Protein AF-A0A914ZS12-F1 (afdb_monomer_lite)

Structure (mmCIF, N/CA/C/O backbone):
data_AF-A0A914ZS12-F1
#
_entry.id   AF-A0A914ZS12-F1
#
loop_
_atom_site.group_PDB
_atom_site.id
_atom_site.type_symbol
_atom_site.label_atom_id
_atom_site.label_alt_id
_atom_site.label_comp_id
_atom_site.label_asym_id
_atom_site.label_entity_id
_atom_site.label_seq_id
_atom_site.pdbx_PDB_ins_code
_atom_site.Cartn_x
_atom_site.Cartn_y
_atom_site.Cartn_z
_atom_site.occupancy
_atom_site.B_iso_or_equiv
_atom_site.auth_seq_id
_atom_site.auth_comp_id
_atom_site.auth_asym_id
_atom_site.auth_atom_id
_atom_site.pdbx_PDB_model_num
ATOM 1 N N . MET A 1 1 ? -34.813 8.333 5.674 1.00 39.66 1 MET A N 1
ATOM 2 C CA . MET A 1 1 ? -33.736 7.989 4.715 1.00 39.66 1 MET A CA 1
ATOM 3 C C . MET A 1 1 ? -33.046 6.725 5.205 1.00 39.66 1 MET A C 1
ATOM 5 O O . MET A 1 1 ? -33.077 6.491 6.407 1.00 39.66 1 MET A O 1
ATOM 9 N N . ALA A 1 2 ? -32.462 5.914 4.319 1.00 44.44 2 ALA A N 1
ATOM 10 C CA . ALA A 1 2 ? -31.594 4.814 4.749 1.00 44.44 2 ALA A CA 1
ATOM 11 C C . ALA A 1 2 ? -30.328 5.374 5.427 1.00 44.44 2 ALA A C 1
ATOM 13 O O . ALA A 1 2 ? -29.907 6.488 5.112 1.00 44.44 2 ALA A O 1
ATOM 14 N N . ALA A 1 3 ? -29.731 4.618 6.351 1.00 55.69 3 ALA A N 1
ATOM 15 C CA . ALA A 1 3 ? -28.450 4.997 6.942 1.00 55.69 3 ALA A CA 1
ATOM 16 C C . ALA A 1 3 ? -27.347 5.002 5.861 1.00 55.69 3 ALA A C 1
ATOM 18 O O . ALA A 1 3 ? -27.377 4.147 4.970 1.00 55.69 3 ALA A O 1
ATOM 19 N N . PRO A 1 4 ? -26.379 5.936 5.907 1.00 65.38 4 PRO A N 1
ATOM 20 C CA . PRO A 1 4 ? -25.285 5.952 4.945 1.00 65.38 4 PRO A CA 1
ATOM 21 C C . PRO A 1 4 ? -24.431 4.685 5.087 1.00 65.38 4 PRO A C 1
ATOM 23 O O . PRO A 1 4 ? -24.120 4.253 6.196 1.00 65.38 4 PRO A O 1
ATOM 26 N N . VAL A 1 5 ? -24.028 4.108 3.949 1.00 78.38 5 VAL A N 1
ATOM 27 C CA . VAL A 1 5 ? -23.216 2.873 3.875 1.00 78.38 5 VAL A CA 1
ATOM 28 C C . VAL A 1 5 ? -21.886 3.017 4.628 1.00 78.38 5 VAL A C 1
ATOM 30 O O . VAL A 1 5 ? -21.366 2.050 5.177 1.00 78.38 5 VAL A O 1
ATOM 33 N N . VAL A 1 6 ? -21.357 4.240 4.684 1.00 91.00 6 VAL A N 1
ATOM 34 C CA . VAL A 1 6 ? -20.190 4.618 5.478 1.00 91.00 6 VAL A CA 1
ATOM 35 C C . VAL A 1 6 ? -20.667 5.467 6.656 1.00 91.00 6 VAL A C 1
ATOM 37 O O . VAL A 1 6 ? -21.310 6.495 6.461 1.00 91.00 6 VAL A O 1
ATOM 40 N N . ASN A 1 7 ? -20.325 5.055 7.876 1.00 92.12 7 ASN A N 1
ATOM 41 C CA . ASN A 1 7 ? -20.550 5.804 9.111 1.00 92.12 7 ASN A CA 1
ATOM 42 C C . ASN A 1 7 ? -19.340 5.590 10.034 1.00 92.12 7 ASN A C 1
ATOM 44 O O . ASN A 1 7 ? -18.882 4.454 10.178 1.00 92.12 7 ASN A O 1
ATOM 48 N N . LEU A 1 8 ? -18.822 6.665 10.634 1.00 96.12 8 LEU A N 1
ATOM 49 C CA . LEU A 1 8 ? -17.670 6.648 11.541 1.00 96.12 8 LEU A CA 1
ATOM 50 C C . LEU A 1 8 ? -18.013 7.256 12.922 1.00 96.12 8 LEU A C 1
ATOM 52 O O . LEU A 1 8 ? -17.117 7.560 13.705 1.00 96.12 8 LEU A O 1
ATOM 56 N N . SER A 1 9 ? -19.303 7.413 13.238 1.00 94.94 9 SER A N 1
ATOM 57 C CA . SER A 1 9 ? -19.782 8.008 14.492 1.00 94.94 9 SER A CA 1
ATOM 58 C C . SER A 1 9 ? -19.198 7.308 15.721 1.00 94.94 9 SER A C 1
ATOM 60 O O . SER A 1 9 ? -19.315 6.091 15.870 1.00 94.94 9 SER A O 1
ATOM 62 N N . GLY A 1 10 ? -18.564 8.078 16.608 1.00 94.69 10 GLY A N 1
ATOM 63 C CA . GLY A 1 10 ? -17.948 7.560 17.836 1.00 94.69 10 GLY A CA 1
ATOM 64 C C . GLY A 1 10 ? -16.626 6.809 17.627 1.00 94.69 10 GLY A C 1
ATOM 65 O O . GLY A 1 10 ? -16.088 6.242 18.585 1.00 94.69 10 GLY A O 1
ATOM 66 N N . LYS A 1 11 ? -16.077 6.796 16.406 1.00 97.88 11 LYS A N 1
ATOM 67 C CA . LYS A 1 11 ? -14.725 6.303 16.107 1.00 97.88 11 LYS A CA 1
ATOM 68 C C . LYS A 1 11 ? -13.689 7.408 16.318 1.00 97.88 11 LYS A C 1
ATOM 70 O O . LYS A 1 11 ? -13.972 8.573 16.062 1.00 97.88 11 LYS A O 1
ATOM 75 N N . VAL A 1 12 ? -12.492 7.041 16.775 1.00 98.62 12 VAL A N 1
ATOM 76 C CA . VAL A 1 12 ? -11.339 7.951 16.892 1.00 98.62 12 VAL A CA 1
ATOM 77 C C . VAL A 1 12 ? -10.343 7.639 15.778 1.00 98.62 12 VAL A C 1
ATOM 79 O O . VAL A 1 12 ? -9.921 6.489 15.642 1.00 98.62 12 VAL A O 1
ATOM 82 N N . ALA A 1 13 ? -9.968 8.644 14.987 1.00 98.75 13 ALA A N 1
ATOM 83 C CA . ALA A 1 13 ? -9.094 8.492 13.826 1.00 98.75 13 ALA A CA 1
ATOM 84 C C . ALA A 1 13 ? -7.872 9.420 13.881 1.00 98.75 13 ALA A C 1
ATOM 86 O O . ALA A 1 13 ? -8.024 10.627 14.054 1.00 98.75 13 ALA A O 1
ATOM 87 N N . LEU A 1 14 ? -6.669 8.882 13.663 1.00 98.81 14 LEU A N 1
ATOM 88 C CA . LEU A 1 14 ? -5.440 9.668 13.514 1.00 98.81 14 LEU A CA 1
ATOM 89 C C . LEU A 1 14 ? -5.110 9.824 12.028 1.00 98.81 14 LEU A C 1
ATOM 91 O O . LEU A 1 14 ? -4.994 8.827 11.317 1.00 98.81 14 LEU A O 1
ATOM 95 N N . ILE A 1 15 ? -4.957 11.064 11.555 1.00 98.81 15 ILE A N 1
ATOM 96 C CA . ILE A 1 15 ? -4.713 11.391 10.142 1.00 98.81 15 ILE A CA 1
ATOM 97 C C . ILE A 1 15 ? -3.405 12.177 10.014 1.00 98.81 15 ILE A C 1
ATOM 99 O O . ILE A 1 15 ? -3.298 13.318 10.477 1.00 98.81 15 ILE A O 1
ATOM 103 N N . THR A 1 16 ? -2.408 11.588 9.349 1.00 98.56 16 THR A N 1
ATOM 104 C CA . THR A 1 16 ? -1.102 12.232 9.140 1.00 98.56 16 THR A CA 1
ATOM 105 C C . THR A 1 16 ? -1.060 13.089 7.878 1.00 98.56 16 THR A C 1
ATOM 107 O O . THR A 1 16 ? -1.648 12.747 6.856 1.00 98.56 16 THR A O 1
ATOM 110 N N . GLY A 1 17 ? -0.368 14.231 7.919 1.00 96.31 17 GLY A N 1
ATOM 111 C CA . GLY A 1 17 ? -0.313 15.167 6.787 1.00 96.31 17 GLY A CA 1
ATOM 112 C C . GLY A 1 17 ? -1.656 15.857 6.507 1.00 96.31 17 GLY A C 1
ATOM 113 O O . GLY A 1 17 ? -1.952 16.190 5.360 1.00 96.31 17 GLY A O 1
ATOM 114 N N . ALA A 1 18 ? -2.480 16.047 7.540 1.00 96.06 18 ALA A N 1
ATOM 115 C CA . ALA A 1 18 ? -3.875 16.476 7.420 1.00 96.06 18 ALA A CA 1
ATOM 116 C C . ALA A 1 18 ? -4.070 17.914 6.893 1.00 96.06 18 ALA A C 1
ATOM 118 O O . ALA A 1 18 ? -5.161 18.262 6.460 1.00 96.06 18 ALA A O 1
ATOM 119 N N . THR A 1 19 ? -3.036 18.760 6.891 1.00 92.69 19 THR A N 1
ATOM 120 C CA . THR A 1 19 ? -3.154 20.200 6.580 1.00 92.69 19 THR A CA 1
ATOM 121 C C . THR A 1 19 ? -3.340 20.542 5.097 1.00 92.69 19 THR A C 1
ATOM 123 O O . THR A 1 19 ? -3.492 21.714 4.762 1.00 92.69 19 THR A O 1
ATOM 126 N N . SER A 1 20 ? -3.298 19.568 4.179 1.00 92.56 20 SER A N 1
ATOM 127 C CA . SER A 1 20 ? -3.428 19.827 2.734 1.00 92.56 20 SER A CA 1
ATOM 128 C C . SER A 1 20 ? -3.829 18.583 1.932 1.00 92.56 20 SER A C 1
ATOM 130 O O . SER A 1 20 ? -3.581 17.455 2.357 1.00 92.56 20 SER A O 1
ATOM 132 N N . GLY A 1 21 ? -4.426 18.792 0.753 1.00 95.31 21 GLY A N 1
ATOM 133 C CA . GLY A 1 21 ? -4.737 17.729 -0.210 1.00 95.31 21 GLY A CA 1
ATOM 134 C C . GLY A 1 21 ? -5.600 16.596 0.360 1.00 95.31 21 GLY A C 1
ATOM 135 O O . GLY A 1 21 ? -6.565 16.845 1.081 1.00 95.31 21 GLY A O 1
ATOM 136 N N . ILE A 1 22 ? -5.237 15.351 0.032 1.00 98.06 22 ILE A N 1
ATOM 137 C CA . ILE A 1 22 ? -5.970 14.125 0.405 1.00 98.06 22 ILE A CA 1
ATOM 138 C C . ILE A 1 22 ? -6.179 14.033 1.925 1.00 98.06 22 ILE A C 1
ATOM 140 O O . ILE A 1 22 ? -7.280 13.710 2.369 1.00 98.06 22 ILE A O 1
ATOM 144 N N . GLY A 1 23 ? -5.175 14.392 2.732 1.00 97.81 23 GLY A N 1
ATOM 145 C CA . GLY A 1 23 ? -5.281 14.401 4.194 1.00 97.81 23 GLY A CA 1
ATOM 146 C C . GLY A 1 23 ? -6.344 15.369 4.709 1.00 97.81 23 GLY A C 1
ATOM 147 O O . GLY A 1 23 ? -7.135 15.003 5.578 1.00 97.81 23 GLY A O 1
ATOM 148 N N . ARG A 1 24 ? -6.422 16.572 4.122 1.00 97.31 24 ARG A N 1
ATOM 149 C CA . ARG A 1 24 ? -7.439 17.573 4.482 1.00 97.31 24 ARG A CA 1
ATOM 150 C C . ARG A 1 24 ? -8.835 17.121 4.068 1.00 97.31 24 ARG A C 1
ATOM 152 O O . ARG A 1 24 ? -9.753 17.183 4.880 1.00 97.31 24 ARG A O 1
ATOM 159 N N . ALA A 1 25 ? -8.991 16.626 2.840 1.00 97.94 25 ALA A N 1
ATOM 160 C CA . ALA A 1 25 ? -10.266 16.093 2.360 1.00 97.94 25 ALA A CA 1
ATOM 161 C C . ALA A 1 25 ? -10.743 14.902 3.213 1.00 97.94 25 ALA A C 1
ATOM 163 O O . ALA A 1 25 ? -11.923 14.815 3.550 1.00 97.94 25 ALA A O 1
ATOM 164 N N . THR A 1 26 ? -9.818 14.037 3.644 1.00 98.50 26 THR A N 1
ATOM 165 C CA . THR A 1 26 ? -10.105 12.917 4.553 1.00 98.50 26 THR A CA 1
ATOM 166 C C . THR A 1 26 ? -10.550 13.407 5.930 1.00 98.50 26 THR A C 1
ATOM 168 O O . THR A 1 26 ? -11.561 12.924 6.428 1.00 98.50 26 THR A O 1
ATOM 171 N N . ALA A 1 27 ? -9.875 14.397 6.524 1.00 97.75 27 ALA A N 1
ATOM 172 C CA . ALA A 1 27 ? -10.283 14.977 7.808 1.00 97.75 27 ALA A CA 1
ATOM 173 C C . ALA A 1 27 ? -11.673 15.643 7.733 1.00 97.75 27 ALA A C 1
ATOM 175 O O . ALA A 1 27 ? -12.534 15.375 8.570 1.00 97.75 27 ALA A O 1
ATOM 176 N N . VAL A 1 28 ? -11.934 16.434 6.684 1.00 96.50 28 VAL A N 1
ATOM 177 C CA . VAL A 1 28 ? -13.252 17.051 6.433 1.00 96.50 28 VAL A CA 1
ATOM 178 C C . VAL A 1 28 ? -14.348 15.997 6.267 1.00 96.50 28 VAL A C 1
ATOM 180 O O . VAL A 1 28 ? -15.438 16.163 6.815 1.00 96.50 28 VAL A O 1
ATOM 183 N N . LEU A 1 29 ? -14.077 14.906 5.547 1.00 96.69 29 LEU A N 1
ATOM 184 C CA . LEU A 1 29 ? -15.037 13.822 5.362 1.00 96.69 29 LEU A CA 1
ATOM 185 C C . LEU A 1 29 ? -15.264 13.020 6.652 1.00 96.69 29 LEU A C 1
ATOM 187 O O . LEU A 1 29 ? -16.409 12.769 7.013 1.00 96.69 29 LEU A O 1
ATOM 191 N N . PHE A 1 30 ? -14.208 12.648 7.376 1.00 97.50 30 PHE A N 1
ATOM 192 C CA . PHE A 1 30 ? -14.317 11.851 8.601 1.00 97.50 30 PHE A CA 1
ATOM 193 C C . PHE A 1 30 ? -15.069 12.600 9.712 1.00 97.50 30 PHE A C 1
ATOM 195 O O . PHE A 1 30 ? -15.920 12.004 10.372 1.00 97.50 30 PHE A O 1
ATOM 202 N N . ASN A 1 31 ? -14.831 13.907 9.864 1.00 95.94 31 ASN A N 1
ATOM 203 C CA . ASN A 1 31 ? -15.581 14.762 10.788 1.00 95.94 31 ASN A CA 1
ATOM 204 C C . ASN A 1 31 ? -17.082 14.809 10.430 1.00 95.94 31 ASN A C 1
ATOM 206 O O . ASN A 1 31 ? -17.938 14.611 11.289 1.00 95.94 31 ASN A O 1
ATOM 210 N N . LYS A 1 32 ? -17.417 14.964 9.137 1.00 94.19 32 LYS A N 1
ATOM 211 C CA . LYS A 1 32 ? -18.807 14.886 8.635 1.00 94.19 32 LYS A CA 1
ATOM 212 C C . LYS A 1 32 ? -19.451 13.504 8.823 1.00 94.19 32 LYS A C 1
ATOM 214 O O . LYS A 1 32 ? -20.673 13.406 8.844 1.00 94.19 32 LYS A O 1
ATOM 219 N N . LEU A 1 33 ? -18.646 12.449 8.963 1.00 94.81 33 LEU A N 1
ATOM 220 C CA . LEU A 1 33 ? -19.078 11.078 9.259 1.00 94.81 33 LEU A CA 1
ATOM 221 C C . LEU A 1 33 ? -19.105 10.757 10.768 1.00 94.81 33 LEU A C 1
ATOM 223 O O . LEU A 1 33 ? -19.367 9.607 11.127 1.00 94.81 33 LEU A O 1
ATOM 227 N N . GLY A 1 34 ? -18.846 11.741 11.640 1.00 94.81 34 GLY A N 1
ATOM 228 C CA . GLY A 1 34 ? -18.953 11.624 13.099 1.00 94.81 34 GLY A CA 1
ATOM 229 C C . GLY A 1 34 ? -17.723 11.058 13.822 1.00 94.81 34 GLY A C 1
ATOM 230 O O . GLY A 1 34 ? -17.836 10.692 14.995 1.00 94.81 34 GLY A O 1
ATOM 231 N N . ALA A 1 35 ? -16.567 10.960 13.158 1.00 97.12 35 ALA A N 1
ATOM 232 C CA . ALA A 1 35 ? -15.328 10.524 13.802 1.00 97.12 35 ALA A CA 1
ATOM 233 C C . ALA A 1 35 ? -14.655 11.672 14.567 1.00 97.12 35 ALA A C 1
ATOM 235 O O . ALA A 1 35 ? -14.442 12.744 14.000 1.00 97.12 35 ALA A O 1
ATOM 236 N N . SER A 1 36 ? -14.241 11.421 15.811 1.00 98.06 36 SER A N 1
ATOM 237 C CA . SER A 1 36 ? -13.300 12.301 16.517 1.00 98.06 36 SER A CA 1
ATOM 238 C C . SER A 1 36 ? -11.904 12.127 15.921 1.00 98.06 36 SER A C 1
ATOM 240 O O . SER A 1 36 ? -11.498 11.011 15.586 1.00 98.06 36 SER A O 1
ATOM 242 N N . LEU A 1 37 ? -11.158 13.218 15.775 1.00 98.31 37 LEU A N 1
ATOM 243 C CA . LEU A 1 37 ? -9.925 13.250 14.995 1.00 98.31 37 LEU A CA 1
ATOM 244 C C . LEU A 1 37 ? -8.710 13.635 15.832 1.00 98.31 37 LEU A C 1
ATOM 246 O O . LEU A 1 37 ? -8.752 14.592 16.598 1.00 98.31 37 LEU A O 1
ATOM 250 N N . VAL A 1 38 ? -7.590 12.966 15.577 1.00 98.62 38 VAL A N 1
ATOM 251 C CA . VAL A 1 38 ? -6.248 13.505 15.815 1.00 98.62 38 VAL A CA 1
ATOM 252 C C . VAL A 1 38 ? -5.676 13.882 14.454 1.00 98.62 38 VAL A C 1
ATOM 254 O O . VAL A 1 38 ? -5.403 13.010 13.627 1.00 98.62 38 VAL A O 1
ATOM 257 N N . ILE A 1 39 ? -5.508 15.176 14.196 1.00 98.44 39 ILE A N 1
ATOM 258 C CA . ILE A 1 39 ? -4.909 15.666 12.948 1.00 98.44 39 ILE A CA 1
ATOM 259 C C . ILE A 1 39 ? -3.465 16.088 13.207 1.00 98.44 39 ILE A C 1
ATOM 261 O O . ILE A 1 39 ? -3.184 16.763 14.196 1.00 98.44 39 ILE A O 1
ATOM 265 N N . THR A 1 40 ? -2.540 15.714 12.318 1.00 98.25 40 THR A N 1
ATOM 266 C CA . THR A 1 40 ? -1.120 16.068 12.480 1.00 98.25 40 THR A CA 1
ATOM 267 C C . THR A 1 40 ? -0.430 16.521 11.191 1.00 98.25 40 THR A C 1
ATOM 269 O O . THR A 1 40 ? -0.777 16.115 10.075 1.00 98.25 40 THR A O 1
ATOM 272 N N . GLY A 1 41 ? 0.565 17.389 11.362 1.00 95.50 41 GLY A N 1
ATOM 273 C CA . GLY A 1 41 ? 1.453 17.935 10.341 1.00 95.50 41 GLY A CA 1
ATOM 274 C C . GLY A 1 41 ? 2.452 18.920 10.960 1.00 95.50 41 GLY A C 1
ATOM 275 O O . GLY A 1 41 ? 2.367 19.232 12.142 1.00 95.50 41 GLY A O 1
ATOM 276 N N . ARG A 1 42 ? 3.390 19.434 10.154 1.00 93.31 42 ARG A N 1
ATOM 277 C CA . ARG A 1 42 ? 4.456 20.352 10.618 1.00 93.31 42 ARG A CA 1
ATOM 278 C C . ARG A 1 42 ? 4.027 21.825 10.734 1.00 93.31 42 ARG A C 1
ATOM 280 O O . ARG A 1 42 ? 4.683 22.604 11.410 1.00 93.31 42 ARG A O 1
ATOM 287 N N . ALA A 1 43 ? 2.960 22.217 10.036 1.00 90.75 43 ALA A N 1
ATOM 288 C CA . ALA A 1 43 ? 2.492 23.601 9.938 1.00 90.75 43 ALA A CA 1
ATOM 289 C C . ALA A 1 43 ? 1.373 23.858 10.962 1.00 90.75 43 ALA A C 1
ATOM 291 O O . ALA A 1 43 ? 0.204 23.579 10.684 1.00 90.75 43 ALA A O 1
ATOM 292 N N . ASN A 1 44 ? 1.750 24.321 12.159 1.00 92.44 44 ASN A N 1
ATOM 293 C CA . ASN A 1 44 ? 0.846 24.497 13.303 1.00 92.44 44 ASN A CA 1
ATOM 294 C C . ASN A 1 44 ? -0.300 25.484 13.014 1.00 92.44 44 ASN A C 1
ATOM 296 O O . ASN A 1 44 ? -1.434 25.254 13.422 1.00 92.44 44 ASN A O 1
ATOM 300 N N . ASP A 1 45 ? -0.012 26.544 12.258 1.00 93.75 45 ASP A N 1
ATOM 301 C CA . ASP A 1 45 ? -0.966 27.531 11.743 1.00 93.75 45 ASP A CA 1
ATOM 302 C C . ASP A 1 45 ? -2.086 26.870 10.921 1.00 93.75 45 ASP A C 1
ATOM 304 O O . ASP A 1 45 ? -3.270 27.015 11.230 1.00 93.75 45 ASP A O 1
ATOM 308 N N . ARG A 1 46 ? -1.717 26.067 9.914 1.00 93.56 46 ARG A N 1
ATOM 309 C CA . ARG A 1 46 ? -2.671 25.368 9.039 1.00 93.56 46 ARG A CA 1
ATOM 310 C C . ARG A 1 46 ? -3.403 24.247 9.770 1.00 93.56 46 ARG A C 1
ATOM 312 O O . ARG A 1 46 ? -4.513 23.889 9.381 1.00 93.56 46 ARG A O 1
ATOM 319 N N . LEU A 1 47 ? -2.776 23.667 10.792 1.00 94.19 47 LEU A N 1
ATOM 320 C CA . LEU A 1 47 ? -3.349 22.592 11.595 1.00 94.19 47 LEU A CA 1
ATOM 321 C C . LEU A 1 47 ? -4.420 23.120 12.557 1.00 94.19 47 LEU A C 1
ATOM 323 O O . LEU A 1 47 ? -5.502 22.538 12.624 1.00 94.19 47 LEU A O 1
ATOM 327 N N . GLN A 1 48 ? -4.160 24.249 13.223 1.00 94.69 48 GLN A N 1
ATOM 328 C CA . GLN A 1 48 ? -5.151 24.921 14.062 1.00 94.69 48 GLN A CA 1
ATOM 329 C C . GLN A 1 48 ? -6.304 25.477 13.220 1.00 94.69 48 GLN A C 1
ATOM 331 O O . GLN A 1 48 ? -7.457 25.191 13.521 1.00 94.69 48 GLN A O 1
ATOM 336 N N . ALA A 1 49 ? -6.014 26.159 12.105 1.00 95.56 49 ALA A N 1
ATOM 337 C CA . ALA A 1 49 ? -7.053 26.672 11.208 1.00 95.56 49 ALA A CA 1
ATOM 338 C C . ALA A 1 49 ? -7.990 25.565 10.682 1.00 95.56 49 ALA A C 1
ATOM 340 O O . ALA A 1 49 ? -9.189 25.793 10.524 1.00 95.56 49 ALA A O 1
ATOM 341 N N . LEU A 1 50 ? -7.470 24.349 10.460 1.00 95.69 50 LEU A N 1
ATOM 342 C CA . LEU A 1 50 ? -8.284 23.186 10.104 1.00 95.69 50 LEU A CA 1
ATOM 343 C C . LEU A 1 50 ? -9.124 22.671 11.289 1.00 95.69 50 LEU A C 1
ATOM 345 O O . LEU A 1 50 ? -10.285 22.330 11.090 1.00 95.69 50 LEU A O 1
ATOM 349 N N . ALA A 1 51 ? -8.600 22.641 12.518 1.00 95.50 51 ALA A N 1
ATOM 350 C CA . ALA A 1 51 ? -9.404 22.302 13.700 1.00 95.50 51 ALA A CA 1
ATOM 351 C C . ALA A 1 51 ? -10.543 23.321 13.934 1.00 95.50 51 ALA A C 1
ATOM 353 O O . ALA A 1 51 ? -11.689 22.939 14.195 1.00 95.50 51 ALA A O 1
ATOM 354 N N . ASP A 1 52 ? -10.253 24.609 13.747 1.00 94.56 52 ASP A N 1
ATOM 355 C CA . ASP A 1 52 ? -11.206 25.721 13.855 1.00 94.56 52 ASP A CA 1
ATOM 356 C C . ASP A 1 52 ? -12.252 25.721 12.725 1.00 94.56 52 ASP A C 1
ATOM 358 O O . ASP A 1 52 ? -13.319 26.318 12.863 1.00 94.56 52 ASP A O 1
ATOM 362 N N . GLU A 1 53 ? -11.962 25.100 11.581 1.00 94.44 53 GLU A N 1
ATOM 363 C CA . GLU A 1 53 ? -12.927 24.848 10.503 1.00 94.44 53 GLU A CA 1
ATOM 364 C C . GLU A 1 53 ? -13.814 23.640 10.834 1.00 94.44 53 GLU A C 1
ATOM 366 O O . GLU A 1 53 ? -15.040 23.716 10.741 1.00 94.44 53 GLU A O 1
ATOM 371 N N . LEU A 1 54 ? -13.209 22.526 11.252 1.00 94.50 54 LEU A N 1
ATOM 372 C CA . LEU A 1 54 ? -13.908 21.260 11.487 1.00 94.50 54 LEU A CA 1
ATOM 373 C C . LEU A 1 54 ? -14.895 21.346 12.661 1.00 94.50 54 LEU A C 1
ATOM 375 O O . LEU A 1 54 ? -16.020 20.856 12.544 1.00 94.50 54 LEU A O 1
ATOM 379 N N . SER A 1 55 ? -14.526 22.051 13.731 1.00 90.69 55 SER A N 1
ATOM 380 C CA . SER A 1 55 ? -15.392 22.338 14.890 1.00 90.69 55 SER A CA 1
ATOM 381 C C . SER A 1 55 ? -16.652 23.159 14.566 1.00 90.69 55 SER A C 1
ATOM 383 O O . SER A 1 55 ? -17.592 23.162 15.356 1.00 90.69 55 SER A O 1
ATOM 385 N N . LYS A 1 56 ? -16.713 23.824 13.403 1.00 88.81 56 LYS A N 1
ATOM 386 C CA . LYS A 1 56 ? -17.902 24.563 12.927 1.00 88.81 56 LYS A CA 1
ATOM 387 C C . LYS A 1 56 ? -18.838 23.714 12.058 1.00 88.81 56 LYS A C 1
ATOM 389 O O . LYS A 1 56 ? -19.931 24.166 11.728 1.00 88.81 56 LYS A O 1
ATOM 394 N N . VAL A 1 57 ? -18.400 22.524 11.636 1.00 81.50 57 VAL A N 1
ATOM 395 C CA . VAL A 1 57 ? -19.060 21.707 10.596 1.00 81.50 57 VAL A CA 1
ATOM 396 C C . VAL A 1 57 ? -19.459 20.314 11.096 1.00 81.50 57 VAL A C 1
ATOM 398 O O . VAL A 1 57 ? -20.371 19.709 10.534 1.00 81.50 57 VAL A O 1
ATOM 401 N N . GLY A 1 58 ? -18.802 19.797 12.136 1.00 75.38 58 GLY A N 1
ATOM 402 C CA . GLY A 1 58 ? -19.102 18.496 12.736 1.00 75.38 58 GLY A CA 1
ATOM 403 C C . GLY A 1 58 ? -19.276 18.580 14.250 1.00 75.38 58 GLY A C 1
ATOM 404 O O . GLY A 1 58 ? -18.820 19.520 14.892 1.00 75.38 58 GLY A O 1
ATOM 405 N N . THR A 1 59 ? -19.941 17.576 14.820 1.00 76.69 59 THR A N 1
ATOM 406 C CA . THR A 1 59 ? -20.180 17.449 16.269 1.00 76.69 59 THR A CA 1
ATOM 407 C C . THR A 1 59 ? -19.105 16.627 16.988 1.00 76.69 59 THR A C 1
ATOM 409 O O . THR A 1 59 ? -19.241 16.355 18.178 1.00 76.69 59 THR A O 1
ATOM 412 N N . ALA A 1 60 ? -18.081 16.163 16.267 1.00 86.19 60 ALA A N 1
ATOM 413 C CA . ALA A 1 60 ? -17.012 15.327 16.796 1.00 86.19 60 ALA A CA 1
ATOM 414 C C . ALA A 1 60 ? -15.764 16.165 17.110 1.00 86.19 60 ALA A C 1
ATOM 416 O O . ALA A 1 60 ? -15.469 17.157 16.442 1.00 86.19 60 ALA A O 1
ATOM 417 N N . GLU A 1 61 ? -15.018 15.777 18.143 1.00 94.19 61 GLU A N 1
ATOM 418 C CA . GLU A 1 61 ? -13.870 16.562 18.595 1.00 94.19 61 GLU A CA 1
ATOM 419 C C . GLU A 1 61 ? -12.666 16.383 17.660 1.00 94.19 61 GLU A C 1
ATOM 421 O O . GLU A 1 61 ? -12.266 15.260 17.359 1.00 94.19 61 GLU A O 1
ATOM 426 N N . THR A 1 62 ? -12.053 17.491 17.238 1.00 96.75 62 THR A N 1
ATOM 427 C CA . THR A 1 62 ? -10.798 17.496 16.473 1.00 96.75 62 THR A CA 1
ATOM 428 C C . THR A 1 62 ? -9.660 18.031 17.336 1.00 96.75 62 THR A C 1
ATOM 430 O O . THR A 1 62 ? -9.705 19.169 17.794 1.00 96.75 62 THR A O 1
ATOM 433 N N . PHE A 1 63 ? -8.621 17.220 17.523 1.00 97.38 63 PHE A N 1
ATOM 434 C CA . PHE A 1 63 ? -7.425 17.541 18.294 1.00 97.38 63 PHE A CA 1
ATOM 435 C C . PHE A 1 63 ? -6.213 17.729 17.358 1.00 97.38 63 PHE A C 1
ATOM 437 O O . PHE A 1 63 ? -5.756 16.754 16.749 1.00 97.38 63 PHE A O 1
ATOM 444 N N . PRO A 1 64 ? -5.695 18.962 17.195 1.00 97.81 64 PRO A N 1
ATOM 445 C CA . PRO A 1 64 ? -4.491 19.218 16.415 1.00 97.81 64 PRO A CA 1
ATOM 446 C C . PRO A 1 64 ? -3.222 18.909 17.221 1.00 97.81 64 PRO A C 1
ATOM 448 O O . PRO A 1 64 ? -3.050 19.396 18.336 1.00 97.81 64 PRO A O 1
ATOM 451 N N . VAL A 1 65 ? -2.307 18.128 16.639 1.00 97.88 65 VAL A N 1
ATOM 452 C CA . VAL A 1 65 ? -0.987 17.829 17.218 1.00 97.88 65 VAL A CA 1
ATOM 453 C C . VAL A 1 65 ? 0.105 18.060 16.176 1.00 97.88 65 VAL A C 1
ATOM 455 O O . VAL A 1 65 ? 0.214 17.316 15.199 1.00 97.88 65 VAL A O 1
ATOM 458 N N . THR A 1 66 ? 0.929 19.087 16.371 1.00 97.81 66 THR A N 1
ATOM 459 C CA . THR A 1 66 ? 2.068 19.376 15.486 1.00 97.81 66 THR A CA 1
ATOM 460 C C . THR A 1 66 ? 3.204 18.384 15.737 1.00 97.81 66 THR A C 1
ATOM 462 O O . THR A 1 66 ? 3.602 18.187 16.881 1.00 97.81 66 THR A O 1
ATOM 465 N N . ALA A 1 67 ? 3.715 17.760 14.672 1.00 97.25 67 ALA A N 1
ATOM 466 C CA . ALA A 1 67 ? 4.793 16.769 14.734 1.00 97.25 67 ALA A CA 1
ATOM 467 C C . ALA A 1 67 ? 5.581 16.709 13.413 1.00 97.25 67 ALA A C 1
ATOM 469 O O . ALA A 1 67 ? 5.001 16.807 12.323 1.00 97.25 67 ALA A O 1
ATOM 470 N N . ASP A 1 68 ? 6.895 16.503 13.500 1.00 96.69 68 ASP A N 1
ATOM 471 C CA . ASP A 1 68 ? 7.755 16.167 12.368 1.00 96.69 68 ASP A CA 1
ATOM 472 C C . ASP A 1 68 ? 8.025 14.659 12.315 1.00 96.69 68 ASP A C 1
ATOM 474 O O . ASP A 1 68 ? 8.806 14.112 13.087 1.00 96.69 68 ASP A O 1
ATOM 478 N N . LEU A 1 69 ? 7.395 13.978 11.355 1.00 96.62 69 LEU A N 1
ATOM 479 C CA . LEU A 1 69 ? 7.471 12.521 11.209 1.00 96.62 69 LEU A CA 1
ATOM 480 C C . LEU A 1 69 ? 8.840 12.004 10.719 1.00 96.62 69 LEU A C 1
ATOM 482 O O . LEU A 1 69 ? 8.998 10.802 10.520 1.00 96.62 69 LEU A O 1
ATOM 486 N N . THR A 1 70 ? 9.832 12.878 10.529 1.00 94.81 70 THR A N 1
ATOM 487 C CA . THR A 1 70 ? 11.241 12.466 10.389 1.00 94.81 70 THR A CA 1
ATOM 488 C C . THR A 1 70 ? 11.891 12.096 11.727 1.00 94.81 70 THR A C 1
ATOM 490 O O . THR A 1 70 ? 12.891 11.375 11.734 1.00 94.81 70 THR A O 1
ATOM 493 N N . LYS A 1 71 ? 11.326 12.553 12.853 1.00 96.25 71 LYS A N 1
ATOM 494 C CA . LYS A 1 71 ? 11.866 12.390 14.209 1.00 96.25 71 LYS A CA 1
ATOM 495 C C . LYS A 1 71 ? 11.052 11.361 14.981 1.00 96.25 71 LYS A C 1
ATOM 497 O O . LYS A 1 71 ? 9.825 11.336 14.907 1.00 96.25 71 LYS A O 1
ATOM 502 N N . GLU A 1 72 ? 11.723 10.512 15.750 1.00 95.50 72 GLU A N 1
ATOM 503 C CA . GLU A 1 72 ? 11.022 9.495 16.533 1.00 95.50 72 GLU A CA 1
ATOM 504 C C . GLU A 1 72 ? 10.333 10.086 17.763 1.00 95.50 72 GLU A C 1
ATOM 506 O O . GLU A 1 72 ? 9.286 9.596 18.167 1.00 95.50 72 GLU A O 1
ATOM 511 N N . GLU A 1 73 ? 10.907 11.134 18.344 1.00 97.19 73 GLU A N 1
ATOM 512 C CA . GLU A 1 73 ? 10.448 11.795 19.568 1.00 97.19 73 GLU A CA 1
ATOM 513 C C . GLU A 1 73 ? 9.117 12.510 19.321 1.00 97.19 73 GLU A C 1
ATOM 515 O O . GLU A 1 73 ? 8.154 12.265 20.044 1.00 97.19 73 GLU A O 1
ATOM 520 N N . ASP A 1 74 ? 9.014 13.269 18.226 1.00 97.75 74 ASP A N 1
ATOM 521 C CA . ASP A 1 74 ? 7.759 13.847 17.738 1.00 97.75 74 ASP A CA 1
ATOM 522 C C . ASP A 1 74 ? 6.690 12.760 17.492 1.00 97.75 74 ASP A C 1
ATOM 524 O O . ASP A 1 74 ? 5.522 12.959 17.825 1.00 97.75 74 ASP A O 1
ATOM 528 N N . ILE A 1 75 ? 7.070 11.590 16.953 1.00 98.31 75 ILE A N 1
ATOM 529 C CA . ILE A 1 75 ? 6.154 10.453 16.742 1.00 98.31 75 ILE A CA 1
ATOM 530 C C . ILE A 1 75 ? 5.695 9.841 18.078 1.00 98.31 75 ILE A C 1
ATOM 532 O O . ILE A 1 75 ? 4.500 9.589 18.247 1.00 98.31 75 ILE A O 1
ATOM 536 N N . LYS A 1 76 ? 6.609 9.626 19.033 1.00 98.12 76 LYS A N 1
ATOM 537 C CA . LYS A 1 76 ? 6.311 9.117 20.385 1.00 98.12 76 LYS A CA 1
ATOM 538 C C . LYS A 1 76 ? 5.340 10.069 21.097 1.00 98.12 76 LYS A C 1
ATOM 540 O O . LYS A 1 76 ? 4.259 9.648 21.507 1.00 98.12 76 LYS A O 1
ATOM 545 N N . SER A 1 77 ? 5.652 11.366 21.125 1.00 98.12 77 SER A N 1
ATOM 546 C CA . SER A 1 77 ? 4.807 12.408 21.725 1.00 98.12 77 SER A CA 1
ATOM 547 C C . SER A 1 77 ? 3.447 12.566 21.035 1.00 98.12 77 SER A C 1
ATOM 549 O O . SER A 1 77 ? 2.445 12.778 21.716 1.00 98.12 77 SER A O 1
ATOM 551 N N . LEU A 1 78 ? 3.372 12.417 19.707 1.00 98.50 78 LEU A N 1
ATOM 552 C CA . LEU A 1 78 ? 2.110 12.393 18.958 1.00 98.50 78 LEU A CA 1
ATOM 553 C C . LEU A 1 78 ? 1.217 11.220 19.386 1.00 98.50 78 LEU A C 1
ATOM 555 O O . LEU A 1 78 ? 0.021 11.414 19.609 1.00 98.50 78 LEU A O 1
ATOM 559 N N . VAL A 1 79 ? 1.784 10.018 19.513 1.00 98.38 79 VAL A N 1
ATOM 560 C CA . VAL A 1 79 ? 1.054 8.822 19.962 1.00 98.38 79 VAL A CA 1
ATOM 561 C C . VAL A 1 79 ? 0.586 8.979 21.410 1.00 98.38 79 VAL A C 1
ATOM 563 O O . VAL A 1 79 ? -0.593 8.767 21.694 1.00 98.38 79 VAL A O 1
ATOM 566 N N . GLU A 1 80 ? 1.465 9.416 22.310 1.00 98.25 80 GLU A N 1
ATOM 567 C CA . GLU A 1 80 ? 1.121 9.672 23.713 1.00 98.25 80 GLU A CA 1
ATOM 568 C C . GLU A 1 80 ? 0.007 10.718 23.848 1.00 98.25 80 GLU A C 1
ATOM 570 O O . GLU A 1 80 ? -0.965 10.488 24.566 1.00 98.25 80 GLU A O 1
ATOM 575 N N . ALA A 1 81 ? 0.092 11.837 23.123 1.00 98.19 81 ALA A N 1
ATOM 576 C CA . ALA A 1 81 ? -0.934 12.877 23.128 1.00 98.19 81 ALA A CA 1
ATOM 577 C C . ALA A 1 81 ? -2.273 12.380 22.556 1.00 98.19 81 ALA A C 1
ATOM 579 O O . ALA A 1 81 ? -3.322 12.650 23.144 1.00 98.19 81 ALA A O 1
ATOM 580 N N . ALA A 1 82 ? -2.253 11.621 21.456 1.00 97.75 82 ALA A N 1
ATOM 581 C CA . ALA A 1 82 ? -3.445 11.033 20.844 1.00 97.75 82 ALA A CA 1
ATOM 582 C C . ALA A 1 82 ? -4.187 10.090 21.805 1.00 97.75 82 ALA A C 1
ATOM 584 O O . ALA A 1 82 ? -5.395 10.228 22.017 1.00 97.75 82 ALA A O 1
ATOM 585 N N . ILE A 1 83 ? -3.456 9.156 22.419 1.00 98.12 83 ILE A N 1
ATOM 586 C CA . ILE A 1 83 ? -4.025 8.164 23.335 1.00 98.12 83 ILE A CA 1
ATOM 587 C C . ILE A 1 83 ? -4.430 8.813 24.662 1.00 98.12 83 ILE A C 1
ATOM 589 O O . ILE A 1 83 ? -5.525 8.544 25.146 1.00 98.12 83 ILE A O 1
ATOM 593 N N . LYS A 1 84 ? -3.644 9.747 25.211 1.00 98.12 84 LYS A N 1
ATOM 594 C CA . LYS A 1 84 ? -4.020 10.517 26.411 1.00 98.12 84 LYS A CA 1
ATOM 595 C C . LYS A 1 84 ? -5.286 11.355 26.205 1.00 98.12 84 LYS A C 1
ATOM 597 O O . LYS A 1 84 ? -6.034 11.559 27.158 1.00 98.12 84 LYS A O 1
ATOM 602 N N . LYS A 1 85 ? -5.529 11.852 24.987 1.00 97.94 85 LYS A N 1
ATOM 603 C CA . LYS A 1 85 ? -6.703 12.676 24.662 1.00 97.94 85 LYS A CA 1
ATOM 604 C C . LYS A 1 85 ? -7.997 11.865 24.564 1.00 97.94 85 LYS A C 1
ATOM 606 O O . LYS A 1 85 ? -9.024 12.326 25.056 1.00 97.94 85 LYS A O 1
ATOM 611 N N . PHE A 1 86 ? -7.959 10.692 23.928 1.00 97.00 86 PHE A N 1
ATOM 612 C CA . PHE A 1 86 ? -9.168 9.930 23.576 1.00 97.00 86 PHE A CA 1
ATOM 613 C C . PHE A 1 86 ? -9.280 8.534 24.214 1.00 97.00 86 PHE A C 1
ATOM 615 O O . PHE A 1 86 ? -10.307 7.879 24.053 1.00 97.00 86 PHE A O 1
ATOM 622 N N . ASN A 1 87 ? -8.246 8.065 24.918 1.00 96.50 87 ASN A N 1
ATOM 623 C CA . ASN A 1 87 ? -8.128 6.741 25.551 1.00 96.50 87 ASN A CA 1
ATOM 624 C C . ASN A 1 87 ? -8.350 5.533 24.608 1.00 96.50 87 ASN A C 1
ATOM 626 O O . ASN A 1 87 ? -8.587 4.421 25.068 1.00 96.50 87 ASN A O 1
ATOM 630 N N . LYS A 1 88 ? -8.294 5.735 23.286 1.00 96.62 88 LYS A N 1
ATOM 631 C CA . LYS A 1 88 ? -8.371 4.685 22.258 1.00 96.62 88 LYS A CA 1
ATOM 632 C C . LYS A 1 88 ? -7.921 5.215 20.896 1.00 96.62 88 LYS A C 1
ATOM 634 O O . LYS A 1 88 ? -7.885 6.426 20.681 1.00 96.62 88 LYS A O 1
ATOM 639 N N . LEU A 1 89 ? -7.693 4.306 19.949 1.00 98.62 89 LEU A N 1
ATOM 640 C CA . LEU A 1 89 ? -7.639 4.622 18.522 1.00 98.62 89 LEU A CA 1
ATOM 641 C C . LEU A 1 89 ? -8.387 3.550 17.726 1.00 98.62 89 LEU A C 1
ATOM 643 O O . LEU A 1 89 ? -8.067 2.372 17.842 1.00 98.62 89 LEU A O 1
ATOM 647 N N . ASP A 1 90 ? -9.357 3.949 16.903 1.00 98.75 90 ASP A N 1
ATOM 648 C CA . ASP A 1 90 ? -10.082 3.036 16.014 1.00 98.75 90 ASP A CA 1
ATOM 649 C C . ASP A 1 90 ? -9.506 3.002 14.590 1.00 98.75 90 ASP A C 1
ATOM 651 O O . ASP A 1 90 ? -9.633 1.990 13.901 1.00 98.75 90 ASP A O 1
ATOM 655 N N . ILE A 1 91 ? -8.946 4.115 14.104 1.00 98.88 91 ILE A N 1
ATOM 656 C CA . ILE A 1 91 ? -8.516 4.255 12.706 1.00 98.88 91 ILE A CA 1
ATOM 657 C C . ILE A 1 91 ? -7.162 4.969 12.619 1.00 98.88 91 ILE A C 1
ATOM 659 O O . ILE A 1 91 ? -6.977 6.030 13.211 1.00 98.88 91 ILE A O 1
ATOM 663 N N . LEU A 1 92 ? -6.238 4.440 11.815 1.00 98.94 92 LEU A N 1
ATOM 664 C CA . LEU A 1 92 ? -4.989 5.112 11.443 1.00 98.94 92 LEU A CA 1
ATOM 665 C C . LEU A 1 92 ? -4.964 5.385 9.933 1.00 98.94 92 LEU A C 1
ATOM 667 O O . LEU A 1 92 ? -4.978 4.452 9.131 1.00 98.94 92 LEU A O 1
ATOM 671 N N . VAL A 1 93 ? -4.892 6.658 9.540 1.00 98.94 93 VAL A N 1
ATOM 672 C CA . VAL A 1 93 ? -4.707 7.086 8.147 1.00 98.94 93 VAL A CA 1
ATOM 673 C C . VAL A 1 93 ? -3.295 7.638 7.964 1.00 98.94 93 VAL A C 1
ATOM 675 O O . VAL A 1 93 ? -3.009 8.803 8.260 1.00 98.94 93 VAL A O 1
ATOM 678 N N . ASN A 1 94 ? -2.408 6.799 7.431 1.00 98.81 94 ASN A N 1
ATOM 679 C CA . ASN A 1 94 ? -1.045 7.191 7.083 1.00 98.81 94 ASN A CA 1
ATOM 680 C C . ASN A 1 94 ? -1.044 7.896 5.718 1.00 98.81 94 ASN A C 1
ATOM 682 O O . ASN A 1 94 ? -0.793 7.273 4.686 1.00 98.81 94 ASN A O 1
ATOM 686 N N . ASN A 1 95 ? -1.378 9.190 5.713 1.00 98.56 95 ASN A N 1
ATOM 687 C CA . ASN A 1 95 ? -1.456 10.027 4.512 1.00 98.56 95 ASN A CA 1
ATOM 688 C C . ASN A 1 95 ? -0.204 10.896 4.273 1.00 98.56 95 ASN A C 1
ATOM 690 O O . ASN A 1 95 ? 0.036 11.314 3.140 1.00 98.56 95 ASN A O 1
ATOM 694 N N . ALA A 1 96 ? 0.601 11.169 5.303 1.00 96.94 96 ALA A N 1
ATOM 695 C CA . ALA A 1 96 ? 1.806 11.980 5.159 1.00 96.94 96 ALA A CA 1
ATOM 696 C C . ALA A 1 96 ? 2.772 11.409 4.105 1.00 96.94 96 ALA A C 1
ATOM 698 O O . ALA A 1 96 ? 2.979 10.200 3.998 1.00 96.94 96 ALA A O 1
ATOM 699 N N . GLY A 1 97 ? 3.376 12.308 3.332 1.00 94.62 97 GLY A N 1
ATOM 700 C CA . GLY A 1 97 ? 4.375 11.950 2.342 1.00 94.62 97 GLY A CA 1
ATOM 701 C C . GLY A 1 97 ? 4.946 13.154 1.604 1.00 94.62 97 GLY A C 1
ATOM 702 O O . GLY A 1 97 ? 4.347 14.232 1.577 1.00 94.62 97 GLY A O 1
ATOM 703 N N . ILE A 1 98 ? 6.104 12.935 0.996 1.00 95.31 98 ILE A N 1
ATOM 704 C CA . ILE A 1 98 ? 6.829 13.866 0.129 1.00 95.31 98 ILE A CA 1
ATOM 705 C C . ILE A 1 98 ? 7.155 13.187 -1.202 1.00 95.31 98 ILE A C 1
ATOM 707 O O . ILE A 1 98 ? 7.166 11.958 -1.303 1.00 95.31 98 ILE A O 1
ATOM 711 N N . LEU A 1 99 ? 7.412 13.997 -2.223 1.00 93.81 99 LEU A N 1
ATOM 712 C CA . LEU A 1 99 ? 7.903 13.576 -3.529 1.00 93.81 99 LEU A CA 1
ATOM 713 C C . LEU A 1 99 ? 9.056 14.503 -3.893 1.00 93.81 99 LEU A C 1
ATOM 715 O O . LEU A 1 99 ? 8.930 15.718 -3.757 1.00 93.81 99 LEU A O 1
ATOM 719 N N . GLU A 1 100 ? 10.147 13.927 -4.375 1.00 91.62 100 GLU A N 1
ATOM 720 C CA . GLU A 1 100 ? 11.261 14.651 -4.977 1.00 91.62 100 GLU A CA 1
ATOM 721 C C . GLU A 1 100 ? 11.658 13.939 -6.275 1.00 91.62 100 GLU A C 1
ATOM 723 O O . GLU A 1 100 ? 11.366 12.751 -6.459 1.00 91.62 100 GLU A O 1
ATOM 728 N N . ASN A 1 101 ? 12.295 14.670 -7.188 1.00 91.75 101 ASN A N 1
ATOM 729 C CA . ASN A 1 101 ? 12.731 14.126 -8.470 1.00 91.75 101 ASN A CA 1
ATOM 730 C C . ASN A 1 101 ? 14.150 13.550 -8.352 1.00 91.75 101 ASN A C 1
ATOM 732 O O . ASN A 1 101 ? 14.997 14.133 -7.678 1.00 91.75 101 ASN A O 1
ATOM 736 N N . GLY A 1 102 ? 14.408 12.437 -9.040 1.00 91.81 102 GLY A N 1
ATOM 737 C CA . GLY A 1 102 ? 15.713 11.780 -9.084 1.00 91.81 102 GLY A CA 1
ATOM 738 C C . GLY A 1 102 ? 15.736 10.486 -9.914 1.00 91.81 102 GLY A C 1
ATOM 739 O O . GLY A 1 102 ? 14.739 9.756 -10.004 1.00 91.81 102 GLY A O 1
ATOM 740 N N . THR A 1 103 ? 16.880 10.220 -10.546 1.00 95.19 103 THR A N 1
ATOM 741 C CA . THR A 1 103 ? 17.208 9.017 -11.331 1.00 95.19 103 THR A CA 1
ATOM 742 C C . THR A 1 103 ? 18.189 8.121 -10.562 1.00 95.19 103 THR A C 1
ATOM 744 O O . THR A 1 103 ? 18.664 8.475 -9.487 1.00 95.19 103 THR A O 1
ATOM 747 N N . ILE A 1 104 ? 18.542 6.956 -11.117 1.00 96.81 104 ILE A N 1
ATOM 748 C CA . ILE A 1 104 ? 19.570 6.078 -10.524 1.00 96.81 104 ILE A CA 1
ATOM 749 C C . ILE A 1 104 ? 20.978 6.704 -10.517 1.00 96.81 104 ILE A C 1
ATOM 751 O O . ILE A 1 104 ? 21.845 6.241 -9.787 1.00 96.81 104 ILE A O 1
ATOM 755 N N . GLU A 1 105 ? 21.200 7.754 -11.309 1.00 96.62 105 GLU A N 1
ATOM 756 C CA . GLU A 1 105 ? 22.503 8.406 -11.489 1.00 96.62 105 GLU A CA 1
ATOM 757 C C . GLU A 1 105 ? 22.671 9.644 -10.597 1.00 96.62 105 GLU A C 1
ATOM 759 O O . GLU A 1 105 ? 23.799 10.042 -10.323 1.00 96.62 105 GLU A O 1
ATOM 764 N N . ASN A 1 106 ? 21.566 10.264 -10.153 1.00 96.00 106 ASN A N 1
ATOM 765 C CA . ASN A 1 106 ? 21.594 11.548 -9.443 1.00 96.00 106 ASN A CA 1
ATOM 766 C C . ASN A 1 106 ? 20.740 11.635 -8.161 1.00 96.00 106 ASN A C 1
ATOM 768 O O . ASN A 1 106 ? 20.793 12.661 -7.487 1.00 96.00 106 ASN A O 1
ATOM 772 N N . THR A 1 107 ? 19.996 10.590 -7.774 1.00 96.81 107 THR A N 1
ATOM 773 C CA . THR A 1 107 ? 19.416 10.518 -6.421 1.00 96.81 107 THR A CA 1
ATOM 774 C C . THR A 1 107 ? 20.527 10.310 -5.392 1.00 96.81 107 THR A C 1
ATOM 776 O O . THR A 1 107 ? 21.170 9.261 -5.387 1.00 96.81 107 THR A O 1
ATOM 779 N N . THR A 1 108 ? 20.741 11.282 -4.501 1.00 97.56 108 THR A N 1
ATOM 780 C CA . THR A 1 108 ? 21.720 11.145 -3.407 1.00 97.56 108 THR A CA 1
ATOM 781 C C . THR A 1 108 ? 21.193 10.227 -2.297 1.00 97.56 108 THR A C 1
ATOM 783 O O . THR A 1 108 ? 19.988 9.973 -2.205 1.00 97.56 108 THR A O 1
ATOM 786 N N . LEU A 1 109 ? 22.080 9.727 -1.429 1.00 97.94 109 LEU A N 1
ATOM 787 C CA . LEU A 1 109 ? 21.672 8.882 -0.300 1.00 97.94 109 LEU A CA 1
ATOM 788 C C . LEU A 1 109 ? 20.822 9.664 0.709 1.00 97.94 109 LEU A C 1
ATOM 790 O O . LEU A 1 109 ? 19.823 9.148 1.196 1.00 97.94 109 LEU A O 1
ATOM 794 N N . GLU A 1 110 ? 21.150 10.930 0.950 1.00 97.69 110 GLU A N 1
ATOM 795 C CA . GLU A 1 110 ? 20.415 11.822 1.851 1.00 97.69 110 GLU A CA 1
ATOM 796 C C . GLU A 1 110 ? 18.993 12.070 1.331 1.00 97.69 110 GLU A C 1
ATOM 798 O O . GLU A 1 110 ? 18.030 12.011 2.095 1.00 97.69 110 GLU A O 1
ATOM 803 N N . GLN A 1 111 ? 18.847 12.283 0.018 1.00 95.44 111 GLN A N 1
ATOM 804 C CA . GLN A 1 111 ? 17.549 12.401 -0.646 1.00 95.44 111 GLN A CA 1
ATOM 805 C C . GLN A 1 111 ? 16.748 11.087 -0.574 1.00 95.44 111 GLN A C 1
ATOM 807 O O . GLN A 1 111 ? 15.542 11.098 -0.303 1.00 95.44 111 GLN A O 1
ATOM 812 N N . PHE A 1 112 ? 17.403 9.949 -0.818 1.00 97.88 112 PHE A N 1
ATOM 813 C CA . PHE A 1 112 ? 16.787 8.625 -0.741 1.00 97.88 112 PHE A CA 1
ATOM 814 C C . PHE A 1 112 ? 16.266 8.337 0.675 1.00 97.88 112 PHE A C 1
ATOM 816 O O . PHE A 1 112 ? 15.085 8.022 0.850 1.00 97.88 112 PHE A O 1
ATOM 823 N N . ASP A 1 113 ? 17.114 8.524 1.686 1.00 97.81 113 ASP A N 1
ATOM 824 C CA . ASP A 1 113 ? 16.795 8.284 3.092 1.00 97.81 113 ASP A CA 1
ATOM 825 C C . ASP A 1 113 ? 15.765 9.284 3.631 1.00 97.81 113 ASP A C 1
ATOM 827 O O . ASP A 1 113 ? 14.881 8.884 4.389 1.00 97.81 113 ASP A O 1
ATOM 831 N N . HIS A 1 114 ? 15.780 10.552 3.201 1.00 96.44 114 HIS A N 1
ATOM 832 C CA . HIS A 1 114 ? 14.732 11.524 3.535 1.00 96.44 114 HIS A CA 1
ATOM 833 C C . HIS A 1 114 ? 13.356 11.066 3.022 1.00 96.44 114 HIS A C 1
ATOM 835 O O . HIS A 1 114 ? 12.393 10.997 3.797 1.00 96.44 114 HIS A O 1
ATOM 841 N N . MET A 1 115 ? 13.267 10.662 1.748 1.00 96.00 115 MET A N 1
ATOM 842 C CA . MET A 1 115 ? 12.031 10.117 1.177 1.00 96.00 115 MET A CA 1
ATOM 843 C C . MET A 1 115 ? 11.581 8.832 1.872 1.00 96.00 115 MET A C 1
ATOM 845 O O . MET A 1 115 ? 10.399 8.715 2.196 1.00 96.00 115 MET A O 1
ATOM 849 N N . LEU A 1 116 ? 12.477 7.877 2.137 1.00 98.25 116 LEU A N 1
ATOM 850 C CA . LEU A 1 116 ? 12.113 6.640 2.835 1.00 98.25 116 LEU A CA 1
ATOM 851 C C . LEU A 1 116 ? 11.730 6.892 4.302 1.00 98.25 116 LEU A C 1
ATOM 853 O O . LEU A 1 116 ? 10.803 6.246 4.797 1.00 98.25 116 LEU A O 1
ATOM 857 N N . SER A 1 117 ? 12.372 7.846 4.980 1.00 97.88 117 SER A N 1
ATOM 858 C CA . SER A 1 117 ? 12.055 8.224 6.360 1.00 97.88 117 SER A CA 1
ATOM 859 C C . SER A 1 117 ? 10.606 8.710 6.475 1.00 97.88 117 SER A C 1
ATOM 861 O O . SER A 1 117 ? 9.807 8.132 7.218 1.00 97.88 117 SER A O 1
ATOM 863 N N . VAL A 1 118 ? 10.216 9.687 5.650 1.00 96.69 118 VAL A N 1
ATOM 864 C CA . VAL A 1 118 ? 8.853 10.243 5.668 1.00 96.69 118 VAL A CA 1
ATOM 865 C C . VAL A 1 118 ? 7.820 9.269 5.090 1.00 96.69 118 VAL A C 1
ATOM 867 O O . VAL A 1 118 ? 6.769 9.058 5.693 1.00 96.69 118 VAL A O 1
ATOM 870 N N . ASN A 1 119 ? 8.082 8.672 3.921 1.00 98.31 119 ASN A N 1
ATOM 871 C CA . ASN A 1 119 ? 7.058 7.920 3.186 1.00 98.31 119 ASN A CA 1
ATOM 872 C C . ASN A 1 119 ? 6.858 6.481 3.680 1.00 98.31 119 ASN A C 1
ATOM 874 O O . ASN A 1 119 ? 5.826 5.899 3.350 1.00 98.31 119 ASN A O 1
ATOM 878 N N . LEU A 1 120 ? 7.822 5.892 4.401 1.00 98.56 120 LEU A N 1
ATOM 879 C CA . LEU A 1 120 ? 7.815 4.467 4.757 1.00 98.56 120 LEU A CA 1
ATOM 880 C C . LEU A 1 120 ? 8.191 4.197 6.224 1.00 98.56 120 LEU A C 1
ATOM 882 O O . LEU A 1 120 ? 7.452 3.490 6.910 1.00 98.56 120 LEU A O 1
ATOM 886 N N . ARG A 1 121 ? 9.293 4.767 6.733 1.00 98.50 121 ARG A N 1
ATOM 887 C CA . ARG A 1 121 ? 9.756 4.556 8.121 1.00 98.50 121 ARG A CA 1
ATOM 888 C C . ARG A 1 121 ? 8.728 5.070 9.130 1.00 98.50 121 ARG A C 1
ATOM 890 O O . ARG A 1 121 ? 8.358 4.334 10.041 1.00 98.50 121 ARG A O 1
ATOM 897 N N . ALA A 1 122 ? 8.207 6.281 8.922 1.00 98.44 122 ALA A N 1
ATOM 898 C CA . ALA A 1 122 ? 7.140 6.851 9.744 1.00 98.44 122 ALA A CA 1
ATOM 899 C C . ALA A 1 122 ? 5.849 6.010 9.707 1.00 98.44 122 ALA A C 1
ATOM 901 O O . ALA A 1 122 ? 5.234 5.782 10.746 1.00 98.44 122 ALA A O 1
ATOM 902 N N . VAL A 1 123 ? 5.468 5.499 8.528 1.00 98.69 123 VAL A N 1
ATOM 903 C CA . VAL A 1 123 ? 4.279 4.645 8.332 1.00 98.69 123 VAL A CA 1
ATOM 904 C C . VAL A 1 123 ? 4.405 3.344 9.128 1.00 98.69 123 VAL A C 1
ATOM 906 O O . VAL A 1 123 ? 3.467 2.952 9.824 1.00 98.69 123 VAL A O 1
ATOM 909 N N . PHE A 1 124 ? 5.575 2.699 9.075 1.00 98.69 124 PHE A N 1
ATOM 910 C CA . PHE A 1 124 ? 5.894 1.538 9.905 1.00 98.69 124 PHE A CA 1
ATOM 911 C C . PHE A 1 124 ? 5.866 1.885 11.399 1.00 98.69 124 PHE A C 1
ATOM 913 O O . PHE A 1 124 ? 5.227 1.174 12.173 1.00 98.69 124 PHE A O 1
ATOM 920 N N . TYR A 1 125 ? 6.519 2.973 11.813 1.00 98.69 125 TYR A N 1
ATOM 921 C CA . TYR A 1 125 ? 6.722 3.257 13.234 1.00 98.69 125 TYR A CA 1
ATOM 922 C C . TYR A 1 125 ? 5.440 3.714 13.947 1.00 98.69 125 TYR A C 1
ATOM 924 O O . TYR A 1 125 ? 5.131 3.210 15.025 1.00 98.69 125 TYR A O 1
ATOM 932 N N . LEU A 1 126 ? 4.617 4.552 13.305 1.00 98.62 126 LEU A N 1
ATOM 933 C CA . LEU A 1 126 ? 3.266 4.870 13.786 1.00 98.62 126 LEU A CA 1
ATOM 934 C C . LEU A 1 126 ? 2.396 3.613 13.891 1.00 98.62 126 LEU A C 1
ATOM 936 O O . LEU A 1 126 ? 1.730 3.409 14.903 1.00 98.62 126 LEU A O 1
ATOM 940 N N . THR A 1 127 ? 2.436 2.746 12.874 1.00 98.62 127 THR A N 1
ATOM 941 C CA . THR A 1 127 ? 1.704 1.469 12.885 1.00 98.62 127 THR A CA 1
ATOM 942 C C . THR A 1 127 ? 2.170 0.564 14.028 1.00 98.62 127 THR A C 1
ATOM 944 O O . THR A 1 127 ? 1.340 -0.064 14.677 1.00 98.62 127 THR A O 1
ATOM 947 N N . ASN A 1 128 ? 3.475 0.514 14.310 1.00 98.50 128 ASN A N 1
ATOM 948 C CA . ASN A 1 128 ? 4.054 -0.273 15.397 1.00 98.50 128 ASN A CA 1
ATOM 949 C C . ASN A 1 128 ? 3.597 0.226 16.779 1.00 98.50 128 ASN A C 1
ATOM 951 O O . ASN A 1 128 ? 3.084 -0.572 17.563 1.00 98.50 128 ASN A O 1
ATOM 955 N N . LEU A 1 129 ? 3.718 1.529 17.048 1.00 98.75 129 LEU A N 1
ATOM 956 C CA . LEU A 1 129 ? 3.344 2.125 18.336 1.00 98.75 129 LEU A CA 1
ATOM 957 C C . LEU A 1 129 ? 1.830 2.085 18.599 1.00 98.75 129 LEU A C 1
ATOM 959 O O . LEU A 1 129 ? 1.406 1.847 19.726 1.00 98.75 129 LEU A O 1
ATOM 963 N N . LEU A 1 130 ? 1.003 2.286 17.567 1.00 98.69 130 LEU A N 1
ATOM 964 C CA . LEU A 1 130 ? -0.462 2.307 17.690 1.00 98.69 130 LEU A CA 1
ATOM 965 C C . LEU A 1 130 ? -1.109 0.916 17.593 1.00 98.69 130 LEU A C 1
ATOM 967 O O . LEU A 1 130 ? -2.307 0.777 17.853 1.00 98.69 130 LEU A O 1
ATOM 971 N N . CYS A 1 131 ? -0.329 -0.117 17.260 1.00 98.38 131 CYS A N 1
ATOM 972 C CA . CYS A 1 131 ? -0.779 -1.503 17.128 1.00 98.38 131 CYS A CA 1
ATOM 973 C C . CYS A 1 131 ? -1.623 -2.002 18.324 1.00 98.38 131 CYS A C 1
ATOM 975 O O . CYS A 1 131 ? -2.701 -2.543 18.068 1.00 98.38 131 CYS A O 1
ATOM 977 N N . PRO A 1 132 ? -1.243 -1.792 19.606 1.00 98.44 132 PRO A N 1
ATOM 978 C CA . PRO A 1 132 ? -2.033 -2.276 20.744 1.00 98.44 132 PRO A CA 1
ATOM 979 C C . PRO A 1 132 ? -3.446 -1.678 20.794 1.00 98.44 132 PRO A C 1
ATOM 981 O O . PRO A 1 132 ? -4.419 -2.412 20.951 1.00 98.44 132 PRO A O 1
ATOM 984 N N . HIS A 1 133 ? -3.571 -0.366 20.581 1.00 98.62 133 HIS A N 1
ATOM 985 C CA . HIS A 1 133 ? -4.850 0.351 20.636 1.00 98.62 133 HIS A CA 1
ATOM 986 C C . HIS A 1 133 ? -5.755 0.032 19.441 1.00 98.62 133 HIS A C 1
ATOM 988 O O . HIS A 1 133 ? -6.974 -0.049 19.582 1.00 98.62 133 HIS A O 1
ATOM 994 N N . LEU A 1 134 ? -5.162 -0.211 18.269 1.00 98.75 134 LEU A N 1
ATOM 995 C CA . LEU A 1 134 ? -5.893 -0.691 17.097 1.00 98.75 134 LEU A CA 1
ATOM 996 C C . LEU A 1 134 ? -6.396 -2.130 17.300 1.00 98.75 134 LEU A C 1
ATOM 998 O O . LEU A 1 134 ? -7.508 -2.443 16.884 1.00 98.75 134 LEU A O 1
ATOM 1002 N N . ILE A 1 135 ? -5.627 -3.001 17.967 1.00 98.75 135 ILE A N 1
ATOM 1003 C CA . ILE A 1 135 ? -6.070 -4.358 18.339 1.00 98.75 135 ILE A CA 1
ATOM 1004 C C . ILE A 1 135 ? -7.239 -4.298 19.330 1.00 98.75 135 ILE A C 1
ATOM 1006 O O . ILE A 1 135 ? -8.243 -4.981 19.132 1.00 98.75 135 ILE A O 1
ATOM 1010 N N . GLU A 1 136 ? -7.133 -3.458 20.360 1.00 98.50 136 GLU A N 1
ATOM 1011 C CA . GLU A 1 136 ? -8.167 -3.251 21.382 1.00 98.50 136 GLU A CA 1
ATOM 1012 C C . GLU A 1 136 ? -9.519 -2.839 20.771 1.00 98.50 136 GLU A C 1
ATOM 1014 O O . GLU A 1 136 ? -10.559 -3.406 21.110 1.00 98.50 136 GLU A O 1
ATOM 1019 N N . THR A 1 137 ? -9.512 -1.915 19.806 1.00 98.31 137 THR A N 1
ATOM 1020 C CA . THR A 1 137 ? -10.727 -1.445 19.113 1.00 98.31 137 THR A CA 1
ATOM 1021 C C . THR A 1 137 ? -11.176 -2.324 17.940 1.00 98.31 137 THR A C 1
ATOM 1023 O O . THR A 1 137 ? -12.263 -2.090 17.398 1.00 98.31 137 THR A O 1
ATOM 1026 N N . ARG A 1 138 ? -10.365 -3.314 17.530 1.00 98.44 138 ARG A N 1
ATOM 1027 C CA . ARG A 1 138 ? -10.484 -4.053 16.251 1.00 98.44 138 ARG A CA 1
ATOM 1028 C C . ARG A 1 138 ? -10.591 -3.092 15.058 1.00 98.44 138 ARG A C 1
ATOM 1030 O O . ARG A 1 138 ? -11.524 -3.139 14.254 1.00 98.44 138 ARG A O 1
ATOM 1037 N N . GLY A 1 139 ? -9.649 -2.155 15.032 1.00 98.44 139 GLY A N 1
ATOM 1038 C CA . GLY A 1 139 ? -9.627 -0.988 14.164 1.00 98.44 139 GLY A CA 1
ATOM 1039 C C . GLY A 1 139 ? -9.225 -1.240 12.709 1.00 98.44 139 GLY A C 1
ATOM 1040 O O . GLY A 1 139 ? -9.140 -2.371 12.220 1.00 98.44 139 GLY A O 1
ATOM 1041 N N . ALA A 1 140 ? -8.956 -0.144 12.002 1.00 98.81 140 ALA A N 1
ATOM 1042 C CA . ALA A 1 140 ? -8.550 -0.154 10.600 1.00 98.81 140 ALA A CA 1
ATOM 1043 C C . ALA A 1 140 ? -7.350 0.764 10.330 1.00 98.81 140 ALA A C 1
ATOM 1045 O O . ALA A 1 140 ? -7.293 1.895 10.808 1.00 98.81 140 ALA A O 1
ATOM 1046 N N . ILE A 1 141 ? -6.418 0.304 9.500 1.00 98.94 141 ILE A N 1
ATOM 1047 C CA . ILE A 1 141 ? -5.313 1.109 8.973 1.00 98.94 141 ILE A CA 1
ATOM 1048 C C . ILE A 1 141 ? -5.538 1.319 7.477 1.00 98.94 141 ILE A C 1
ATOM 1050 O O . ILE A 1 141 ? -5.756 0.354 6.738 1.00 98.94 141 ILE A O 1
ATOM 1054 N N . VAL A 1 142 ? -5.461 2.572 7.028 1.00 98.94 142 VAL A N 1
ATOM 1055 C CA . VAL A 1 142 ? -5.488 2.937 5.608 1.00 98.94 142 VAL A CA 1
ATOM 1056 C C . VAL A 1 142 ? -4.245 3.756 5.268 1.00 98.94 142 VAL A C 1
ATOM 1058 O O . VAL A 1 142 ? -4.110 4.913 5.665 1.00 98.94 142 VAL A O 1
ATOM 1061 N N . ASN A 1 143 ? -3.325 3.160 4.516 1.00 98.88 143 ASN A N 1
ATOM 1062 C CA . ASN A 1 143 ? -2.115 3.833 4.050 1.00 98.88 143 ASN A CA 1
ATOM 1063 C C . ASN A 1 143 ? -2.377 4.534 2.705 1.00 98.88 143 ASN A C 1
ATOM 1065 O O . ASN A 1 143 ? -2.944 3.935 1.790 1.00 98.88 143 ASN A O 1
ATOM 1069 N N . VAL A 1 144 ? -1.942 5.786 2.540 1.00 98.75 144 VAL A N 1
ATOM 1070 C CA . VAL A 1 144 ? -1.991 6.473 1.238 1.00 98.75 144 VAL A CA 1
ATOM 1071 C C . VAL A 1 144 ? -0.680 6.216 0.509 1.00 98.75 144 VAL A C 1
ATOM 1073 O O . VAL A 1 144 ? 0.363 6.821 0.778 1.00 98.75 144 VAL A O 1
ATOM 1076 N N . SER A 1 145 ? -0.738 5.262 -0.410 1.00 98.31 145 SER A N 1
ATOM 1077 C CA . SER A 1 145 ? 0.370 4.880 -1.269 1.00 98.31 145 SER A CA 1
ATOM 1078 C C . SER A 1 145 ? 0.407 5.784 -2.513 1.00 98.31 145 SER A C 1
ATOM 1080 O O . SER A 1 145 ? 0.321 7.007 -2.398 1.00 98.31 145 SER A O 1
ATOM 1082 N N . SER A 1 146 ? 0.569 5.213 -3.703 1.00 97.94 146 SER A N 1
ATOM 1083 C CA . SER A 1 146 ? 0.486 5.879 -5.004 1.00 97.94 146 SER A CA 1
ATOM 1084 C C . SER A 1 146 ? 0.321 4.828 -6.104 1.00 97.94 146 SER A C 1
ATOM 1086 O O . SER A 1 146 ? 0.704 3.671 -5.918 1.00 97.94 146 SER A O 1
ATOM 1088 N N . VAL A 1 147 ? -0.154 5.217 -7.289 1.00 96.75 147 VAL A N 1
ATOM 1089 C CA . VAL A 1 147 ? 0.054 4.430 -8.519 1.00 96.75 147 VAL A CA 1
ATOM 1090 C C . VAL A 1 147 ? 1.543 4.106 -8.743 1.00 96.75 147 VAL A C 1
ATOM 1092 O O . VAL A 1 147 ? 1.862 3.049 -9.283 1.00 96.75 147 VAL A O 1
ATOM 1095 N N . ASN A 1 148 ? 2.453 4.946 -8.231 1.00 96.00 148 ASN A N 1
ATOM 1096 C CA . ASN A 1 148 ? 3.900 4.718 -8.215 1.00 96.00 148 ASN A CA 1
ATOM 1097 C C . ASN A 1 148 ? 4.360 3.538 -7.327 1.00 96.00 148 ASN A C 1
ATOM 1099 O O . ASN A 1 148 ? 5.492 3.085 -7.470 1.00 96.00 148 ASN A O 1
ATOM 1103 N N . GLY A 1 149 ? 3.512 3.031 -6.421 1.00 95.50 149 GLY A N 1
ATOM 1104 C CA . GLY A 1 149 ? 3.784 1.800 -5.664 1.00 95.50 149 GLY A CA 1
ATOM 1105 C C . GLY A 1 149 ? 3.483 0.523 -6.458 1.00 95.50 149 GLY A C 1
ATOM 1106 O O . GLY A 1 149 ? 4.177 -0.482 -6.316 1.00 95.50 149 GLY A O 1
ATOM 1107 N N . MET A 1 150 ? 2.515 0.600 -7.378 1.00 93.75 150 MET A N 1
ATOM 1108 C CA . MET A 1 150 ? 2.144 -0.494 -8.283 1.00 93.75 150 MET A CA 1
ATOM 1109 C C . MET A 1 150 ? 2.945 -0.486 -9.596 1.00 93.75 150 MET A C 1
ATOM 1111 O O . MET A 1 150 ? 3.034 -1.512 -10.272 1.00 93.75 150 MET A O 1
ATOM 1115 N N . ARG A 1 151 ? 3.481 0.673 -10.006 1.00 92.81 151 ARG A N 1
ATOM 1116 C CA . ARG A 1 151 ? 4.182 0.876 -11.285 1.00 92.81 151 ARG A CA 1
ATOM 1117 C C . ARG A 1 151 ? 5.344 1.849 -11.139 1.00 92.81 151 ARG A C 1
ATOM 1119 O O . ARG A 1 151 ? 5.174 2.932 -10.596 1.00 92.81 151 ARG A O 1
ATOM 1126 N N . SER A 1 152 ? 6.493 1.522 -11.719 1.00 92.25 152 SER A N 1
ATOM 1127 C CA . SER A 1 152 ? 7.609 2.461 -11.835 1.00 92.25 152 SER A CA 1
ATOM 1128 C C . SER A 1 152 ? 7.320 3.572 -12.852 1.00 92.25 152 SER A C 1
ATOM 1130 O O . SER A 1 152 ? 6.815 3.322 -13.948 1.00 92.25 152 SER A O 1
ATOM 1132 N N . PHE A 1 153 ? 7.706 4.800 -12.503 1.00 90.81 153 PHE A N 1
ATOM 1133 C CA . PHE A 1 153 ? 7.777 5.947 -13.413 1.00 90.81 153 PHE A CA 1
ATOM 1134 C C . PHE A 1 153 ? 9.204 6.529 -13.390 1.00 90.81 153 PHE A C 1
ATOM 1136 O O . PHE A 1 153 ? 9.838 6.504 -12.330 1.00 90.81 153 PHE A O 1
ATOM 1143 N N . PRO A 1 154 ? 9.741 7.026 -14.520 1.00 90.56 154 PRO A N 1
ATOM 1144 C CA . PRO A 1 154 ? 11.073 7.629 -14.557 1.00 90.56 154 PRO A CA 1
ATOM 1145 C C . PRO A 1 154 ? 11.141 8.906 -13.706 1.00 90.56 154 PRO A C 1
ATOM 1147 O O . PRO A 1 154 ? 10.117 9.508 -13.389 1.00 90.56 154 PRO A O 1
ATOM 1150 N N . ASN A 1 155 ? 12.361 9.320 -13.363 1.00 92.69 155 ASN A N 1
ATOM 1151 C CA . ASN A 1 155 ? 12.691 10.576 -12.674 1.00 92.69 155 ASN A CA 1
ATOM 1152 C C . ASN A 1 155 ? 12.116 10.747 -11.252 1.00 92.69 155 ASN A C 1
ATOM 1154 O O . ASN A 1 155 ? 12.211 11.836 -10.698 1.00 92.69 155 ASN A O 1
ATOM 1158 N N . VAL A 1 156 ? 11.558 9.695 -10.641 1.00 94.38 156 VAL A N 1
ATOM 1159 C CA . VAL A 1 156 ? 11.057 9.685 -9.248 1.00 94.38 156 VAL A CA 1
ATOM 1160 C C . VAL A 1 156 ? 11.440 8.380 -8.522 1.00 94.38 156 VAL A C 1
ATOM 1162 O O . VAL A 1 156 ? 10.603 7.699 -7.922 1.00 94.38 156 VAL A O 1
ATOM 1165 N N . LEU A 1 157 ? 12.714 7.979 -8.622 1.00 95.88 157 LEU A N 1
ATOM 1166 C CA . LEU A 1 157 ? 13.206 6.650 -8.220 1.00 95.88 157 LEU A CA 1
ATOM 1167 C C . LEU A 1 157 ? 12.907 6.288 -6.755 1.00 95.88 157 LEU A C 1
ATOM 1169 O O . LEU A 1 157 ? 12.234 5.287 -6.495 1.00 95.88 157 LEU A O 1
ATOM 1173 N N . ALA A 1 158 ? 13.366 7.103 -5.804 1.00 97.44 158 ALA A N 1
ATOM 1174 C CA . ALA A 1 158 ? 13.173 6.844 -4.376 1.00 97.44 158 ALA A CA 1
ATOM 1175 C C . ALA A 1 158 ? 11.690 6.923 -3.969 1.00 97.44 158 ALA A C 1
ATOM 1177 O O . ALA A 1 158 ? 11.229 6.136 -3.139 1.00 97.44 158 ALA A O 1
ATOM 1178 N N . TYR A 1 159 ? 10.907 7.796 -4.614 1.00 97.62 159 TYR A N 1
ATOM 1179 C CA . TYR A 1 159 ? 9.462 7.870 -4.403 1.00 97.62 159 TYR A CA 1
ATOM 1180 C C . TYR A 1 159 ? 8.766 6.553 -4.780 1.00 97.62 159 TYR A C 1
ATOM 1182 O O . TYR A 1 159 ? 8.033 6.007 -3.951 1.00 97.62 159 TYR A O 1
ATOM 1190 N N . ASN A 1 160 ? 9.054 5.995 -5.967 1.00 97.44 160 ASN A N 1
ATOM 1191 C CA . ASN A 1 160 ? 8.535 4.685 -6.393 1.00 97.44 160 ASN A CA 1
ATOM 1192 C C . ASN A 1 160 ? 8.857 3.598 -5.354 1.00 97.44 160 ASN A C 1
ATOM 1194 O O . ASN A 1 160 ? 7.965 2.879 -4.910 1.00 97.44 160 ASN A O 1
ATOM 1198 N N . ILE A 1 161 ? 10.125 3.510 -4.934 1.00 98.12 161 ILE A N 1
ATOM 1199 C CA . ILE A 1 161 ? 10.601 2.511 -3.965 1.00 98.12 161 ILE A CA 1
ATOM 1200 C C . ILE A 1 161 ? 9.880 2.674 -2.622 1.00 98.12 161 ILE A C 1
ATOM 1202 O O . ILE A 1 161 ? 9.379 1.694 -2.071 1.00 98.12 161 ILE A O 1
ATOM 1206 N N . SER A 1 162 ? 9.747 3.906 -2.125 1.00 98.44 162 SER A N 1
ATOM 1207 C CA . SER A 1 162 ? 9.065 4.177 -0.858 1.00 98.44 162 SER A CA 1
ATOM 1208 C C . SER A 1 162 ? 7.582 3.780 -0.886 1.00 98.44 162 SER A C 1
ATOM 1210 O O . SER A 1 162 ? 7.098 3.160 0.060 1.00 98.44 162 SER A O 1
ATOM 1212 N N . LYS A 1 163 ? 6.862 4.047 -1.987 1.00 98.31 163 LYS A N 1
ATOM 1213 C CA . LYS A 1 163 ? 5.438 3.698 -2.125 1.00 98.31 163 LYS A CA 1
ATOM 1214 C C . LYS A 1 163 ? 5.210 2.212 -2.423 1.00 98.31 163 LYS A C 1
ATOM 1216 O O . LYS A 1 163 ? 4.283 1.629 -1.868 1.00 98.31 163 LYS A O 1
ATOM 1221 N N . ALA A 1 164 ? 6.099 1.554 -3.169 1.00 98.62 164 ALA A N 1
ATOM 1222 C CA . ALA A 1 164 ? 6.092 0.093 -3.299 1.00 98.62 164 ALA A CA 1
ATOM 1223 C C . ALA A 1 164 ? 6.364 -0.591 -1.941 1.00 98.62 164 ALA A C 1
ATOM 1225 O O . ALA A 1 164 ? 5.749 -1.609 -1.611 1.00 98.62 164 ALA A O 1
ATOM 1226 N N . GLY A 1 165 ? 7.222 0.018 -1.114 1.00 98.69 165 GLY A N 1
ATOM 1227 C CA . GLY A 1 165 ? 7.426 -0.353 0.284 1.00 98.69 165 GLY A CA 1
ATOM 1228 C C . GLY A 1 165 ? 6.156 -0.220 1.129 1.00 98.69 165 GLY A C 1
ATOM 1229 O O . GLY A 1 165 ? 5.844 -1.141 1.879 1.00 98.69 165 GLY A O 1
ATOM 1230 N N . VAL A 1 166 ? 5.379 0.860 0.972 1.00 98.81 166 VAL A N 1
ATOM 1231 C CA . VAL A 1 166 ? 4.080 1.035 1.656 1.00 98.81 166 VAL A CA 1
ATOM 1232 C C . VAL A 1 166 ? 3.072 -0.035 1.233 1.00 98.81 166 VAL A C 1
ATOM 1234 O O . VAL A 1 166 ? 2.390 -0.600 2.089 1.00 98.81 166 VAL A O 1
ATOM 1237 N N . ASP A 1 167 ? 2.999 -0.370 -0.056 1.00 98.75 167 ASP A N 1
ATOM 1238 C CA . ASP A 1 167 ? 2.122 -1.440 -0.550 1.00 98.75 167 ASP A CA 1
ATOM 1239 C C . ASP A 1 167 ? 2.514 -2.808 0.034 1.00 98.75 167 ASP A C 1
ATOM 1241 O O . ASP A 1 167 ? 1.647 -3.601 0.409 1.00 98.75 167 ASP A O 1
ATOM 1245 N N . GLN A 1 168 ? 3.813 -3.090 0.171 1.00 98.75 168 GLN A N 1
ATOM 1246 C CA . GLN A 1 168 ? 4.277 -4.341 0.773 1.00 98.75 168 GLN A CA 1
ATOM 1247 C C . GLN A 1 168 ? 4.102 -4.371 2.298 1.00 98.75 168 GLN A C 1
ATOM 1249 O O . GLN A 1 168 ? 3.647 -5.384 2.828 1.00 98.75 168 GLN A O 1
ATOM 1254 N N . LEU A 1 169 ? 4.389 -3.268 2.995 1.00 98.75 169 LEU A N 1
ATOM 1255 C CA . LEU A 1 169 ? 4.135 -3.098 4.430 1.00 98.75 169 LEU A CA 1
ATOM 1256 C C . LEU A 1 169 ? 2.653 -3.321 4.754 1.00 98.75 169 LEU A C 1
ATOM 1258 O O . LEU A 1 169 ? 2.332 -4.024 5.709 1.00 98.75 169 LEU A O 1
ATOM 1262 N N . THR A 1 170 ? 1.761 -2.785 3.917 1.00 98.88 170 THR A N 1
ATOM 1263 C CA . THR A 1 170 ? 0.307 -2.983 4.010 1.00 98.88 170 THR A CA 1
ATOM 1264 C C . THR A 1 170 ? -0.053 -4.470 3.973 1.00 98.88 170 THR A C 1
ATOM 1266 O O . THR A 1 170 ? -0.784 -4.939 4.844 1.00 98.88 170 THR A O 1
ATOM 1269 N N . ARG A 1 171 ? 0.497 -5.234 3.018 1.00 98.75 171 ARG A N 1
ATOM 1270 C CA . ARG A 1 171 ? 0.260 -6.684 2.907 1.00 98.75 171 ARG A CA 1
ATOM 1271 C C . ARG A 1 171 ? 0.819 -7.473 4.094 1.00 98.75 171 ARG A C 1
ATOM 1273 O O . ARG A 1 171 ? 0.122 -8.344 4.606 1.00 98.75 171 ARG A O 1
ATOM 1280 N N . CYS A 1 172 ? 2.032 -7.169 4.559 1.00 98.75 172 CYS A N 1
ATOM 1281 C CA . CYS A 1 172 ? 2.621 -7.849 5.720 1.00 98.75 172 CYS A CA 1
ATOM 1282 C C . CYS A 1 172 ? 1.805 -7.592 6.999 1.00 98.75 172 CYS A C 1
ATOM 1284 O O . CYS A 1 172 ? 1.349 -8.534 7.645 1.00 98.75 172 CYS A O 1
ATOM 1286 N N . ALA A 1 173 ? 1.535 -6.322 7.315 1.00 98.75 173 ALA A N 1
ATOM 1287 C CA . ALA A 1 173 ? 0.773 -5.948 8.504 1.00 98.75 173 ALA A CA 1
ATOM 1288 C C . ALA A 1 173 ? -0.681 -6.457 8.458 1.00 98.75 173 ALA A C 1
ATOM 1290 O O . ALA A 1 173 ? -1.228 -6.825 9.495 1.00 98.75 173 ALA A O 1
ATOM 1291 N N . ALA A 1 174 ? -1.302 -6.561 7.277 1.00 98.81 174 ALA A N 1
ATOM 1292 C CA . ALA A 1 174 ? -2.613 -7.195 7.137 1.00 98.81 174 ALA A CA 1
ATOM 1293 C C . ALA A 1 174 ? -2.611 -8.660 7.600 1.00 98.81 174 ALA A C 1
ATOM 1295 O O . ALA A 1 174 ? -3.508 -9.062 8.338 1.00 98.81 174 ALA A O 1
ATOM 1296 N N . LEU A 1 175 ? -1.604 -9.447 7.208 1.00 98.62 175 LEU A N 1
ATOM 1297 C CA . LEU A 1 175 ? -1.494 -10.861 7.588 1.00 98.62 175 LEU A CA 1
ATOM 1298 C C . LEU A 1 175 ? -1.208 -11.041 9.089 1.00 98.62 175 LEU A C 1
ATOM 1300 O O . LEU A 1 175 ? -1.749 -11.952 9.712 1.00 98.62 175 LEU A O 1
ATOM 1304 N N . GLU A 1 176 ? -0.403 -10.160 9.686 1.00 98.50 176 GLU A N 1
ATOM 1305 C CA . GLU A 1 176 ? -0.057 -10.213 11.116 1.00 98.50 176 GLU A CA 1
ATOM 1306 C C . GLU A 1 176 ? -1.168 -9.705 12.052 1.00 98.50 176 GLU A C 1
ATOM 1308 O O . GLU A 1 176 ? -1.216 -10.090 13.228 1.00 98.50 176 GLU A O 1
ATOM 1313 N N . LEU A 1 177 ? -2.045 -8.817 11.566 1.00 98.62 177 LEU A N 1
ATOM 1314 C CA . LEU A 1 177 ? -3.049 -8.131 12.386 1.00 98.62 177 LEU A CA 1
ATOM 1315 C C . LEU A 1 177 ? -4.497 -8.585 12.120 1.00 98.62 177 LEU A C 1
ATOM 1317 O O . LEU A 1 177 ? -5.329 -8.464 13.023 1.00 98.62 177 LEU A O 1
ATOM 1321 N N . ALA A 1 178 ? -4.799 -9.206 10.973 1.00 98.50 178 ALA A N 1
ATOM 1322 C CA . ALA A 1 178 ? -6.124 -9.780 10.705 1.00 98.50 178 ALA A CA 1
ATOM 1323 C C . ALA A 1 178 ? -6.569 -10.849 11.733 1.00 98.50 178 ALA A C 1
ATOM 1325 O O . ALA A 1 178 ? -7.720 -10.779 12.168 1.00 98.50 178 ALA A O 1
ATOM 1326 N N . PRO A 1 179 ? -5.704 -11.763 12.235 1.00 98.50 179 PRO A N 1
ATOM 1327 C CA . PRO A 1 179 ? -6.073 -12.687 13.319 1.00 98.50 179 PRO A CA 1
ATOM 1328 C C . PRO A 1 179 ? -6.444 -11.990 14.638 1.00 98.50 179 PRO A C 1
ATOM 1330 O O . PRO A 1 179 ? -7.049 -12.601 15.515 1.00 98.50 179 PRO A O 1
ATOM 1333 N N . LYS A 1 180 ? -6.084 -10.709 14.783 1.00 98.56 180 LYS A N 1
ATOM 1334 C CA . LYS A 1 180 ? -6.376 -9.851 15.941 1.00 98.56 180 LYS A CA 1
ATOM 1335 C C . LYS A 1 180 ? -7.592 -8.940 15.693 1.00 98.56 180 LYS A C 1
ATOM 1337 O O . LYS A 1 180 ? -7.912 -8.103 16.529 1.00 98.56 180 LYS A O 1
ATOM 1342 N N . GLY A 1 181 ? -8.269 -9.097 14.551 1.00 98.12 181 GLY A N 1
ATOM 1343 C CA . GLY A 1 181 ? -9.453 -8.330 14.157 1.00 98.12 181 GLY A CA 1
ATOM 1344 C C . GLY A 1 181 ? -9.171 -6.977 13.497 1.00 98.12 181 GLY A C 1
ATOM 1345 O O . GLY A 1 181 ? -10.122 -6.254 13.218 1.00 98.12 181 GLY A O 1
ATOM 1346 N N . VAL A 1 182 ? -7.908 -6.627 13.232 1.00 98.88 182 VAL A N 1
ATOM 1347 C CA . VAL A 1 182 ? -7.531 -5.340 12.621 1.00 98.88 182 VAL A CA 1
ATOM 1348 C C . VAL A 1 182 ? -7.348 -5.499 11.117 1.00 98.88 182 VAL A C 1
ATOM 1350 O O . VAL A 1 182 ? -6.665 -6.414 10.655 1.00 98.88 182 VAL A O 1
ATOM 1353 N N . ARG A 1 183 ? -7.926 -4.581 10.341 1.00 98.81 183 ARG A N 1
ATOM 1354 C CA . ARG A 1 183 ? -7.797 -4.563 8.874 1.00 98.81 183 ARG A CA 1
ATOM 1355 C C . ARG A 1 183 ? -6.737 -3.553 8.448 1.00 98.81 183 ARG A C 1
ATOM 1357 O O . ARG A 1 183 ? -6.709 -2.445 8.973 1.00 98.81 183 ARG A O 1
ATOM 1364 N N . VAL A 1 184 ? -5.900 -3.899 7.475 1.00 98.88 184 VAL A N 1
ATOM 1365 C CA . VAL A 1 184 ? -4.842 -3.012 6.958 1.00 98.88 184 VAL A CA 1
ATOM 1366 C C . VAL A 1 184 ? -4.927 -2.977 5.440 1.00 98.88 184 VAL A C 1
ATOM 1368 O O . VAL A 1 184 ? -4.797 -4.012 4.800 1.00 98.88 184 VAL A O 1
ATOM 1371 N N . ASN A 1 185 ? -5.161 -1.806 4.854 1.00 98.88 185 ASN A N 1
ATOM 1372 C CA . ASN A 1 185 ? -5.278 -1.621 3.404 1.00 98.88 185 ASN A CA 1
ATOM 1373 C C . ASN A 1 185 ? -4.512 -0.370 2.955 1.00 98.88 185 ASN A C 1
ATOM 1375 O O . ASN A 1 185 ? -4.166 0.484 3.775 1.00 98.88 185 ASN A O 1
ATOM 1379 N N . CYS A 1 186 ? -4.277 -0.225 1.654 1.00 98.50 186 CYS A N 1
ATOM 1380 C CA . CYS A 1 186 ? -3.810 1.025 1.072 1.00 98.50 186 CYS A CA 1
ATOM 1381 C C . CYS A 1 186 ? -4.704 1.484 -0.081 1.00 98.50 186 CYS A C 1
ATOM 1383 O O . CYS A 1 186 ? -5.334 0.685 -0.774 1.00 98.50 186 CYS A O 1
ATOM 1385 N N . VAL A 1 187 ? -4.755 2.802 -0.268 1.00 98.81 187 VAL A N 1
ATOM 1386 C CA . VAL A 1 187 ? -5.210 3.420 -1.517 1.00 98.81 187 VAL A CA 1
ATOM 1387 C C . VAL A 1 187 ? -3.989 3.810 -2.338 1.00 98.81 187 VAL A C 1
ATOM 1389 O O . VAL A 1 187 ? -2.975 4.242 -1.787 1.00 98.81 187 VAL A O 1
ATOM 1392 N N . ASN A 1 188 ? -4.096 3.714 -3.658 1.00 98.50 188 ASN A N 1
ATOM 1393 C CA . ASN A 1 188 ? -3.036 4.035 -4.606 1.00 98.50 188 ASN A CA 1
ATOM 1394 C C . ASN A 1 188 ? -3.523 5.152 -5.549 1.00 98.50 188 ASN A C 1
ATOM 1396 O O . ASN A 1 188 ? -4.059 4.850 -6.619 1.00 98.50 188 ASN A O 1
ATOM 1400 N N . PRO A 1 189 ? -3.391 6.438 -5.162 1.00 98.00 189 PRO A N 1
ATOM 1401 C CA . PRO A 1 189 ? -3.879 7.551 -5.971 1.00 98.00 189 PRO A CA 1
ATOM 1402 C C . PRO A 1 189 ? -3.133 7.728 -7.295 1.00 98.00 189 PRO A C 1
ATOM 1404 O O . PRO A 1 189 ? -1.931 7.462 -7.390 1.00 98.00 189 PRO A O 1
ATOM 1407 N N . GLY A 1 190 ? -3.846 8.238 -8.299 1.00 95.12 190 GLY A N 1
ATOM 1408 C CA . GLY A 1 190 ? -3.264 8.763 -9.538 1.00 95.12 190 GLY A CA 1
ATOM 1409 C C . GLY A 1 190 ? -2.748 10.192 -9.373 1.00 95.12 190 GLY A C 1
ATOM 1410 O O . GLY A 1 190 ? -2.528 10.661 -8.253 1.00 95.12 190 GLY A O 1
ATOM 1411 N N . VAL A 1 191 ? -2.606 10.924 -10.484 1.00 92.81 191 VAL A N 1
ATOM 1412 C CA . VAL A 1 191 ? -2.366 12.372 -10.391 1.00 92.81 191 VAL A CA 1
ATOM 1413 C C . VAL A 1 191 ? -3.602 13.004 -9.763 1.00 92.81 191 VAL A C 1
ATOM 1415 O O . VAL A 1 191 ? -4.699 12.935 -10.314 1.00 92.81 191 VAL A O 1
ATOM 1418 N N . THR A 1 192 ? -3.417 13.584 -8.582 1.00 93.06 192 THR A N 1
ATOM 1419 C CA . THR A 1 192 ? -4.490 14.145 -7.760 1.00 93.06 192 THR A CA 1
ATOM 1420 C C . THR A 1 192 ? -4.178 15.610 -7.497 1.00 93.06 192 THR A C 1
ATOM 1422 O O . THR A 1 192 ? -3.067 15.930 -7.065 1.00 93.06 192 THR A O 1
ATOM 1425 N N . MET A 1 193 ? -5.136 16.501 -7.760 1.00 89.44 193 MET A N 1
ATOM 1426 C CA . MET A 1 193 ? -4.943 17.952 -7.675 1.00 89.44 193 MET A CA 1
ATOM 1427 C C . MET A 1 193 ? -4.649 18.376 -6.231 1.00 89.44 193 MET A C 1
ATOM 1429 O O . MET A 1 193 ? -5.534 18.454 -5.382 1.00 89.44 193 MET A O 1
ATOM 1433 N N . THR A 1 194 ? -3.366 18.580 -5.937 1.00 87.94 194 THR A N 1
ATOM 1434 C CA . THR A 1 194 ? -2.821 18.778 -4.589 1.00 87.94 194 THR A CA 1
ATOM 1435 C C . THR A 1 194 ? -1.557 19.632 -4.650 1.00 87.94 194 THR A C 1
ATOM 1437 O O . THR A 1 194 ? -0.892 19.716 -5.682 1.00 87.94 194 THR A O 1
ATOM 1440 N N . GLU A 1 195 ? -1.160 20.214 -3.516 1.00 83.44 195 GLU A N 1
ATOM 1441 C CA . GLU A 1 195 ? 0.116 20.933 -3.400 1.00 83.44 195 GLU A CA 1
ATOM 1442 C C . GLU A 1 195 ? 1.362 20.041 -3.602 1.00 83.44 195 GLU A C 1
ATOM 1444 O O . GLU A 1 195 ? 2.453 20.589 -3.702 1.00 83.44 195 GLU A O 1
ATOM 1449 N N . LEU A 1 196 ? 1.251 18.702 -3.662 1.00 82.81 196 LEU A N 1
ATOM 1450 C CA . LEU A 1 196 ? 2.404 17.785 -3.650 1.00 82.81 196 LEU A CA 1
ATOM 1451 C C . LEU A 1 196 ? 3.426 18.097 -4.755 1.00 82.81 196 LEU A C 1
ATOM 1453 O O . LEU A 1 196 ? 4.596 18.307 -4.453 1.00 82.81 196 LEU A O 1
ATOM 1457 N N . HIS A 1 197 ? 2.979 18.198 -6.010 1.00 77.50 197 HIS A N 1
ATOM 1458 C CA . HIS A 1 197 ? 3.868 18.485 -7.143 1.00 77.50 197 HIS A CA 1
ATOM 1459 C C . HIS A 1 197 ? 4.423 19.918 -7.113 1.00 77.50 197 HIS A C 1
ATOM 1461 O O . HIS A 1 197 ? 5.577 20.147 -7.458 1.00 77.50 197 HIS A O 1
ATOM 1467 N N . ARG A 1 198 ? 3.641 20.890 -6.627 1.00 78.62 198 ARG A N 1
ATOM 1468 C CA . ARG A 1 198 ? 4.113 22.277 -6.465 1.00 78.62 198 ARG A CA 1
ATOM 1469 C C . ARG A 1 198 ? 5.166 22.399 -5.360 1.00 78.62 198 ARG A C 1
ATOM 1471 O O . ARG A 1 198 ? 6.112 23.164 -5.493 1.00 78.62 198 ARG A O 1
ATOM 1478 N N . ARG A 1 199 ? 5.035 21.610 -4.287 1.00 82.81 199 ARG A N 1
ATOM 1479 C CA . ARG A 1 199 ? 6.033 21.499 -3.211 1.00 82.81 199 ARG A CA 1
ATOM 1480 C C . ARG A 1 199 ? 7.281 20.716 -3.637 1.00 82.81 199 ARG A C 1
ATOM 1482 O O . ARG A 1 199 ? 8.333 20.953 -3.061 1.00 82.81 199 ARG A O 1
ATOM 1489 N N . SER A 1 200 ? 7.198 19.857 -4.657 1.00 76.50 200 SER A N 1
ATOM 1490 C CA . SER A 1 200 ? 8.356 19.195 -5.283 1.00 76.50 200 SER A CA 1
ATOM 1491 C C . SER A 1 200 ? 9.030 20.050 -6.375 1.00 76.50 200 SER A C 1
ATOM 1493 O O . SER A 1 200 ? 9.554 19.509 -7.348 1.00 76.50 200 SER A O 1
ATOM 1495 N N . GLY A 1 201 ? 8.965 21.383 -6.258 1.00 79.31 201 GLY A N 1
ATOM 1496 C CA . GLY A 1 201 ? 9.646 22.334 -7.147 1.00 79.31 201 GLY A CA 1
ATOM 1497 C C . GLY A 1 201 ? 8.963 22.640 -8.487 1.00 79.31 201 GLY A C 1
ATOM 1498 O O . GLY A 1 201 ? 9.547 23.349 -9.299 1.00 79.31 201 GLY A O 1
ATOM 1499 N N . MET A 1 202 ? 7.752 22.137 -8.751 1.00 83.50 202 MET A N 1
ATOM 1500 C CA . MET A 1 202 ? 7.055 22.391 -10.019 1.00 83.50 202 MET A CA 1
ATOM 1501 C C . MET A 1 202 ? 6.386 23.776 -10.034 1.00 83.50 202 MET A C 1
ATOM 1503 O O . MET A 1 202 ? 5.503 24.056 -9.216 1.00 83.50 202 MET A O 1
ATOM 1507 N N . ASP A 1 203 ? 6.773 24.629 -10.988 1.00 86.19 203 ASP A N 1
ATOM 1508 C CA . ASP A 1 203 ? 6.156 25.943 -11.198 1.00 86.19 203 ASP A CA 1
ATOM 1509 C C . ASP A 1 203 ? 4.708 25.848 -11.731 1.00 86.19 203 ASP A C 1
ATOM 1511 O O . ASP A 1 203 ? 4.183 24.770 -12.018 1.00 86.19 203 ASP A O 1
ATOM 1515 N N . GLN A 1 204 ? 4.022 26.991 -11.841 1.00 85.88 204 GLN A N 1
ATOM 1516 C CA . GLN A 1 204 ? 2.615 27.037 -12.254 1.00 85.88 204 GLN A CA 1
ATOM 1517 C C . GLN A 1 204 ? 2.392 26.619 -13.720 1.00 85.88 204 GLN A C 1
ATOM 1519 O O . GLN A 1 204 ? 1.354 26.026 -14.022 1.00 85.88 204 GLN A O 1
ATOM 1524 N N . THR A 1 205 ? 3.332 26.890 -14.622 1.00 86.62 205 THR A N 1
ATOM 1525 C CA . THR A 1 205 ? 3.269 26.519 -16.043 1.00 86.62 205 THR A CA 1
ATOM 1526 C C . THR A 1 205 ? 3.489 25.017 -16.195 1.00 86.62 205 THR A C 1
ATOM 1528 O O . THR A 1 205 ? 2.637 24.327 -16.760 1.00 86.62 205 THR A O 1
ATOM 1531 N N . ALA A 1 206 ? 4.557 24.489 -15.593 1.00 84.44 206 ALA A N 1
ATOM 1532 C CA . ALA A 1 206 ? 4.852 23.058 -15.556 1.00 84.44 206 ALA A CA 1
ATOM 1533 C C . ALA A 1 206 ? 3.722 22.253 -14.886 1.00 84.44 206 ALA A C 1
ATOM 1535 O O . ALA A 1 206 ? 3.311 21.214 -15.404 1.00 84.44 206 ALA A O 1
ATOM 1536 N N . TYR A 1 207 ? 3.145 22.762 -13.790 1.00 85.75 207 TYR A N 1
ATOM 1537 C CA . TYR A 1 207 ? 1.996 22.139 -13.124 1.00 85.75 207 TYR A CA 1
ATOM 1538 C C . TYR A 1 207 ? 0.750 22.126 -14.015 1.00 85.75 207 TYR A C 1
ATOM 1540 O O . TYR A 1 207 ? 0.067 21.106 -14.101 1.00 85.75 207 TYR A O 1
ATOM 1548 N N . SER A 1 208 ? 0.471 23.220 -14.726 1.00 86.50 208 SER A N 1
ATOM 1549 C CA . SER A 1 208 ? -0.674 23.288 -15.645 1.00 86.50 208 SER A CA 1
ATOM 1550 C C . SER A 1 208 ? -0.509 22.304 -16.811 1.00 86.50 208 SER A C 1
ATOM 1552 O O . SER A 1 208 ? -1.436 21.554 -17.113 1.00 86.50 208 SER A O 1
ATOM 1554 N N . ALA A 1 209 ? 0.692 22.214 -17.394 1.00 86.31 209 ALA A N 1
ATOM 1555 C CA . ALA A 1 209 ? 1.019 21.235 -18.431 1.00 86.31 209 ALA A CA 1
ATOM 1556 C C . ALA A 1 209 ? 0.943 19.778 -17.926 1.00 86.31 209 ALA A C 1
ATOM 1558 O O . ALA A 1 209 ? 0.472 18.896 -18.643 1.00 86.31 209 ALA A O 1
ATOM 1559 N N . PHE A 1 210 ? 1.342 19.509 -16.680 1.00 85.31 210 PHE A N 1
ATOM 1560 C CA . PHE A 1 210 ? 1.262 18.182 -16.060 1.00 85.31 210 PHE A CA 1
ATOM 1561 C C . PHE A 1 210 ? -0.187 17.735 -15.776 1.00 85.31 210 PHE A C 1
ATOM 1563 O O . PHE A 1 210 ? -0.549 16.572 -16.000 1.00 85.31 210 PHE A O 1
ATOM 1570 N N . ILE A 1 211 ? -1.050 18.659 -15.341 1.00 88.44 211 ILE A N 1
ATOM 1571 C CA . ILE A 1 211 ? -2.491 18.404 -15.200 1.00 88.44 211 ILE A CA 1
ATOM 1572 C C . ILE A 1 211 ? -3.150 18.211 -16.576 1.00 88.44 211 ILE A C 1
ATOM 1574 O O . ILE A 1 211 ? -3.943 17.283 -16.733 1.00 88.44 211 ILE A O 1
ATOM 1578 N N . GLU A 1 212 ? -2.774 18.980 -17.598 1.00 88.12 212 GLU A N 1
ATOM 1579 C CA . GLU A 1 212 ? -3.265 18.777 -18.970 1.00 88.12 212 GLU A CA 1
ATOM 1580 C C . GLU A 1 212 ? -2.830 17.412 -19.534 1.00 88.12 212 GLU A C 1
ATOM 1582 O O . GLU A 1 212 ? -3.653 16.631 -20.016 1.00 88.12 212 GLU A O 1
ATOM 1587 N N . HIS A 1 213 ? -1.557 17.041 -19.365 1.00 86.12 213 HIS A N 1
ATOM 1588 C CA . HIS A 1 213 ? -1.027 15.733 -19.762 1.00 86.12 213 HIS A CA 1
ATOM 1589 C C . HIS A 1 213 ? -1.723 14.558 -19.045 1.00 86.12 213 HIS A C 1
ATOM 1591 O O . HIS A 1 213 ? -1.783 13.442 -19.579 1.00 86.12 213 HIS A O 1
ATOM 1597 N N . SER A 1 214 ? -2.330 14.794 -17.875 1.00 88.06 214 SER A N 1
ATOM 1598 C CA . SER A 1 214 ? -3.125 13.781 -17.171 1.00 88.06 214 SER A CA 1
ATOM 1599 C C . SER A 1 214 ? -4.322 13.291 -17.997 1.00 88.06 214 SER A C 1
ATOM 1601 O O . SER A 1 214 ? -4.668 12.113 -17.875 1.00 88.06 214 SER A O 1
ATOM 1603 N N . LYS A 1 215 ? -4.860 14.105 -18.922 1.00 89.19 215 LYS A N 1
ATOM 1604 C CA . LYS A 1 215 ? -5.893 13.688 -19.892 1.00 89.19 215 LYS A CA 1
ATOM 1605 C C . LYS A 1 215 ? -5.463 12.514 -20.779 1.00 89.19 215 LYS A C 1
ATOM 1607 O O . LYS A 1 215 ? -6.296 11.712 -21.181 1.00 89.19 215 LYS A O 1
ATOM 1612 N N . SER A 1 216 ? -4.165 12.395 -21.070 1.00 88.56 216 SER A N 1
ATOM 1613 C CA . SER A 1 216 ? -3.613 11.335 -21.930 1.00 88.56 216 SER A CA 1
ATOM 1614 C C . SER A 1 216 ? -3.172 10.076 -21.169 1.00 88.56 216 SER A C 1
ATOM 1616 O O . SER A 1 216 ? -3.060 9.001 -21.761 1.00 88.56 216 SER A O 1
ATOM 1618 N N . THR A 1 217 ? -2.927 10.194 -19.857 1.00 88.12 217 THR A N 1
ATOM 1619 C CA . THR A 1 217 ? -2.338 9.124 -19.026 1.00 88.12 217 THR A CA 1
ATOM 1620 C C . THR A 1 217 ? -3.319 8.446 -18.068 1.00 88.12 217 THR A C 1
ATOM 1622 O O . THR A 1 217 ? -2.996 7.383 -17.540 1.00 88.12 217 THR A O 1
ATOM 1625 N N . HIS A 1 218 ? -4.513 9.005 -17.866 1.00 90.88 218 HIS A N 1
ATOM 1626 C CA . HIS A 1 218 ? -5.596 8.397 -17.084 1.00 90.88 218 HIS A CA 1
ATOM 1627 C C . HIS A 1 218 ? -6.693 7.931 -18.049 1.00 90.88 218 HIS A C 1
ATOM 1629 O O . HIS A 1 218 ? -7.058 8.665 -18.964 1.00 90.88 218 HIS A O 1
ATOM 1635 N N . ALA A 1 219 ? -7.250 6.735 -17.849 1.00 92.75 219 ALA A N 1
ATOM 1636 C CA . ALA A 1 219 ? -8.314 6.205 -18.708 1.00 92.75 219 ALA A CA 1
ATOM 1637 C C . ALA A 1 219 ? -9.612 7.036 -18.624 1.00 92.75 219 ALA A C 1
ATOM 1639 O O . ALA A 1 219 ? -10.331 7.145 -19.611 1.00 92.75 219 ALA A O 1
ATOM 1640 N N . LEU A 1 220 ? -9.875 7.675 -17.476 1.00 95.12 220 LEU A N 1
ATOM 1641 C CA . LEU A 1 220 ? -10.975 8.636 -17.293 1.00 95.12 220 LEU A CA 1
ATOM 1642 C C . LEU A 1 220 ? -10.676 10.053 -17.827 1.00 95.12 220 LEU A C 1
ATOM 1644 O O . LEU A 1 220 ? -11.457 10.969 -17.583 1.00 95.12 220 LEU A O 1
ATOM 1648 N N . GLY A 1 221 ? -9.552 10.269 -18.519 1.00 92.69 221 GLY A N 1
ATOM 1649 C CA . GLY A 1 221 ? -9.279 11.521 -19.231 1.00 92.69 221 GLY A CA 1
ATOM 1650 C C . GLY A 1 221 ? -9.072 12.763 -18.354 1.00 92.69 221 GLY A C 1
ATOM 1651 O O . GLY A 1 221 ? -9.196 13.874 -18.859 1.00 92.69 221 GLY A O 1
ATOM 1652 N N . ARG A 1 222 ? -8.759 12.615 -17.058 1.00 94.44 222 ARG A N 1
ATOM 1653 C CA . ARG A 1 222 ? -8.476 13.732 -16.135 1.00 94.44 222 ARG A CA 1
ATOM 1654 C C . ARG A 1 222 ? -7.643 13.313 -14.921 1.00 94.44 222 ARG A C 1
ATOM 1656 O O . ARG A 1 222 ? -7.561 12.130 -14.599 1.00 94.44 222 ARG A O 1
ATOM 1663 N N . ALA A 1 223 ? -7.107 14.306 -14.211 1.00 93.69 223 ALA A N 1
ATOM 1664 C CA . ALA A 1 223 ? -6.635 14.152 -12.835 1.00 93.69 223 ALA A CA 1
ATOM 1665 C C . ALA A 1 223 ? -7.807 13.934 -11.846 1.00 93.69 223 ALA A C 1
ATOM 1667 O O . ALA A 1 223 ? -8.960 14.296 -12.116 1.00 93.69 223 ALA A O 1
ATOM 1668 N N . GLY A 1 224 ? -7.503 13.345 -10.689 1.00 94.94 224 GLY A N 1
ATOM 1669 C CA . GLY A 1 224 ? -8.436 13.154 -9.574 1.00 94.94 224 GLY A CA 1
ATOM 1670 C C . GLY A 1 224 ? -8.513 14.356 -8.627 1.00 94.94 224 GLY A C 1
ATOM 1671 O O . GLY A 1 224 ? -7.576 15.152 -8.524 1.00 94.94 224 GLY A O 1
ATOM 1672 N N . ASN A 1 225 ? -9.616 14.457 -7.890 1.00 96.44 225 ASN A N 1
ATOM 1673 C CA . ASN A 1 225 ? -9.790 15.385 -6.773 1.00 96.44 225 ASN A CA 1
ATOM 1674 C C . ASN A 1 225 ? -9.426 14.694 -5.440 1.00 96.44 225 ASN A C 1
ATOM 1676 O O . ASN A 1 225 ? -9.657 13.488 -5.302 1.00 96.44 225 ASN A O 1
ATOM 1680 N N . PRO A 1 226 ? -8.900 15.419 -4.435 1.00 97.56 226 PRO A N 1
ATOM 1681 C CA . PRO A 1 226 ? -8.617 14.874 -3.101 1.00 97.56 226 PRO A CA 1
ATOM 1682 C C . PRO A 1 226 ? -9.792 14.126 -2.452 1.00 97.56 226 PRO A C 1
ATOM 1684 O O . PRO A 1 226 ? -9.595 13.117 -1.775 1.00 97.56 226 PRO A O 1
ATOM 1687 N N . GLU A 1 227 ? -11.013 14.596 -2.692 1.00 97.75 227 GLU A N 1
ATOM 1688 C CA . GLU A 1 227 ? -12.271 14.064 -2.166 1.00 97.75 227 GLU A CA 1
ATOM 1689 C C . GLU A 1 227 ? -12.587 12.664 -2.714 1.00 97.75 227 GLU A C 1
ATOM 1691 O O . GLU A 1 227 ? -13.140 11.828 -2.001 1.00 97.75 227 GLU A O 1
ATOM 1696 N N . GLU A 1 228 ? -12.189 12.366 -3.955 1.00 97.94 228 GLU A N 1
ATOM 1697 C CA . GLU A 1 228 ? -12.371 11.042 -4.565 1.00 97.94 228 GLU A CA 1
ATOM 1698 C C . GLU A 1 228 ? -11.513 9.987 -3.847 1.00 97.94 228 GLU A C 1
ATOM 1700 O O . GLU A 1 228 ? -11.966 8.865 -3.614 1.00 97.94 228 GLU A O 1
ATOM 1705 N N . VAL A 1 229 ? -10.311 10.372 -3.403 1.00 98.50 229 VAL A N 1
ATOM 1706 C CA . VAL A 1 229 ? -9.442 9.528 -2.569 1.00 98.50 229 VAL A CA 1
ATOM 1707 C C . VAL A 1 229 ? -9.959 9.448 -1.131 1.00 98.50 229 VAL A C 1
ATOM 1709 O O . VAL A 1 229 ? -9.992 8.358 -0.559 1.00 98.50 229 VAL A O 1
ATOM 1712 N N . ALA A 1 230 ? -10.423 10.562 -0.556 1.00 98.44 230 ALA A N 1
ATOM 1713 C CA . ALA A 1 230 ? -11.008 10.588 0.786 1.00 98.44 230 ALA A CA 1
ATOM 1714 C C . ALA A 1 230 ? -12.205 9.628 0.918 1.00 98.44 230 ALA A C 1
ATOM 1716 O O . ALA A 1 230 ? -12.294 8.898 1.906 1.00 98.44 230 ALA A O 1
ATOM 1717 N N . ASN A 1 231 ? -13.078 9.559 -0.094 1.00 98.25 231 ASN A N 1
ATOM 1718 C CA . ASN A 1 231 ? -14.200 8.615 -0.138 1.00 98.25 231 ASN A CA 1
ATOM 1719 C C . ASN A 1 231 ? -13.735 7.148 -0.079 1.00 98.25 231 ASN A C 1
ATOM 1721 O O . ASN A 1 231 ? -14.293 6.354 0.681 1.00 98.25 231 ASN A O 1
ATOM 1725 N N . ALA A 1 232 ? -12.685 6.788 -0.824 1.00 98.50 232 ALA A N 1
ATOM 1726 C CA . ALA A 1 232 ? -12.104 5.444 -0.787 1.00 98.50 232 ALA A CA 1
ATOM 1727 C C . ALA A 1 232 ? -11.451 5.126 0.573 1.00 98.50 232 ALA A C 1
ATOM 1729 O O . ALA A 1 232 ? -11.604 4.015 1.087 1.00 98.50 232 ALA A O 1
ATOM 1730 N N . ILE A 1 233 ? -10.782 6.106 1.193 1.00 98.81 233 ILE A N 1
ATOM 1731 C CA . ILE A 1 233 ? -10.210 5.973 2.542 1.00 98.81 233 ILE A CA 1
ATOM 1732 C C . ILE A 1 233 ? -11.318 5.763 3.586 1.00 98.81 233 ILE A C 1
ATOM 1734 O O . ILE A 1 233 ? -11.209 4.863 4.419 1.00 98.81 233 ILE A O 1
ATOM 1738 N N . ALA A 1 234 ? -12.405 6.536 3.522 1.00 98.50 234 ALA A N 1
ATOM 1739 C CA . ALA A 1 234 ? -13.546 6.409 4.429 1.00 98.50 234 ALA A CA 1
ATOM 1740 C C . ALA A 1 234 ? -14.256 5.052 4.282 1.00 98.50 234 ALA A C 1
ATOM 1742 O O . ALA A 1 234 ? -14.558 4.408 5.289 1.00 98.50 234 ALA A O 1
ATOM 1743 N N . PHE A 1 235 ? -14.447 4.570 3.048 1.00 98.50 235 PHE A N 1
ATOM 1744 C CA . PHE A 1 235 ? -14.942 3.217 2.788 1.00 98.50 235 PHE A CA 1
ATOM 1745 C C . PHE A 1 235 ? -14.046 2.156 3.445 1.00 98.50 235 PHE A C 1
ATOM 1747 O O . PHE A 1 235 ? -14.540 1.384 4.270 1.00 98.50 235 PHE A O 1
ATOM 1754 N N . LEU A 1 236 ? -12.738 2.160 3.151 1.00 98.62 236 LEU A N 1
ATOM 1755 C CA . LEU A 1 236 ? -11.783 1.174 3.674 1.00 98.62 236 LEU A CA 1
ATOM 1756 C C . LEU A 1 236 ? -11.638 1.216 5.202 1.00 98.62 236 LEU A C 1
ATOM 1758 O O . LEU A 1 236 ? -11.440 0.165 5.816 1.00 98.62 236 LEU A O 1
ATOM 1762 N N . ALA A 1 237 ? -11.768 2.387 5.828 1.00 98.44 237 ALA A N 1
ATOM 1763 C CA . ALA A 1 237 ? -11.762 2.533 7.283 1.00 98.44 237 ALA A CA 1
ATOM 1764 C C . ALA A 1 237 ? -13.047 1.996 7.948 1.00 98.44 237 ALA A C 1
ATOM 1766 O O . ALA A 1 237 ? -12.995 1.459 9.054 1.00 98.44 237 ALA A O 1
ATOM 1767 N N . SER A 1 238 ? -14.193 2.102 7.272 1.00 97.56 238 SER A N 1
ATOM 1768 C CA . SER A 1 238 ? -15.511 1.748 7.816 1.00 97.56 238 SER A CA 1
ATOM 1769 C C . SER A 1 238 ? -15.823 0.244 7.842 1.00 97.56 238 SER A C 1
ATOM 1771 O O . SER A 1 238 ? -15.143 -0.580 7.229 1.00 97.56 238 SER A O 1
ATOM 1773 N N . GLY A 1 239 ? -16.931 -0.115 8.503 1.00 95.81 239 GLY A N 1
ATOM 1774 C CA . GLY A 1 239 ? -17.476 -1.479 8.503 1.00 95.81 239 GLY A CA 1
ATOM 1775 C C . GLY A 1 239 ? -17.940 -1.994 7.131 1.00 95.81 239 GLY A C 1
ATOM 1776 O O . GLY A 1 239 ? -18.056 -3.208 6.956 1.00 95.81 239 GLY A O 1
ATOM 1777 N N . ALA A 1 240 ? -18.140 -1.119 6.137 1.00 96.69 240 ALA A N 1
ATOM 1778 C CA . ALA A 1 240 ? -18.481 -1.529 4.771 1.00 96.69 240 ALA A CA 1
ATOM 1779 C C . ALA A 1 240 ? -17.341 -2.305 4.080 1.00 96.69 240 ALA A C 1
ATOM 1781 O O . ALA A 1 240 ? -17.589 -3.106 3.185 1.00 96.69 240 ALA A O 1
ATOM 1782 N N . ALA A 1 241 ? -16.100 -2.121 4.543 1.00 97.38 241 ALA A N 1
ATOM 1783 C CA . ALA A 1 241 ? -14.917 -2.858 4.104 1.00 97.38 241 ALA A CA 1
ATOM 1784 C C . ALA A 1 241 ? -14.531 -4.004 5.069 1.00 97.38 241 ALA A C 1
ATOM 1786 O O . ALA A 1 241 ? -13.373 -4.421 5.114 1.00 97.38 241 ALA A O 1
ATOM 1787 N N . SER A 1 242 ? -15.479 -4.516 5.863 1.00 96.69 242 SER A N 1
ATOM 1788 C CA . SER A 1 242 ? -15.253 -5.545 6.899 1.00 96.69 242 SER A CA 1
ATOM 1789 C C . SER A 1 242 ? -14.559 -6.821 6.404 1.00 96.69 242 SER A C 1
ATOM 1791 O O . SER A 1 242 ? -13.771 -7.396 7.150 1.00 96.69 242 SER A O 1
ATOM 1793 N N . PHE A 1 243 ? -14.784 -7.229 5.152 1.00 97.56 243 PHE A N 1
ATOM 1794 C CA . PHE A 1 243 ? -14.129 -8.388 4.526 1.00 97.56 243 PHE A CA 1
ATOM 1795 C C . PHE A 1 243 ? -12.943 -8.007 3.610 1.00 97.56 243 PHE A C 1
ATOM 1797 O O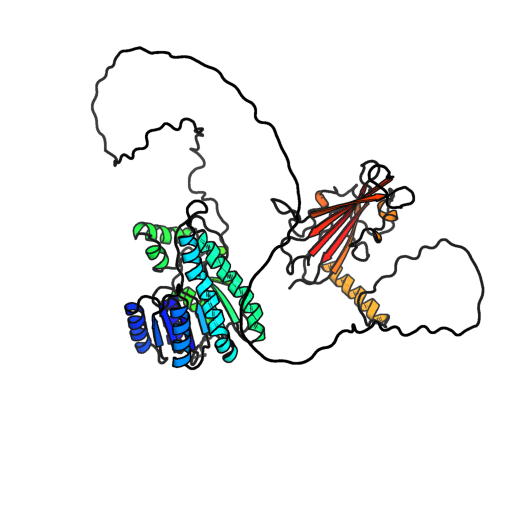 . PHE A 1 243 ? -12.543 -8.781 2.746 1.00 97.56 243 PHE A O 1
ATOM 1804 N N . ILE A 1 244 ? -12.380 -6.802 3.773 1.00 98.69 244 ILE A N 1
ATOM 1805 C CA . ILE A 1 244 ? -11.262 -6.285 2.967 1.00 98.69 244 ILE A CA 1
ATOM 1806 C C . ILE A 1 244 ? -10.071 -5.964 3.883 1.00 98.69 244 ILE A C 1
ATOM 1808 O O . ILE A 1 244 ? -10.126 -5.046 4.711 1.00 98.69 244 ILE A O 1
ATOM 1812 N N . THR A 1 245 ? -8.983 -6.716 3.712 1.00 98.75 245 THR A N 1
ATOM 1813 C CA . THR A 1 245 ? -7.669 -6.504 4.341 1.00 98.75 245 THR A CA 1
ATOM 1814 C C . THR A 1 245 ? -6.565 -6.952 3.373 1.00 98.75 245 THR A C 1
ATOM 1816 O O . THR A 1 245 ? -6.791 -7.832 2.544 1.00 98.75 245 THR A O 1
ATOM 1819 N N . GLY A 1 246 ? -5.384 -6.342 3.445 1.00 98.44 246 GLY A N 1
ATOM 1820 C CA . GLY A 1 246 ? -4.244 -6.588 2.553 1.00 98.44 246 GLY A CA 1
ATOM 1821 C C . GLY A 1 246 ? -4.376 -5.987 1.149 1.00 98.44 246 GLY A C 1
ATOM 1822 O O . GLY A 1 246 ? -3.490 -6.200 0.321 1.00 98.44 246 GLY A O 1
ATOM 1823 N N . ALA A 1 247 ? -5.450 -5.247 0.862 1.00 98.44 247 ALA A N 1
ATOM 1824 C CA . ALA A 1 247 ? -5.731 -4.729 -0.471 1.00 98.44 247 ALA A CA 1
ATOM 1825 C C . ALA A 1 247 ? -4.946 -3.445 -0.788 1.00 98.44 247 ALA A C 1
ATOM 1827 O O . ALA A 1 247 ? -4.805 -2.560 0.059 1.00 98.44 247 ALA A O 1
ATOM 1828 N N . SER A 1 248 ? -4.516 -3.333 -2.047 1.00 97.81 248 SER A N 1
ATOM 1829 C CA . SER A 1 248 ? -4.008 -2.109 -2.673 1.00 97.81 248 SER A CA 1
ATOM 1830 C C . SER A 1 248 ? -5.050 -1.624 -3.681 1.00 97.81 248 SER A C 1
ATOM 1832 O O . SER A 1 248 ? -5.237 -2.260 -4.717 1.00 97.81 248 SER A O 1
ATOM 1834 N N . LEU A 1 249 ? -5.793 -0.567 -3.343 1.00 98.44 249 LEU A N 1
ATOM 1835 C CA . LEU A 1 249 ? -6.951 -0.086 -4.105 1.00 98.44 249 LEU A CA 1
ATOM 1836 C C . LEU A 1 249 ? -6.563 1.095 -5.017 1.00 98.44 249 LEU A C 1
ATOM 1838 O O . LEU A 1 249 ? -6.303 2.186 -4.501 1.00 98.44 249 LEU A O 1
ATOM 1842 N N . PRO A 1 250 ? -6.564 0.944 -6.356 1.00 98.19 250 PRO A N 1
ATOM 1843 C CA . PRO A 1 250 ? -6.299 2.055 -7.265 1.00 98.19 250 PRO A CA 1
ATOM 1844 C C . PRO A 1 250 ? -7.383 3.135 -7.175 1.00 98.19 250 PRO A C 1
ATOM 1846 O O . PRO A 1 250 ? -8.569 2.848 -7.325 1.00 98.19 250 PRO A O 1
ATOM 1849 N N . VAL A 1 251 ? -6.971 4.391 -6.989 1.00 98.00 251 VAL A N 1
ATOM 1850 C CA . VAL A 1 251 ? -7.855 5.571 -7.050 1.00 98.00 251 VAL A CA 1
ATOM 1851 C C . VAL A 1 251 ? -7.243 6.578 -8.022 1.00 98.00 251 VAL A C 1
ATOM 1853 O O . VAL A 1 251 ? -6.802 7.669 -7.666 1.00 98.00 251 VAL A O 1
ATOM 1856 N N . ASP A 1 252 ? -7.098 6.136 -9.270 1.00 96.81 252 ASP A N 1
ATOM 1857 C CA . ASP A 1 252 ? -6.157 6.717 -10.230 1.00 96.81 252 ASP A CA 1
ATOM 1858 C C . ASP A 1 252 ? -6.730 6.922 -11.637 1.00 96.81 252 ASP A C 1
ATOM 1860 O O . ASP A 1 252 ? -5.979 7.025 -12.607 1.00 96.81 252 ASP A O 1
ATOM 1864 N N . GLY A 1 253 ? -8.057 6.913 -11.772 1.00 95.94 253 GLY A N 1
ATOM 1865 C CA . GLY A 1 253 ? -8.735 7.036 -13.063 1.00 95.94 253 GLY A CA 1
ATOM 1866 C C . GLY A 1 253 ? -8.306 5.986 -14.097 1.00 95.94 253 GLY A C 1
ATOM 1867 O O . GLY A 1 253 ? -8.385 6.261 -15.292 1.00 95.94 253 GLY A O 1
ATOM 1868 N N . GLY A 1 254 ? -7.801 4.823 -13.665 1.00 94.81 254 GLY A N 1
ATOM 1869 C CA . GLY A 1 254 ? -7.309 3.750 -14.532 1.00 94.81 254 GLY A CA 1
ATOM 1870 C C . GLY A 1 254 ? -5.855 3.905 -14.997 1.00 94.81 254 GLY A C 1
ATOM 1871 O O . GLY A 1 254 ? -5.418 3.135 -15.853 1.00 94.81 254 GLY A O 1
ATOM 1872 N N . ARG A 1 255 ? -5.081 4.862 -14.461 1.00 93.69 255 ARG A N 1
ATOM 1873 C CA . ARG A 1 255 ? -3.668 5.096 -14.834 1.00 93.69 255 ARG A CA 1
ATOM 1874 C C . ARG A 1 255 ? -2.783 3.854 -14.661 1.00 93.69 255 ARG A C 1
ATOM 1876 O O . ARG A 1 255 ? -1.849 3.661 -15.434 1.00 93.69 255 ARG A O 1
ATOM 1883 N N . HIS A 1 256 ? -3.072 2.975 -13.706 1.00 93.25 256 HIS A N 1
ATOM 1884 C CA . HIS A 1 256 ? -2.393 1.693 -13.528 1.00 93.25 256 HIS A CA 1
ATOM 1885 C C . HIS A 1 256 ? -2.681 0.713 -14.676 1.00 93.25 256 HIS A C 1
ATOM 1887 O O . HIS A 1 256 ? -1.752 0.085 -15.179 1.00 93.25 256 HIS A O 1
ATOM 1893 N N . ALA A 1 257 ? -3.935 0.628 -15.126 1.00 91.88 257 ALA A N 1
ATOM 1894 C CA . ALA A 1 257 ? -4.382 -0.272 -16.190 1.00 91.88 257 ALA A CA 1
ATOM 1895 C C . ALA A 1 257 ? -3.961 0.196 -17.597 1.00 91.88 257 ALA A C 1
ATOM 1897 O O . ALA A 1 257 ? -3.879 -0.610 -18.524 1.00 91.88 257 ALA A O 1
ATOM 1898 N N . MET A 1 258 ? -3.658 1.487 -17.770 1.00 84.25 258 MET A N 1
ATOM 1899 C CA . MET A 1 258 ? -3.143 2.033 -19.028 1.00 84.25 258 MET A CA 1
ATOM 1900 C C . MET A 1 258 ? -1.799 1.387 -19.400 1.00 84.25 258 MET A C 1
ATOM 1902 O O . MET A 1 258 ? -0.760 1.685 -18.804 1.00 84.25 258 MET A O 1
ATOM 1906 N N . CYS A 1 259 ? -1.806 0.528 -20.425 1.00 70.88 259 CYS A N 1
ATOM 1907 C CA . CYS A 1 259 ? -0.594 -0.014 -21.048 1.00 70.88 259 CYS A CA 1
ATOM 1908 C C . CYS A 1 259 ? 0.441 1.109 -21.279 1.00 70.88 259 CYS A C 1
ATOM 1910 O O . CYS A 1 259 ? 0.039 2.197 -21.707 1.00 70.88 259 CYS A O 1
ATOM 1912 N N . PRO A 1 260 ? 1.748 0.897 -21.005 1.00 54.12 260 PRO A N 1
ATOM 1913 C CA . PRO A 1 260 ? 2.787 1.877 -21.309 1.00 54.12 260 PRO A CA 1
ATOM 1914 C C . PRO A 1 260 ? 2.921 2.039 -22.829 1.00 54.12 260 PRO A C 1
ATOM 1916 O O . PRO A 1 260 ? 3.765 1.424 -23.482 1.00 54.12 260 PRO A O 1
ATOM 1919 N N . ARG A 1 261 ? 2.058 2.880 -23.403 1.00 45.75 261 ARG A N 1
ATOM 1920 C CA . ARG A 1 261 ? 2.177 3.358 -24.776 1.00 45.75 261 ARG A CA 1
ATOM 1921 C C . ARG A 1 261 ? 3.543 4.036 -24.887 1.00 45.75 261 ARG A C 1
ATOM 1923 O O . ARG A 1 261 ? 3.794 5.008 -24.178 1.00 45.75 261 ARG A O 1
ATOM 1930 N N . ARG A 1 262 ? 4.408 3.564 -25.798 1.00 35.16 262 ARG A N 1
ATOM 1931 C CA . ARG A 1 262 ? 5.457 4.439 -26.350 1.00 35.16 262 ARG A CA 1
ATOM 1932 C C . ARG A 1 262 ? 4.770 5.727 -26.806 1.00 35.16 262 ARG A C 1
ATOM 1934 O O . ARG A 1 262 ? 3.669 5.648 -27.358 1.00 35.16 262 ARG A O 1
ATOM 1941 N N . ALA A 1 263 ? 5.411 6.874 -26.611 1.00 35.50 263 ALA A N 1
ATOM 1942 C CA . ALA A 1 263 ? 4.915 8.147 -27.114 1.00 35.50 263 ALA A CA 1
ATOM 1943 C C . ALA A 1 263 ? 4.952 8.158 -28.655 1.00 35.50 263 ALA A C 1
ATOM 1945 O O . ALA A 1 263 ? 5.888 8.654 -29.271 1.00 35.50 263 ALA A O 1
ATOM 1946 N N . ARG A 1 264 ? 3.928 7.577 -29.293 1.00 32.81 264 ARG A N 1
ATOM 1947 C CA . ARG A 1 264 ? 3.629 7.773 -30.716 1.00 32.81 264 ARG A CA 1
ATOM 1948 C C . ARG A 1 264 ? 3.048 9.180 -30.862 1.00 32.81 264 ARG A C 1
ATOM 1950 O O . ARG A 1 264 ? 1.833 9.348 -30.828 1.00 32.81 264 ARG A O 1
ATOM 1957 N N . GLY A 1 265 ? 3.941 10.165 -30.895 1.00 32.12 265 GLY A N 1
ATOM 1958 C CA . GLY A 1 265 ? 3.615 11.594 -30.836 1.00 32.12 265 GLY A CA 1
ATOM 1959 C C . GLY A 1 265 ? 4.706 12.525 -31.377 1.00 32.12 265 GLY A C 1
ATOM 1960 O O . GLY A 1 265 ? 4.534 13.734 -31.317 1.00 32.12 265 GLY A O 1
ATOM 1961 N N . MET A 1 266 ? 5.789 11.969 -31.923 1.00 29.42 266 MET A N 1
ATOM 1962 C CA . MET A 1 266 ? 6.681 12.616 -32.889 1.00 29.42 266 MET A CA 1
ATOM 1963 C C . MET A 1 266 ? 6.847 11.634 -34.062 1.00 29.42 266 MET A C 1
ATOM 1965 O O . MET A 1 266 ? 6.643 10.425 -33.882 1.00 29.42 266 MET A O 1
ATOM 1969 N N . SER A 1 267 ? 7.095 12.149 -35.265 1.00 28.67 267 SER A N 1
ATOM 1970 C CA . SER A 1 267 ? 7.201 11.370 -36.506 1.00 28.67 267 SER A CA 1
ATOM 1971 C C . SER A 1 267 ? 8.386 10.399 -36.480 1.00 28.67 267 SER A C 1
ATOM 1973 O O . SER A 1 267 ? 9.370 10.624 -35.788 1.00 28.67 267 SER A O 1
ATOM 1975 N N . ALA A 1 268 ? 8.289 9.304 -37.240 1.00 32.19 268 ALA A N 1
ATOM 1976 C CA . ALA A 1 268 ? 9.384 8.344 -37.436 1.00 32.19 268 ALA A CA 1
ATOM 1977 C C . ALA A 1 268 ? 10.248 8.712 -38.661 1.00 32.19 268 ALA A C 1
ATOM 1979 O O . ALA A 1 268 ? 10.688 7.848 -39.415 1.00 32.19 268 ALA A O 1
ATOM 1980 N N . GLU A 1 269 ? 10.421 10.014 -38.860 1.00 35.62 269 GLU A N 1
ATOM 1981 C CA . GLU A 1 269 ? 11.197 10.684 -39.900 1.00 35.62 269 GLU A CA 1
ATOM 1982 C C . GLU A 1 269 ? 11.970 11.787 -39.152 1.00 35.62 269 GLU A C 1
ATOM 1984 O O . GLU A 1 269 ? 11.392 12.389 -38.247 1.00 35.62 269 GLU A O 1
ATOM 1989 N N . GLU A 1 270 ? 13.253 11.992 -39.484 1.00 36.34 270 GLU A N 1
ATOM 1990 C CA . GLU A 1 270 ? 14.264 12.733 -38.686 1.00 36.34 270 GLU A CA 1
ATOM 1991 C C . GLU A 1 270 ? 14.867 11.980 -37.466 1.00 36.34 270 GLU A C 1
ATOM 1993 O O . GLU A 1 270 ? 14.909 12.486 -36.349 1.00 36.34 270 GLU A O 1
ATOM 1998 N N . GLU A 1 271 ? 15.451 10.795 -37.696 1.00 30.28 271 GLU A N 1
ATOM 1999 C CA . GLU A 1 271 ? 16.620 10.320 -36.920 1.00 30.28 271 GLU A CA 1
ATOM 2000 C C . GLU A 1 271 ? 17.819 10.149 -37.875 1.00 30.28 271 GLU A C 1
ATOM 2002 O O . GLU A 1 271 ? 18.097 9.053 -38.366 1.00 30.28 271 GLU A O 1
ATOM 2007 N N . GLU A 1 272 ? 18.533 11.243 -38.173 1.00 27.81 272 GLU A N 1
ATOM 2008 C CA . GLU A 1 272 ? 19.846 11.153 -38.823 1.00 27.81 272 GLU A CA 1
ATOM 2009 C C . GLU A 1 272 ? 20.905 10.770 -37.777 1.00 27.81 272 GLU A C 1
ATOM 2011 O O . GLU A 1 272 ? 21.145 11.480 -36.800 1.00 27.81 272 GLU A O 1
ATOM 2016 N N . TYR A 1 273 ? 21.514 9.598 -37.957 1.00 28.81 273 TYR A N 1
ATOM 2017 C CA . TYR A 1 273 ? 22.490 9.041 -37.025 1.00 28.81 273 TYR A CA 1
ATOM 2018 C C . TYR A 1 273 ? 23.837 9.770 -37.138 1.00 28.81 273 TYR A C 1
ATOM 2020 O O . TYR A 1 273 ? 24.661 9.445 -37.994 1.00 28.81 273 TYR A O 1
ATOM 2028 N N . ILE A 1 274 ? 24.078 10.725 -36.239 1.00 26.58 274 ILE A N 1
ATOM 2029 C CA . ILE A 1 274 ? 25.397 11.338 -36.041 1.00 26.58 274 ILE A CA 1
ATOM 2030 C C . ILE A 1 274 ? 26.176 10.491 -35.014 1.00 26.58 274 ILE A C 1
ATOM 2032 O O . ILE A 1 274 ? 25.769 10.426 -33.850 1.00 26.58 274 ILE A O 1
ATOM 2036 N N . PRO A 1 275 ? 27.276 9.814 -35.399 1.00 27.05 275 PRO A N 1
ATOM 2037 C CA . PRO A 1 275 ? 28.093 9.052 -34.459 1.00 27.05 275 PRO A CA 1
ATOM 2038 C C . PRO A 1 275 ? 28.912 9.989 -33.552 1.00 27.05 275 PRO A C 1
ATOM 2040 O O . PRO A 1 275 ? 29.394 11.021 -34.022 1.00 27.05 275 PRO A O 1
ATOM 2043 N N . PRO A 1 276 ? 29.129 9.636 -32.272 1.00 28.25 276 PRO A N 1
ATOM 2044 C CA . PRO A 1 276 ? 29.924 10.453 -31.365 1.00 28.25 276 PRO A CA 1
ATOM 2045 C C . PRO A 1 276 ? 31.418 10.324 -31.682 1.00 28.25 276 PRO A C 1
ATOM 2047 O O . PRO A 1 276 ? 31.992 9.242 -31.567 1.00 28.25 276 PRO A O 1
ATOM 2050 N N . ASN A 1 277 ? 32.045 11.447 -32.014 1.00 29.38 277 ASN A N 1
ATOM 2051 C CA . ASN A 1 277 ? 33.487 11.656 -31.954 1.00 29.38 277 ASN A CA 1
ATOM 2052 C C . ASN A 1 277 ? 33.755 13.065 -31.415 1.00 29.38 277 ASN A C 1
ATOM 2054 O O . ASN A 1 277 ? 32.875 13.920 -31.463 1.00 29.38 277 ASN A O 1
ATOM 2058 N N . ASP A 1 278 ? 34.982 13.253 -30.935 1.00 26.95 278 ASP A N 1
ATOM 2059 C CA . ASP A 1 278 ? 35.580 14.518 -30.510 1.00 26.95 278 ASP A CA 1
ATOM 2060 C C . ASP A 1 278 ? 34.846 15.232 -29.359 1.00 26.95 278 ASP A C 1
ATOM 2062 O O . ASP A 1 278 ? 33.936 16.037 -29.525 1.00 26.95 278 ASP A O 1
ATOM 2066 N N . VAL A 1 279 ? 35.312 14.917 -28.147 1.00 30.22 279 VAL A N 1
ATOM 2067 C CA . VAL A 1 279 ? 35.169 15.775 -26.968 1.00 30.22 279 VAL A CA 1
ATOM 2068 C C . VAL A 1 279 ? 36.429 16.635 -26.907 1.00 30.22 279 VAL A C 1
ATOM 2070 O O . VAL A 1 279 ? 37.515 16.081 -26.726 1.00 30.22 279 VAL A O 1
ATOM 2073 N N . ASP A 1 280 ? 36.309 17.951 -27.054 1.00 28.28 280 ASP A N 1
ATOM 2074 C CA . ASP A 1 280 ? 37.425 18.890 -26.939 1.00 28.28 280 ASP A CA 1
ATOM 2075 C C . ASP A 1 280 ? 37.325 19.801 -25.699 1.00 28.28 280 ASP A C 1
ATOM 2077 O O . ASP A 1 280 ? 36.270 20.304 -25.307 1.00 28.28 280 ASP A O 1
ATOM 2081 N N . ASP A 1 281 ? 38.464 19.965 -25.020 1.00 32.59 281 ASP A N 1
ATOM 2082 C CA . ASP A 1 281 ? 38.565 20.657 -23.735 1.00 32.59 281 ASP A CA 1
ATOM 2083 C C . ASP A 1 281 ? 38.422 22.181 -23.893 1.00 32.59 281 ASP A C 1
ATOM 2085 O O . ASP A 1 281 ? 39.404 22.849 -24.212 1.00 32.59 281 ASP A O 1
ATOM 2089 N N . ASN A 1 282 ? 37.239 22.749 -23.613 1.00 27.86 282 ASN A N 1
ATOM 2090 C CA . ASN A 1 282 ? 37.057 24.119 -23.082 1.00 27.86 282 ASN A CA 1
ATOM 2091 C C . ASN A 1 282 ? 35.590 24.387 -22.677 1.00 27.86 282 ASN A C 1
ATOM 2093 O O . ASN A 1 282 ? 34.802 24.958 -23.428 1.00 27.86 282 ASN A O 1
ATOM 2097 N N . GLY A 1 283 ? 35.201 23.995 -21.460 1.00 30.27 283 GLY A N 1
ATOM 2098 C CA . GLY A 1 283 ? 33.834 24.204 -20.970 1.00 30.27 283 GLY A CA 1
ATOM 2099 C C . GLY A 1 283 ? 33.525 25.658 -20.588 1.00 30.27 283 GLY A C 1
ATOM 2100 O O . GLY A 1 283 ? 34.014 26.136 -19.567 1.00 30.27 283 GLY A O 1
ATOM 2101 N N . PHE A 1 284 ? 32.638 26.322 -21.337 1.00 23.47 284 PHE A N 1
ATOM 2102 C CA . PHE A 1 284 ? 31.961 27.560 -20.925 1.00 23.47 284 PHE A CA 1
ATOM 2103 C C . PHE A 1 284 ? 30.508 27.605 -21.425 1.00 23.47 284 PHE A C 1
ATOM 2105 O O . PHE A 1 284 ? 30.209 27.190 -22.541 1.00 23.47 284 PHE A O 1
ATOM 2112 N N . PHE A 1 285 ? 29.605 28.142 -20.600 1.00 24.84 285 PHE A N 1
ATOM 2113 C CA . PHE A 1 285 ? 28.237 28.477 -21.010 1.00 24.84 285 PHE A CA 1
ATOM 2114 C C . PHE A 1 285 ? 28.207 29.827 -21.737 1.00 24.84 285 PHE A C 1
ATOM 2116 O O . PHE A 1 285 ? 28.838 30.783 -21.286 1.00 24.84 285 PHE A O 1
ATOM 2123 N N . ALA A 1 286 ? 27.378 29.930 -22.775 1.00 25.28 286 ALA A N 1
ATOM 2124 C CA . ALA A 1 286 ? 26.930 31.195 -23.348 1.00 25.28 286 ALA A CA 1
ATOM 2125 C C . ALA A 1 286 ? 25.400 31.184 -23.493 1.00 25.28 286 ALA A C 1
ATOM 2127 O O . ALA A 1 286 ? 24.806 30.162 -23.836 1.00 25.28 286 ALA A O 1
ATOM 2128 N N . LEU A 1 287 ? 24.770 32.320 -23.199 1.00 26.16 287 LEU A N 1
ATOM 2129 C CA . LEU A 1 287 ? 23.360 32.586 -23.489 1.00 26.16 287 LEU A CA 1
ATOM 2130 C C . LEU A 1 287 ? 23.253 33.168 -24.906 1.00 26.16 287 LEU A C 1
ATOM 2132 O O . LEU A 1 287 ? 24.164 33.879 -25.318 1.00 26.16 287 LEU A O 1
ATOM 2136 N N . ASP A 1 288 ? 22.143 32.936 -25.612 1.00 24.95 288 ASP A N 1
ATOM 2137 C CA . ASP A 1 288 ? 21.180 34.023 -25.864 1.00 24.95 288 ASP A CA 1
ATOM 2138 C C . ASP A 1 288 ? 19.900 33.569 -26.596 1.00 24.95 288 ASP A C 1
ATOM 2140 O O . ASP A 1 288 ? 19.750 32.419 -27.012 1.00 24.95 288 ASP A O 1
ATOM 2144 N N . ALA A 1 289 ? 18.929 34.484 -26.659 1.00 26.45 289 ALA A N 1
ATOM 2145 C CA . ALA A 1 289 ? 17.587 34.308 -27.216 1.00 26.45 289 ALA A CA 1
ATOM 2146 C C . ALA A 1 289 ? 17.518 34.672 -28.727 1.00 26.45 289 ALA A C 1
ATOM 2148 O O . ALA A 1 289 ? 18.447 35.286 -29.254 1.00 26.45 289 ALA A O 1
ATOM 2149 N N . PRO A 1 290 ? 16.447 34.309 -29.468 1.00 27.61 290 PRO A N 1
ATOM 2150 C CA . PRO A 1 290 ? 16.442 34.408 -30.930 1.00 27.61 290 PRO A CA 1
ATOM 2151 C C . PRO A 1 290 ? 16.247 35.840 -31.451 1.00 27.61 290 PRO A C 1
ATOM 2153 O O . PRO A 1 290 ? 15.426 36.602 -30.940 1.00 27.61 290 PRO A O 1
ATOM 2156 N N . VAL A 1 291 ? 16.943 36.166 -32.544 1.00 27.33 291 VAL A N 1
ATOM 2157 C CA . VAL A 1 291 ? 16.838 37.447 -33.263 1.00 27.33 291 VAL A CA 1
ATOM 2158 C C . VAL A 1 291 ? 16.104 37.257 -34.591 1.00 27.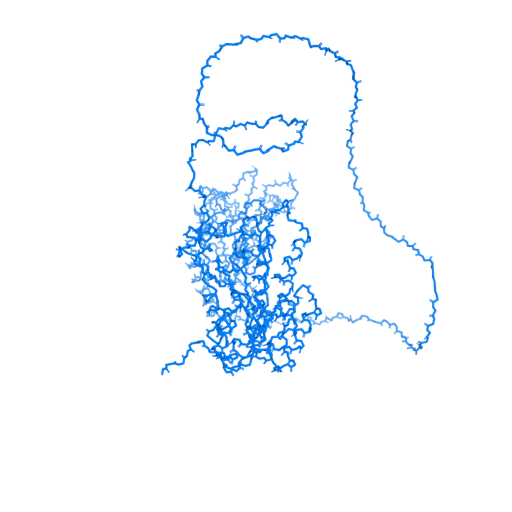33 291 VAL A C 1
ATOM 2160 O O . VAL A 1 291 ? 16.373 36.319 -35.340 1.00 27.33 291 VAL A O 1
ATOM 2163 N N . LEU A 1 292 ? 15.185 38.176 -34.900 1.00 26.38 292 LEU A N 1
ATOM 2164 C CA . LEU A 1 292 ? 14.495 38.242 -36.188 1.00 26.38 292 LEU A CA 1
ATOM 2165 C C . LEU A 1 292 ? 15.338 38.990 -37.237 1.00 26.38 292 LEU A C 1
ATOM 2167 O O . LEU A 1 292 ? 15.861 40.072 -36.987 1.00 26.38 292 LEU A O 1
ATOM 2171 N N . THR A 1 293 ? 15.397 38.413 -38.436 1.00 25.45 293 THR A N 1
ATOM 2172 C CA . THR A 1 293 ? 15.830 39.012 -39.719 1.00 25.45 293 THR A CA 1
ATOM 2173 C C . THR A 1 293 ? 15.121 40.356 -39.999 1.00 25.45 293 THR A C 1
ATOM 2175 O O . THR A 1 293 ? 13.969 40.478 -39.570 1.00 25.45 293 THR A O 1
ATOM 2178 N N . PRO A 1 294 ? 15.673 41.318 -40.791 1.00 31.62 294 PRO A N 1
ATOM 2179 C CA . PRO A 1 294 ? 15.994 41.069 -42.210 1.00 31.62 294 PRO A CA 1
ATOM 2180 C C . PRO A 1 294 ? 17.212 41.905 -42.740 1.00 31.62 294 PRO A C 1
ATOM 2182 O O . PRO A 1 294 ? 18.162 42.046 -41.973 1.00 31.62 294 PRO A O 1
ATOM 2185 N N . PRO A 1 295 ? 17.365 42.301 -44.031 1.00 36.31 295 PRO A N 1
ATOM 2186 C CA . PRO A 1 295 ? 18.549 41.850 -44.784 1.00 36.31 295 PRO A CA 1
ATOM 2187 C C . PRO A 1 295 ? 19.384 42.967 -45.454 1.00 36.31 295 PRO A C 1
ATOM 2189 O O . PRO A 1 295 ? 18.861 44.033 -45.746 1.00 36.31 295 PRO A O 1
ATOM 2192 N N . HIS A 1 296 ? 20.638 42.685 -45.842 1.00 28.33 296 HIS A N 1
ATOM 2193 C CA . HIS A 1 296 ? 21.218 43.181 -47.109 1.00 28.33 296 HIS A CA 1
ATOM 2194 C C . HIS A 1 296 ? 22.584 42.544 -47.452 1.00 28.33 296 HIS A C 1
ATOM 2196 O O . HIS A 1 296 ? 23.535 42.673 -46.699 1.00 28.33 296 HIS A O 1
ATOM 2202 N N . ASN A 1 297 ? 22.632 41.907 -48.630 1.00 25.39 297 ASN A N 1
ATOM 2203 C CA . ASN A 1 297 ? 23.593 42.057 -49.742 1.00 25.39 297 ASN A CA 1
ATOM 2204 C C . ASN A 1 297 ? 25.135 42.168 -49.526 1.00 25.39 297 ASN A C 1
ATOM 2206 O O . ASN A 1 297 ? 25.620 42.851 -48.638 1.00 25.39 297 ASN A O 1
ATOM 2210 N N . GLN A 1 298 ? 25.864 41.670 -50.539 1.00 26.45 298 GLN A N 1
ATOM 2211 C CA . GLN A 1 298 ? 27.302 41.826 -50.860 1.00 26.45 298 GLN A CA 1
ATOM 2212 C C . GLN A 1 298 ? 28.336 40.861 -50.227 1.00 26.45 298 GLN A C 1
ATOM 2214 O O . GLN A 1 298 ? 28.695 40.918 -49.058 1.00 26.45 298 GLN A O 1
ATOM 2219 N N . SER A 1 299 ? 28.882 40.019 -51.111 1.00 23.12 299 SER A N 1
ATOM 2220 C CA . SER A 1 299 ? 30.194 39.341 -51.086 1.00 23.12 299 SER A CA 1
ATOM 2221 C C . SER A 1 299 ? 31.354 40.324 -51.411 1.00 23.12 299 SER A C 1
ATOM 2223 O O . SER A 1 299 ? 31.028 41.401 -51.916 1.00 23.12 299 SER A O 1
ATOM 2225 N N . PRO A 1 300 ? 32.670 39.983 -51.300 1.00 36.28 300 PRO A N 1
ATOM 2226 C CA . PRO A 1 300 ? 33.255 38.633 -51.208 1.00 36.28 300 PRO A CA 1
ATOM 2227 C C . PRO A 1 300 ? 34.439 38.430 -50.214 1.00 36.28 300 PRO A C 1
ATOM 2229 O O . PRO A 1 300 ? 34.833 39.309 -49.459 1.00 36.28 300 PRO A O 1
ATOM 2232 N N . SER A 1 301 ? 35.000 37.214 -50.274 1.00 22.70 301 SER A N 1
ATOM 2233 C CA . SER A 1 301 ? 36.292 36.698 -49.756 1.00 22.70 301 SER A CA 1
ATOM 2234 C C . SER A 1 301 ? 37.549 37.452 -50.271 1.00 22.70 301 SER A C 1
ATOM 2236 O O . SER A 1 301 ? 37.370 38.261 -51.185 1.00 22.70 301 SER A O 1
ATOM 2238 N N . PRO A 1 302 ? 38.819 37.119 -49.888 1.00 39.19 302 PRO A N 1
ATOM 2239 C CA . PRO A 1 302 ? 39.341 35.958 -49.124 1.00 39.19 302 PRO A CA 1
ATOM 2240 C C . PRO A 1 302 ? 40.200 36.416 -47.893 1.00 39.19 302 PRO A C 1
ATOM 2242 O O . PRO A 1 302 ? 39.729 37.324 -47.222 1.00 39.19 302 PRO A O 1
ATOM 2245 N N . SER A 1 303 ? 41.364 35.905 -47.429 1.00 23.30 303 SER A N 1
ATOM 2246 C CA . SER A 1 303 ? 42.388 34.930 -47.890 1.00 23.30 303 SER A CA 1
ATOM 2247 C C . SER A 1 303 ? 43.453 34.620 -46.799 1.00 23.30 303 SER A C 1
ATOM 2249 O O . SER A 1 303 ? 43.590 35.446 -45.903 1.00 23.30 303 SER A O 1
ATOM 2251 N N . LEU A 1 304 ? 44.313 33.591 -47.006 1.00 23.38 304 LEU A N 1
ATOM 2252 C CA . LEU A 1 304 ? 45.681 33.411 -46.422 1.00 23.38 304 LEU A CA 1
ATOM 2253 C C . LEU A 1 304 ? 45.790 33.097 -44.893 1.00 23.38 304 LEU A C 1
ATOM 2255 O O . LEU A 1 304 ? 44.946 33.521 -44.119 1.00 23.38 304 LEU A O 1
ATOM 2259 N N . GLU A 1 305 ? 46.822 32.418 -44.348 1.00 22.94 305 GLU A N 1
ATOM 2260 C CA . GLU A 1 305 ? 47.688 31.328 -44.865 1.00 22.94 305 GLU A CA 1
ATOM 2261 C C . GLU A 1 305 ? 48.558 30.659 -43.751 1.00 22.94 305 GLU A C 1
ATOM 2263 O O . GLU A 1 305 ? 49.108 31.356 -42.908 1.00 22.94 305 GLU A O 1
ATOM 2268 N N . ILE A 1 306 ? 48.795 29.336 -43.859 1.00 22.92 306 ILE A N 1
ATOM 2269 C CA . ILE A 1 306 ? 50.082 28.616 -43.618 1.00 22.92 306 ILE A CA 1
ATOM 2270 C C . ILE A 1 306 ? 50.786 28.555 -42.218 1.00 22.92 306 ILE A C 1
ATOM 2272 O O . ILE A 1 306 ? 50.732 29.448 -41.389 1.00 22.92 306 ILE A O 1
ATOM 2276 N N . ARG A 1 307 ? 51.580 27.469 -42.052 1.00 22.97 307 ARG A N 1
ATOM 2277 C CA . ARG A 1 307 ? 52.577 27.110 -40.994 1.00 22.97 307 ARG A CA 1
ATOM 2278 C C . ARG A 1 307 ? 52.022 26.789 -39.592 1.00 22.97 307 ARG A C 1
ATOM 2280 O O . ARG A 1 307 ? 51.553 27.666 -38.894 1.00 22.97 307 ARG A O 1
ATOM 2287 N N . SER A 1 308 ? 52.016 25.548 -39.083 1.00 24.30 308 SER A N 1
ATOM 2288 C CA . SER A 1 308 ? 52.970 24.407 -39.079 1.00 24.30 308 SER A CA 1
ATOM 2289 C C . SER A 1 308 ? 54.139 24.503 -38.086 1.00 24.30 308 SER A C 1
ATOM 2291 O O . SER A 1 308 ? 55.010 25.360 -38.229 1.00 24.30 308 SER A O 1
ATOM 2293 N N . SER A 1 309 ? 54.270 23.499 -37.212 1.00 25.56 309 SER A N 1
ATOM 2294 C CA . SER A 1 309 ? 55.557 23.004 -36.691 1.00 25.56 309 SER A CA 1
ATOM 2295 C C . SER A 1 309 ? 55.425 21.567 -36.174 1.00 25.56 309 SER A C 1
ATOM 2297 O O . SER A 1 309 ? 54.417 21.207 -35.576 1.00 25.56 309 SER A O 1
ATOM 2299 N N . ARG A 1 310 ? 56.447 20.735 -36.414 1.00 27.03 310 ARG A N 1
ATOM 2300 C CA . ARG A 1 310 ? 56.554 19.364 -35.875 1.00 27.03 310 ARG A CA 1
ATOM 2301 C C . ARG A 1 310 ? 57.224 19.379 -34.498 1.00 27.03 310 ARG A C 1
ATOM 2303 O O . ARG A 1 310 ? 58.120 20.193 -34.288 1.00 27.03 310 ARG A O 1
ATOM 2310 N N . ARG A 1 311 ? 56.973 18.350 -33.683 1.00 24.45 311 ARG A N 1
ATOM 2311 C CA . ARG A 1 311 ? 58.016 17.643 -32.907 1.00 24.45 311 ARG A CA 1
ATOM 2312 C C . ARG A 1 311 ? 57.691 16.145 -32.828 1.00 24.45 311 ARG A C 1
ATOM 2314 O O . ARG A 1 311 ? 56.572 15.738 -33.118 1.00 24.45 311 ARG A O 1
ATOM 2321 N N . ILE A 1 312 ? 58.715 15.341 -32.555 1.00 25.64 312 ILE A N 1
ATOM 2322 C CA . ILE A 1 312 ? 58.741 13.868 -32.593 1.00 25.64 312 ILE A CA 1
ATOM 2323 C C . ILE A 1 312 ? 59.521 13.389 -31.349 1.00 25.64 312 ILE A C 1
ATOM 2325 O O . ILE A 1 312 ? 60.318 14.171 -30.829 1.00 25.64 312 ILE A O 1
ATOM 2329 N N . ALA A 1 313 ? 59.345 12.109 -30.979 1.00 26.30 313 ALA A N 1
ATOM 2330 C CA . ALA A 1 313 ? 60.171 11.278 -30.076 1.00 26.30 313 ALA A CA 1
ATOM 2331 C C . ALA A 1 313 ? 59.666 11.126 -28.614 1.00 26.30 313 ALA A C 1
ATOM 2333 O O . ALA A 1 313 ? 59.153 12.083 -28.049 1.00 26.30 313 ALA A O 1
ATOM 2334 N N . GLU A 1 314 ? 59.779 9.962 -27.943 1.00 27.48 314 GLU A N 1
ATOM 2335 C CA . GLU A 1 314 ? 60.019 8.585 -28.441 1.00 27.48 314 GLU A CA 1
ATOM 2336 C C . GLU A 1 314 ? 59.540 7.471 -27.464 1.00 27.48 314 GLU A C 1
ATOM 2338 O O . GLU A 1 314 ? 58.972 7.730 -26.409 1.00 27.48 314 GLU A O 1
ATOM 2343 N N . ARG A 1 315 ? 59.756 6.210 -27.870 1.00 27.39 315 ARG A N 1
ATOM 2344 C CA . ARG A 1 315 ? 59.310 4.917 -27.302 1.00 27.39 315 ARG A CA 1
ATOM 2345 C C . ARG A 1 315 ? 59.610 4.638 -25.812 1.00 27.39 315 ARG A C 1
ATOM 2347 O O . ARG A 1 315 ? 60.754 4.746 -25.385 1.00 27.39 315 ARG A O 1
ATOM 2354 N N . SER A 1 316 ? 58.656 4.000 -25.119 1.00 27.19 316 SER A N 1
ATOM 2355 C CA . SER A 1 316 ? 58.782 2.707 -24.376 1.00 27.19 316 SER A CA 1
ATOM 2356 C C . SER A 1 316 ? 57.511 2.444 -23.528 1.00 27.19 316 SER A C 1
ATOM 2358 O O . SER A 1 316 ? 56.753 3.369 -23.274 1.00 27.19 316 SER A O 1
ATOM 2360 N N . GLY A 1 317 ? 57.150 1.229 -23.085 1.00 24.17 317 GLY A N 1
ATOM 2361 C CA . GLY A 1 317 ? 57.706 -0.102 -23.366 1.00 24.17 317 GLY A CA 1
ATOM 2362 C C . GLY A 1 317 ? 57.618 -1.071 -22.169 1.00 24.17 317 GLY A C 1
ATOM 2363 O O . GLY A 1 317 ? 58.633 -1.306 -21.524 1.00 24.17 317 GLY A O 1
ATOM 2364 N N . GLY A 1 318 ? 56.450 -1.665 -21.869 1.00 24.08 318 GLY A N 1
ATOM 2365 C CA . GLY A 1 318 ? 56.295 -2.585 -20.723 1.00 24.08 318 GLY A CA 1
ATOM 2366 C C . GLY A 1 318 ? 55.056 -3.496 -20.775 1.00 24.08 318 GLY A C 1
ATOM 2367 O O . GLY A 1 318 ? 54.048 -3.143 -21.380 1.00 24.08 318 GLY A O 1
ATOM 2368 N N . ARG A 1 319 ? 55.137 -4.682 -20.149 1.00 26.41 319 ARG A N 1
ATOM 2369 C CA . ARG A 1 319 ? 54.048 -5.678 -20.017 1.00 26.41 319 ARG A CA 1
ATOM 2370 C C . ARG A 1 319 ? 53.656 -5.848 -18.543 1.00 26.41 319 ARG A C 1
ATOM 2372 O O . ARG A 1 319 ? 54.541 -5.829 -17.694 1.00 26.41 319 ARG A O 1
ATOM 2379 N N . TYR A 1 320 ? 52.387 -6.157 -18.263 1.00 27.44 320 TYR A N 1
ATOM 2380 C CA . TYR A 1 320 ? 51.927 -6.640 -16.951 1.00 27.44 320 TYR A CA 1
ATOM 2381 C C . TYR A 1 320 ? 51.446 -8.108 -17.027 1.00 27.44 320 TYR A C 1
ATOM 2383 O O . TYR A 1 320 ? 50.782 -8.461 -18.002 1.00 27.44 320 TYR A O 1
ATOM 2391 N N . PRO A 1 321 ? 51.779 -8.974 -16.045 1.00 37.09 321 PRO A N 1
ATOM 2392 C CA . PRO A 1 321 ? 51.368 -10.382 -16.018 1.00 37.09 321 PRO A CA 1
ATOM 2393 C C . PRO A 1 321 ? 50.184 -10.677 -15.073 1.00 37.09 321 PRO A C 1
ATOM 2395 O O . PRO A 1 321 ? 49.910 -9.936 -14.132 1.00 37.09 321 PRO A O 1
ATOM 2398 N N . ASN A 1 322 ? 49.539 -11.829 -15.283 1.00 30.09 322 ASN A N 1
ATOM 2399 C CA . ASN A 1 322 ? 48.489 -12.385 -14.416 1.00 30.09 322 ASN A CA 1
ATOM 2400 C C . ASN A 1 322 ? 48.988 -12.750 -13.006 1.00 30.09 322 ASN A C 1
ATOM 2402 O O . ASN A 1 322 ? 50.125 -13.206 -12.853 1.00 30.09 322 ASN A O 1
ATOM 2406 N N . ARG A 1 323 ? 48.074 -12.761 -12.020 1.00 27.70 323 ARG A N 1
ATOM 2407 C CA . ARG A 1 323 ? 48.102 -13.744 -10.917 1.00 27.70 323 ARG A CA 1
ATOM 2408 C C . ARG A 1 323 ? 46.745 -13.938 -10.232 1.00 27.70 323 ARG A C 1
ATOM 2410 O O . ARG A 1 323 ? 46.168 -12.993 -9.709 1.00 27.70 323 ARG A O 1
ATOM 2417 N N . GLU A 1 324 ? 46.298 -15.189 -10.159 1.00 26.75 324 GLU A N 1
ATOM 2418 C CA . GLU A 1 324 ? 45.349 -15.647 -9.139 1.00 26.75 324 GLU A CA 1
ATOM 2419 C C . GLU A 1 324 ? 46.085 -15.865 -7.806 1.00 26.75 324 GLU A C 1
ATOM 2421 O O . GLU A 1 324 ? 47.225 -16.334 -7.817 1.00 26.75 324 GLU A O 1
ATOM 2426 N N . VAL A 1 325 ? 45.412 -15.652 -6.668 1.00 25.77 325 VAL A N 1
ATOM 2427 C CA . VAL A 1 325 ? 45.721 -16.349 -5.403 1.00 25.77 325 VAL A CA 1
ATOM 2428 C C . VAL A 1 325 ? 44.426 -16.609 -4.621 1.00 25.77 325 VAL A C 1
ATOM 2430 O O . VAL A 1 325 ? 43.783 -15.683 -4.135 1.00 25.77 325 VAL A O 1
ATOM 2433 N N . LEU A 1 326 ? 44.075 -17.884 -4.437 1.00 23.53 326 LEU A N 1
ATOM 2434 C CA . LEU A 1 326 ? 43.179 -18.333 -3.363 1.00 23.53 326 LEU A CA 1
ATOM 2435 C C . LEU A 1 326 ? 43.973 -18.462 -2.055 1.00 23.53 326 LEU A C 1
ATOM 2437 O O . LEU A 1 326 ? 45.078 -18.995 -2.101 1.00 23.53 326 LEU A O 1
ATOM 2441 N N . LEU A 1 327 ? 43.376 -18.153 -0.893 1.00 24.31 327 LEU A N 1
ATOM 2442 C CA . LEU A 1 327 ? 43.605 -18.914 0.355 1.00 24.31 327 LEU A CA 1
ATOM 2443 C C . LEU A 1 327 ? 42.568 -18.605 1.458 1.00 24.31 327 LEU A C 1
ATOM 2445 O O . LEU A 1 327 ? 41.768 -17.680 1.348 1.00 24.31 327 LEU A O 1
ATOM 2449 N N . ARG A 1 328 ? 42.525 -19.448 2.502 1.00 23.20 328 ARG A N 1
ATOM 2450 C CA . ARG A 1 328 ? 41.470 -19.505 3.538 1.00 23.20 328 ARG A CA 1
ATOM 2451 C C . ARG A 1 328 ? 42.047 -19.630 4.957 1.00 23.20 328 ARG A C 1
ATOM 2453 O O . ARG A 1 328 ? 42.739 -20.612 5.212 1.00 23.20 328 ARG A O 1
ATOM 2460 N N . ARG A 1 329 ? 41.513 -18.833 5.905 1.00 23.22 329 ARG A N 1
ATOM 2461 C CA . ARG A 1 329 ? 41.584 -19.024 7.386 1.00 23.22 329 ARG A CA 1
ATOM 2462 C C . ARG A 1 329 ? 43.028 -18.937 7.966 1.00 23.22 329 ARG A C 1
ATOM 2464 O O . ARG A 1 329 ? 43.980 -18.948 7.205 1.00 23.22 329 ARG A O 1
ATOM 2471 N N . ARG A 1 330 ? 43.287 -18.820 9.281 1.00 23.67 330 ARG A N 1
ATOM 2472 C CA . ARG A 1 330 ? 42.486 -19.003 10.524 1.00 23.67 330 ARG A CA 1
ATOM 2473 C C . ARG A 1 330 ? 42.703 -17.843 11.529 1.00 23.67 330 ARG A C 1
ATOM 2475 O O . ARG A 1 330 ? 43.482 -16.942 11.264 1.00 23.67 330 ARG A O 1
ATOM 2482 N N . TYR A 1 331 ? 42.000 -17.903 12.663 1.00 22.61 331 TYR A N 1
ATOM 2483 C CA . TYR A 1 331 ? 42.062 -16.978 13.812 1.00 22.61 331 TYR A CA 1
ATOM 2484 C C . TYR A 1 331 ? 42.933 -17.523 14.974 1.00 22.61 331 TYR A C 1
ATOM 2486 O O . TYR A 1 331 ? 43.331 -18.687 14.916 1.00 22.61 331 TYR A O 1
ATOM 2494 N N . SER A 1 332 ? 43.064 -16.706 16.044 1.00 23.48 332 SER A N 1
ATOM 2495 C CA . SER A 1 332 ? 43.519 -17.013 17.433 1.00 23.48 332 SER A CA 1
ATOM 2496 C C . SER A 1 332 ? 45.018 -16.807 17.758 1.00 23.48 332 SER A C 1
ATOM 2498 O O . SER A 1 332 ? 45.844 -17.025 16.876 1.00 23.48 332 SER A O 1
ATOM 2500 N N . PRO A 1 333 ? 45.401 -16.577 19.043 1.00 38.62 333 PRO A N 1
ATOM 2501 C CA . PRO A 1 333 ? 44.757 -15.735 20.086 1.00 38.62 333 PRO A CA 1
ATOM 2502 C C . PRO A 1 333 ? 45.761 -14.907 20.963 1.00 38.62 333 PRO A C 1
ATOM 2504 O O . PRO A 1 333 ? 46.967 -15.108 20.868 1.00 38.62 333 PRO A O 1
ATOM 2507 N N . GLY A 1 334 ? 45.285 -14.045 21.886 1.00 23.34 334 GLY A N 1
ATOM 2508 C CA . GLY A 1 334 ? 46.129 -13.387 22.917 1.00 23.34 334 GLY A CA 1
ATOM 2509 C C . GLY A 1 334 ? 45.374 -12.513 23.951 1.00 23.34 334 GLY A C 1
ATOM 2510 O O . GLY A 1 334 ? 44.361 -11.912 23.610 1.00 23.34 334 GLY A O 1
ATOM 2511 N N . LEU A 1 335 ? 45.869 -12.470 25.199 1.00 25.38 335 LEU A N 1
ATOM 2512 C CA . LEU A 1 335 ? 45.427 -11.720 26.415 1.00 25.38 335 LEU A CA 1
ATOM 2513 C C . LEU A 1 335 ? 46.701 -11.337 27.235 1.00 25.38 335 LEU A C 1
ATOM 2515 O O . LEU A 1 335 ? 47.768 -11.768 26.780 1.00 25.38 335 LEU A O 1
ATOM 2519 N N . PRO A 1 336 ? 46.695 -10.625 28.402 1.00 39.47 336 PRO A N 1
ATOM 2520 C CA . PRO A 1 336 ? 45.618 -10.117 29.299 1.00 39.47 336 PRO A CA 1
ATOM 2521 C C . PRO A 1 336 ? 45.616 -8.559 29.413 1.00 39.47 336 PRO A C 1
ATOM 2523 O O . PRO A 1 336 ? 46.300 -7.926 28.616 1.00 39.47 336 PRO A O 1
ATOM 2526 N N . GLY A 1 337 ? 44.912 -7.823 30.297 1.00 24.66 337 GLY A N 1
ATOM 2527 C CA . GLY A 1 337 ? 44.019 -8.028 31.475 1.00 24.66 337 GLY A CA 1
ATOM 2528 C C . GLY A 1 337 ? 43.591 -6.621 32.005 1.00 24.66 337 GLY A C 1
ATOM 2529 O O . GLY A 1 337 ? 43.824 -5.656 31.282 1.00 24.66 337 GLY A O 1
ATOM 2530 N N . ASP A 1 338 ? 43.028 -6.348 33.195 1.00 26.36 338 ASP A N 1
ATOM 2531 C CA . ASP A 1 338 ? 42.355 -7.121 34.269 1.00 26.36 338 ASP A CA 1
ATOM 2532 C C . ASP A 1 338 ? 41.588 -6.118 35.214 1.00 26.36 338 ASP A C 1
ATOM 2534 O O . ASP A 1 338 ? 41.377 -4.982 34.797 1.00 26.36 338 ASP A O 1
ATOM 2538 N N . GLU A 1 339 ? 41.219 -6.491 36.459 1.00 26.27 339 GLU A N 1
ATOM 2539 C CA . GLU A 1 339 ? 40.523 -5.697 37.525 1.00 26.27 339 GLU A CA 1
ATOM 2540 C C . GLU A 1 339 ? 39.042 -5.260 37.290 1.00 26.27 339 GLU A C 1
ATOM 2542 O O . GLU A 1 339 ? 38.641 -4.939 36.179 1.00 26.27 339 GLU A O 1
ATOM 2547 N N . SER A 1 340 ? 38.146 -5.156 38.298 1.00 24.34 340 SER A N 1
ATOM 2548 C CA . SER A 1 340 ? 38.061 -5.767 39.650 1.00 24.34 340 SER A CA 1
ATOM 2549 C C . SER A 1 340 ? 36.617 -5.676 40.245 1.00 24.34 340 SER A C 1
ATOM 2551 O O . SER A 1 340 ? 35.773 -4.958 39.718 1.00 24.34 340 SER A O 1
ATOM 2553 N N . LEU A 1 341 ? 36.357 -6.375 41.375 1.00 26.42 341 LEU A N 1
ATOM 2554 C CA . LEU A 1 341 ? 35.178 -6.293 42.295 1.00 26.42 341 LEU A CA 1
ATOM 2555 C C . LEU A 1 341 ? 33.780 -6.814 41.822 1.00 26.42 341 LEU A C 1
ATOM 2557 O O . LEU A 1 341 ? 33.394 -6.640 40.680 1.00 26.42 341 LEU A O 1
ATOM 2561 N N . SER A 1 342 ? 32.896 -7.387 42.672 1.00 25.38 342 SER A N 1
ATOM 2562 C CA . SER A 1 342 ? 33.095 -8.257 43.859 1.00 25.38 342 SER A CA 1
ATOM 2563 C C . SER A 1 342 ? 31.803 -9.030 44.266 1.00 25.38 342 SER A C 1
ATOM 2565 O O . SER A 1 342 ? 30.737 -8.424 44.301 1.00 25.38 342 SER A O 1
ATOM 2567 N N . ARG A 1 343 ? 31.945 -10.295 44.730 1.00 27.66 343 ARG A N 1
ATOM 2568 C CA . ARG A 1 343 ? 30.983 -11.119 45.540 1.00 27.66 343 ARG A CA 1
ATOM 2569 C C . ARG A 1 343 ? 29.642 -11.511 44.847 1.00 27.66 343 ARG A C 1
ATOM 2571 O O . ARG A 1 343 ? 29.140 -10.789 44.008 1.00 27.66 343 ARG A O 1
ATOM 2578 N N . SER A 1 344 ? 28.993 -12.655 45.122 1.00 25.83 344 SER A N 1
ATOM 2579 C CA . SER A 1 344 ? 29.174 -13.712 46.147 1.00 25.83 344 SER A CA 1
ATOM 2580 C C . SER A 1 344 ? 29.020 -15.154 45.567 1.00 25.83 344 SER A C 1
ATOM 2582 O O . SER A 1 344 ? 28.997 -15.327 44.353 1.00 25.83 344 SER A O 1
ATOM 2584 N N . ARG A 1 345 ? 29.021 -16.206 46.412 1.00 27.02 345 ARG A N 1
ATOM 2585 C CA . ARG A 1 345 ? 29.090 -17.655 46.049 1.00 27.02 345 ARG A CA 1
ATOM 2586 C C . ARG A 1 345 ? 27.708 -18.337 46.243 1.00 27.02 345 ARG A C 1
ATOM 2588 O O . ARG A 1 345 ? 26.913 -17.813 47.009 1.00 27.02 345 ARG A O 1
ATOM 2595 N N . LEU A 1 346 ? 27.339 -19.471 45.622 1.00 28.06 346 LEU A N 1
ATOM 2596 C CA . LEU A 1 346 ? 27.906 -20.834 45.762 1.00 28.06 346 LEU A CA 1
ATOM 2597 C C . LEU A 1 346 ? 27.364 -21.824 44.691 1.00 28.06 346 LEU A C 1
ATOM 2599 O O . LEU A 1 346 ? 26.213 -21.713 44.291 1.00 28.06 346 LEU A O 1
ATOM 2603 N N . GLY A 1 347 ? 28.135 -22.879 44.369 1.00 25.53 347 GLY A N 1
ATOM 2604 C CA . GLY A 1 347 ? 27.592 -24.210 44.012 1.00 25.53 347 GLY A CA 1
ATOM 2605 C C . GLY A 1 347 ? 27.451 -24.618 42.526 1.00 25.53 347 GLY A C 1
ATOM 2606 O O . GLY A 1 347 ? 26.582 -24.141 41.805 1.00 25.53 347 GLY A O 1
ATOM 2607 N N . ARG A 1 348 ? 28.228 -25.632 42.110 1.00 27.69 348 ARG A N 1
ATOM 2608 C CA . ARG A 1 348 ? 27.934 -26.600 41.020 1.00 27.69 348 ARG A CA 1
ATOM 2609 C C . ARG A 1 348 ? 28.381 -27.999 41.489 1.00 27.69 348 ARG A C 1
ATOM 2611 O O . ARG A 1 348 ? 29.250 -28.063 42.359 1.00 27.69 348 ARG A O 1
ATOM 2618 N N . PRO A 1 349 ? 27.842 -29.099 40.923 1.00 33.41 349 PRO A N 1
ATOM 2619 C CA . PRO A 1 349 ? 28.661 -29.833 39.942 1.00 33.41 349 PRO A CA 1
ATOM 2620 C C . PRO A 1 349 ? 27.907 -30.485 38.752 1.00 33.41 349 PRO A C 1
ATOM 2622 O O . PRO A 1 349 ? 26.783 -30.946 38.880 1.00 33.41 349 PRO A O 1
ATOM 2625 N N . LEU A 1 350 ? 28.618 -30.515 37.615 1.00 27.44 350 LEU A N 1
ATOM 2626 C CA . LEU A 1 350 ? 28.704 -31.505 36.513 1.00 27.44 350 LEU A CA 1
ATOM 2627 C C . LEU A 1 350 ? 27.518 -32.394 36.039 1.00 27.44 350 LEU A C 1
ATOM 2629 O O . LEU A 1 350 ? 26.882 -33.112 36.797 1.00 27.44 350 LEU A O 1
ATOM 2633 N N . ASP A 1 351 ? 27.417 -32.448 34.701 1.00 29.86 351 ASP A N 1
ATOM 2634 C CA . ASP A 1 351 ? 27.036 -33.556 33.798 1.00 29.86 351 ASP A CA 1
ATOM 2635 C C . ASP A 1 351 ? 25.768 -34.412 33.998 1.00 29.86 351 ASP A C 1
ATOM 2637 O O . ASP A 1 351 ? 25.681 -35.255 34.889 1.00 29.86 351 ASP A O 1
ATOM 2641 N N . ARG A 1 352 ? 24.909 -34.392 32.957 1.00 28.66 352 ARG A N 1
ATOM 2642 C CA . ARG A 1 352 ? 24.478 -35.588 32.182 1.00 28.66 352 ARG A CA 1
ATOM 2643 C C . ARG A 1 352 ? 23.696 -35.215 30.911 1.00 28.66 352 ARG A C 1
ATOM 2645 O O . ARG A 1 352 ? 22.949 -34.243 30.894 1.00 28.66 352 ARG A O 1
ATOM 2652 N N . LYS A 1 353 ? 23.822 -36.033 29.856 1.00 28.19 353 LYS A N 1
ATOM 2653 C CA . LYS A 1 353 ? 22.885 -36.061 28.711 1.00 28.19 353 LYS A CA 1
ATOM 2654 C C . LYS A 1 353 ? 21.733 -37.042 29.004 1.00 28.19 353 LYS A C 1
ATOM 2656 O O . LYS A 1 353 ? 22.024 -38.120 29.525 1.00 28.19 353 LYS A O 1
ATOM 2661 N N . PRO A 1 354 ? 20.473 -36.742 28.637 1.00 31.28 354 PRO A N 1
ATOM 2662 C CA . PRO A 1 354 ? 19.385 -37.724 28.645 1.00 31.28 354 PRO A CA 1
ATOM 2663 C C . PRO A 1 354 ? 19.464 -38.697 27.438 1.00 31.28 354 PRO A C 1
ATOM 2665 O O . PRO A 1 354 ? 20.181 -38.404 26.475 1.00 31.28 354 PRO A O 1
ATOM 2668 N N . PRO A 1 355 ? 18.786 -39.866 27.482 1.00 30.03 355 PRO A N 1
ATOM 2669 C CA . PRO A 1 355 ? 19.152 -41.032 26.667 1.00 30.03 355 PRO A CA 1
ATOM 2670 C C . PRO A 1 355 ? 18.230 -41.344 25.470 1.00 30.03 355 PRO A C 1
ATOM 2672 O O . PRO A 1 355 ? 17.141 -40.798 25.314 1.00 30.03 355 PRO A O 1
ATOM 2675 N N . ILE A 1 356 ? 18.673 -42.310 24.656 1.00 24.45 356 ILE A N 1
ATOM 2676 C CA . ILE A 1 356 ? 17.889 -43.000 23.617 1.00 24.45 356 ILE A CA 1
ATOM 2677 C C . ILE A 1 356 ? 16.955 -44.035 24.274 1.00 24.45 356 ILE A C 1
ATOM 2679 O O . ILE A 1 356 ? 17.359 -44.708 25.221 1.00 24.45 356 ILE A O 1
ATOM 2683 N N . VAL A 1 357 ? 15.743 -44.216 23.736 1.00 25.19 357 VAL A N 1
ATOM 2684 C CA . VAL A 1 357 ? 14.780 -45.250 24.165 1.00 25.19 357 VAL A CA 1
ATOM 2685 C C . VAL A 1 357 ? 14.589 -46.297 23.058 1.00 25.19 357 VAL A C 1
ATOM 2687 O O . VAL A 1 357 ? 14.400 -45.943 21.896 1.00 25.19 357 VAL A O 1
ATOM 2690 N N . LEU A 1 358 ? 14.621 -47.586 23.420 1.00 27.08 358 LEU A N 1
ATOM 2691 C CA . LEU A 1 358 ? 14.423 -48.740 22.529 1.00 27.08 358 LEU A CA 1
ATOM 2692 C C . LEU A 1 358 ? 13.516 -49.787 23.197 1.00 27.08 358 LEU A C 1
ATOM 2694 O O . LEU A 1 358 ? 13.886 -50.345 24.226 1.00 27.08 358 LEU A O 1
ATOM 2698 N N . ILE A 1 359 ? 12.358 -50.089 22.599 1.00 24.98 359 ILE A N 1
ATOM 2699 C CA . ILE A 1 359 ? 11.445 -51.182 23.001 1.00 24.98 359 ILE A CA 1
ATOM 2700 C C . ILE A 1 359 ? 10.690 -51.708 21.739 1.00 24.98 359 ILE A C 1
ATOM 2702 O O . ILE A 1 359 ? 10.758 -51.050 20.702 1.00 24.98 359 ILE A O 1
ATOM 2706 N N . PRO A 1 360 ? 10.091 -52.921 21.715 1.00 27.30 360 PRO A N 1
ATOM 2707 C CA . PRO A 1 360 ? 10.832 -54.142 21.370 1.00 27.30 360 PRO A CA 1
ATOM 2708 C C . PRO A 1 360 ? 10.240 -54.955 20.187 1.00 27.30 360 PRO A C 1
ATOM 2710 O O . PRO A 1 360 ? 9.158 -54.677 19.678 1.00 27.30 360 PRO A O 1
ATOM 2713 N N . LYS A 1 361 ? 10.922 -56.042 19.786 1.00 26.98 361 LYS A N 1
ATOM 2714 C CA . LYS A 1 361 ? 10.402 -57.060 18.843 1.00 26.98 361 LYS A CA 1
ATOM 2715 C C . LYS A 1 361 ? 9.403 -58.023 19.513 1.00 26.98 361 LYS A C 1
ATOM 2717 O O . LYS A 1 361 ? 9.645 -58.454 20.637 1.00 26.98 361 LYS A O 1
ATOM 2722 N N . ARG A 1 362 ? 8.407 -58.508 18.754 1.00 24.12 362 ARG A N 1
ATOM 2723 C CA . ARG A 1 362 ? 7.746 -59.822 18.955 1.00 24.12 362 ARG A CA 1
ATOM 2724 C C . ARG A 1 362 ? 7.433 -60.526 17.616 1.00 24.12 362 ARG A C 1
ATOM 2726 O O . ARG A 1 362 ? 7.305 -59.882 16.580 1.00 24.12 362 ARG A O 1
ATOM 2733 N N . ARG A 1 363 ? 7.375 -61.861 17.675 1.00 21.58 363 ARG A N 1
ATOM 2734 C CA . ARG A 1 363 ? 7.067 -62.906 16.663 1.00 21.58 363 ARG A CA 1
ATOM 2735 C C . ARG A 1 363 ? 6.872 -64.227 17.462 1.00 21.58 363 ARG A C 1
ATOM 2737 O O . ARG A 1 363 ? 7.357 -64.258 18.594 1.00 21.58 363 ARG A O 1
ATOM 2744 N N . PRO A 1 364 ? 6.392 -65.347 16.885 1.00 40.31 364 PRO A N 1
ATOM 2745 C CA . PRO A 1 364 ? 5.299 -65.513 15.913 1.00 40.31 364 PRO A CA 1
ATOM 2746 C C . PRO A 1 364 ? 4.346 -66.691 16.282 1.00 40.31 364 PRO A C 1
ATOM 2748 O O . PRO A 1 364 ? 4.679 -67.514 17.127 1.00 40.31 364 PRO A O 1
ATOM 2751 N N . THR A 1 365 ? 3.233 -66.849 15.560 1.00 25.83 365 THR A N 1
ATOM 2752 C CA . THR A 1 365 ? 2.436 -68.098 15.428 1.00 25.83 365 THR A CA 1
ATOM 2753 C C . THR A 1 365 ? 1.674 -68.032 14.080 1.00 25.83 365 THR A C 1
ATOM 2755 O O . THR A 1 365 ? 1.262 -66.930 13.731 1.00 25.83 365 THR A O 1
ATOM 2758 N N . ALA A 1 366 ? 1.491 -69.028 13.189 1.00 24.30 366 ALA A N 1
ATOM 2759 C CA . ALA A 1 366 ? 1.633 -70.506 13.127 1.00 24.30 366 ALA A CA 1
ATOM 2760 C C . ALA A 1 366 ? 0.251 -71.207 13.009 1.00 24.30 366 ALA A C 1
ATOM 2762 O O . ALA A 1 366 ? -0.600 -70.869 13.824 1.00 24.30 366 ALA A O 1
ATOM 2763 N N . ILE A 1 367 ? -0.082 -72.170 12.117 1.00 23.95 367 ILE A N 1
ATOM 2764 C CA . ILE A 1 367 ? 0.472 -72.825 10.880 1.00 23.95 367 ILE A CA 1
ATOM 2765 C C . ILE A 1 367 ? -0.773 -73.257 10.016 1.00 23.95 367 ILE A C 1
ATOM 2767 O O . ILE A 1 367 ? -1.896 -73.043 10.463 1.00 23.95 367 ILE A O 1
ATOM 2771 N N . VAL A 1 368 ? -0.579 -73.946 8.870 1.00 24.53 368 VAL A N 1
ATOM 2772 C CA . VAL A 1 368 ? -1.524 -74.849 8.137 1.00 24.53 368 VAL A CA 1
ATOM 2773 C C . VAL A 1 368 ? -2.398 -74.188 7.056 1.00 24.53 368 VAL A C 1
ATOM 2775 O O . VAL A 1 368 ? -3.094 -73.225 7.350 1.00 24.53 368 VAL A O 1
ATOM 2778 N N . HIS A 1 369 ? -2.515 -74.699 5.818 1.00 23.44 369 HIS A N 1
ATOM 2779 C CA . HIS A 1 369 ? -1.597 -75.409 4.886 1.00 23.44 369 HIS A CA 1
ATOM 2780 C C . HIS A 1 369 ? -2.207 -75.282 3.466 1.00 23.44 369 HIS A C 1
ATOM 2782 O O . HIS A 1 369 ? -3.399 -74.997 3.345 1.00 23.44 369 HIS A O 1
ATOM 2788 N N . GLY A 1 370 ? -1.430 -75.507 2.402 1.00 23.70 370 GLY A N 1
ATOM 2789 C CA . GLY A 1 370 ? -1.931 -75.493 1.020 1.00 23.70 370 GLY A CA 1
ATOM 2790 C C . GLY A 1 370 ? -0.809 -75.247 0.017 1.00 23.70 370 GLY A C 1
ATOM 2791 O O . GLY A 1 370 ? -0.379 -74.109 -0.162 1.00 23.70 370 GLY A O 1
ATOM 2792 N N . ASP A 1 371 ? -0.310 -76.321 -0.582 1.00 22.25 371 ASP A N 1
ATOM 2793 C CA . ASP A 1 371 ? 0.915 -76.334 -1.379 1.00 22.25 371 ASP A CA 1
ATOM 2794 C C . ASP A 1 371 ? 0.661 -76.050 -2.871 1.00 22.25 371 ASP A C 1
ATOM 2796 O O . ASP A 1 371 ? -0.331 -76.508 -3.430 1.00 22.25 371 ASP A O 1
ATOM 2800 N N . GLU A 1 372 ? 1.560 -75.300 -3.519 1.00 26.11 372 GLU A N 1
ATOM 2801 C CA . GLU A 1 372 ? 2.460 -75.810 -4.576 1.00 26.11 372 GLU A CA 1
ATOM 2802 C C . GLU A 1 372 ? 3.394 -74.692 -5.108 1.00 26.11 372 GLU A C 1
ATOM 2804 O O . GLU A 1 372 ? 3.398 -73.567 -4.602 1.00 26.11 372 GLU A O 1
ATOM 2809 N N . SER A 1 373 ? 4.300 -75.018 -6.039 1.00 24.19 373 SER A N 1
ATOM 2810 C CA . SER A 1 373 ? 5.499 -74.223 -6.382 1.00 24.19 373 SER A CA 1
ATOM 2811 C C . SER A 1 373 ? 5.959 -74.486 -7.834 1.00 24.19 373 SER A C 1
ATOM 2813 O O . SER A 1 373 ? 5.450 -75.437 -8.425 1.00 24.19 373 SER A O 1
ATOM 2815 N N . PRO A 1 374 ? 6.989 -73.812 -8.402 1.00 33.69 374 PRO A N 1
ATOM 2816 C CA . PRO A 1 374 ? 7.523 -72.457 -8.191 1.00 33.69 374 PRO A CA 1
ATOM 2817 C C . PRO A 1 374 ? 7.669 -71.685 -9.549 1.00 33.69 374 PRO A C 1
ATOM 2819 O O . PRO A 1 374 ? 6.993 -71.987 -10.525 1.00 33.69 374 PRO A O 1
ATOM 2822 N N . SER A 1 375 ? 8.623 -70.742 -9.627 1.00 23.86 375 SER A N 1
ATOM 2823 C CA . SER A 1 375 ? 9.210 -70.090 -10.828 1.00 23.86 375 SER A CA 1
ATOM 2824 C C . SER A 1 375 ? 8.468 -68.922 -11.522 1.00 23.86 375 SER A C 1
ATOM 2826 O O . SER A 1 375 ? 7.628 -69.099 -12.390 1.00 23.86 375 SER A O 1
ATOM 2828 N N . ASP A 1 376 ? 8.926 -67.714 -11.160 1.00 27.38 376 ASP A N 1
ATOM 2829 C CA . ASP A 1 376 ? 9.330 -66.591 -12.032 1.00 27.38 376 ASP A CA 1
ATOM 2830 C C . ASP A 1 376 ? 8.385 -65.871 -13.027 1.00 27.38 376 ASP A C 1
ATOM 2832 O O . ASP A 1 376 ? 7.308 -66.302 -13.417 1.00 27.38 376 ASP A O 1
ATOM 2836 N N . LEU A 1 377 ? 8.858 -64.680 -13.428 1.00 27.42 377 LEU A N 1
ATOM 2837 C CA . LEU A 1 377 ? 8.362 -63.833 -14.523 1.00 27.42 377 LEU A CA 1
ATOM 2838 C C . LEU A 1 377 ? 6.898 -63.354 -14.443 1.00 27.42 377 LEU A C 1
ATOM 2840 O O . LEU A 1 377 ? 6.136 -63.455 -15.401 1.00 27.42 377 LEU A O 1
ATOM 2844 N N . ASN A 1 378 ? 6.549 -62.637 -13.368 1.00 25.34 378 ASN A N 1
ATOM 2845 C CA . ASN A 1 378 ? 5.554 -61.562 -13.487 1.00 25.34 378 ASN A CA 1
ATOM 2846 C C . ASN A 1 378 ? 5.848 -60.367 -12.564 1.00 25.34 378 ASN A C 1
ATOM 2848 O O . ASN A 1 378 ? 5.540 -60.367 -11.369 1.00 25.34 378 ASN A O 1
ATOM 2852 N N . ALA A 1 379 ? 6.439 -59.315 -13.136 1.00 27.61 379 ALA A N 1
ATOM 2853 C CA . ALA A 1 379 ? 6.658 -58.046 -12.450 1.00 27.61 379 ALA A CA 1
ATOM 2854 C C . ALA A 1 379 ? 5.322 -57.297 -12.307 1.00 27.61 379 ALA A C 1
ATOM 2856 O O . ALA A 1 379 ? 4.875 -56.624 -13.235 1.00 27.61 379 ALA A O 1
ATOM 2857 N N . LYS A 1 380 ? 4.673 -57.426 -11.141 1.00 26.12 380 LYS A N 1
ATOM 2858 C CA . LYS A 1 380 ? 3.412 -56.727 -10.845 1.00 26.12 380 LYS A CA 1
ATOM 2859 C C . LYS A 1 380 ? 3.563 -55.211 -11.070 1.00 26.12 380 LYS A C 1
ATOM 2861 O O . LYS A 1 380 ? 4.566 -54.644 -10.625 1.00 26.12 380 LYS A O 1
ATOM 2866 N N . PRO A 1 381 ? 2.577 -54.535 -11.692 1.00 27.41 381 PRO A N 1
ATOM 2867 C CA . PRO A 1 381 ? 2.604 -53.083 -11.824 1.00 27.41 381 PRO A CA 1
ATOM 2868 C C . PRO A 1 381 ? 2.631 -52.421 -10.431 1.00 27.41 381 PRO A C 1
ATOM 2870 O O . PRO A 1 381 ? 1.999 -52.931 -9.499 1.00 27.41 381 PRO A O 1
ATOM 2873 N N . PRO A 1 382 ? 3.361 -51.304 -10.253 1.00 27.03 382 PRO A N 1
ATOM 2874 C CA . PRO A 1 382 ? 3.534 -50.678 -8.947 1.00 27.03 382 PRO A CA 1
ATOM 2875 C C . PRO A 1 382 ? 2.217 -50.071 -8.443 1.00 27.03 382 PRO A C 1
ATOM 2877 O O . PRO A 1 382 ? 1.753 -49.048 -8.943 1.00 27.03 382 PRO A O 1
ATOM 2880 N N . VAL A 1 383 ? 1.629 -50.708 -7.428 1.00 27.50 383 VAL A N 1
ATOM 2881 C CA . VAL A 1 383 ? 0.390 -50.260 -6.774 1.00 27.50 383 VAL A CA 1
ATOM 2882 C C . VAL A 1 383 ? 0.597 -48.907 -6.076 1.00 27.50 383 VAL A C 1
ATOM 2884 O O . VAL A 1 383 ? 1.664 -48.616 -5.534 1.00 27.50 383 VAL A O 1
ATOM 2887 N N . LEU A 1 384 ? -0.441 -48.070 -6.121 1.00 29.61 384 LEU A N 1
ATOM 2888 C CA . LEU A 1 384 ? -0.438 -46.685 -5.649 1.00 29.61 384 LEU A CA 1
ATOM 2889 C C . LEU A 1 384 ? -0.376 -46.518 -4.114 1.00 29.61 384 LEU A C 1
ATOM 2891 O O . LEU A 1 384 ? -0.697 -47.420 -3.349 1.00 29.61 384 LEU A O 1
ATOM 2895 N N . LEU A 1 385 ? -0.079 -45.269 -3.722 1.00 30.25 385 LEU A N 1
ATOM 2896 C CA . LEU A 1 385 ? -0.398 -44.609 -2.442 1.00 30.25 385 LEU A CA 1
ATOM 2897 C C . LEU A 1 385 ? 0.224 -45.156 -1.140 1.00 30.25 385 LEU A C 1
ATOM 2899 O O . LEU A 1 385 ? -0.248 -46.121 -0.551 1.00 30.25 385 LEU A O 1
ATOM 2903 N N . LYS A 1 386 ? 1.142 -44.355 -0.572 1.00 25.83 386 LYS A N 1
ATOM 2904 C CA . LYS A 1 386 ? 1.181 -44.035 0.871 1.00 25.83 386 LYS A CA 1
ATOM 2905 C C . LYS A 1 386 ? 1.659 -42.594 1.095 1.00 25.83 386 LYS A C 1
ATOM 2907 O O . LYS A 1 386 ? 2.858 -42.342 1.044 1.00 25.83 386 LYS A O 1
ATOM 2912 N N . SER A 1 387 ? 0.734 -41.662 1.349 1.00 28.95 387 SER A N 1
ATOM 2913 C CA . SER A 1 387 ? 1.044 -40.344 1.950 1.00 28.95 387 SER A CA 1
ATOM 2914 C C . SER A 1 387 ? -0.155 -39.661 2.641 1.00 28.95 387 SER A C 1
ATOM 2916 O O . SER A 1 387 ? -0.146 -38.448 2.838 1.00 28.95 387 SER A O 1
ATOM 2918 N N . THR A 1 388 ? -1.165 -40.425 3.055 1.00 30.31 388 THR A N 1
ATOM 2919 C CA . THR A 1 388 ? -2.153 -40.020 4.066 1.00 30.31 388 THR A CA 1
ATOM 2920 C C . THR A 1 388 ? -2.333 -41.180 5.039 1.00 30.31 388 THR A C 1
ATOM 2922 O O . THR A 1 388 ? -2.186 -42.343 4.652 1.00 30.31 388 THR A O 1
ATOM 2925 N N . ALA A 1 389 ? -2.612 -40.870 6.304 1.00 37.09 389 ALA A N 1
ATOM 2926 C CA . ALA A 1 389 ? -3.220 -41.840 7.207 1.00 37.09 389 ALA A CA 1
ATOM 2927 C C . ALA A 1 389 ? -4.706 -42.032 6.834 1.00 37.09 389 ALA A C 1
ATOM 2929 O O . ALA A 1 389 ? -5.249 -41.269 6.035 1.00 37.09 389 ALA A O 1
ATOM 2930 N N . ASP A 1 390 ? -5.329 -43.053 7.416 1.00 37.31 390 ASP A N 1
ATOM 2931 C CA . ASP A 1 390 ? -6.782 -43.239 7.494 1.00 37.31 390 ASP A CA 1
ATOM 2932 C C . ASP A 1 390 ? -7.554 -43.281 6.160 1.00 37.31 390 ASP A C 1
ATOM 2934 O O . ASP A 1 390 ? -8.436 -42.471 5.881 1.00 37.31 390 ASP A O 1
ATOM 2938 N N . VAL A 1 391 ? -7.283 -44.325 5.363 1.00 41.44 391 VAL A N 1
ATOM 2939 C CA . VAL A 1 391 ? -8.262 -44.894 4.415 1.00 41.44 391 VAL A CA 1
ATOM 2940 C C . VAL A 1 391 ? -8.225 -46.422 4.517 1.00 41.44 391 VAL A C 1
ATOM 2942 O O . VAL A 1 391 ? -7.357 -47.072 3.936 1.00 41.44 391 VAL A O 1
ATOM 2945 N N . THR A 1 392 ? -9.160 -47.003 5.268 1.00 44.72 392 THR A N 1
ATOM 2946 C CA . THR A 1 392 ? -9.283 -48.458 5.500 1.00 44.72 392 THR A CA 1
ATOM 2947 C C . THR A 1 392 ? -10.256 -49.165 4.550 1.00 44.72 392 THR A C 1
ATOM 2949 O O . THR A 1 392 ? -10.320 -50.392 4.531 1.00 44.72 392 THR A O 1
ATOM 2952 N N . ASP A 1 393 ? -10.988 -48.406 3.733 1.00 52.72 393 ASP A N 1
ATOM 2953 C CA . ASP A 1 393 ? -12.234 -48.855 3.113 1.00 52.72 393 ASP A CA 1
ATOM 2954 C C . ASP A 1 393 ? -12.178 -48.765 1.583 1.00 52.72 393 ASP A C 1
ATOM 2956 O O . ASP A 1 393 ? -11.957 -47.699 1.001 1.00 52.72 393 ASP A O 1
ATOM 2960 N N . GLY A 1 394 ? -12.441 -49.886 0.905 1.00 52.47 394 GLY A N 1
ATOM 2961 C CA . GLY A 1 394 ? -12.343 -49.985 -0.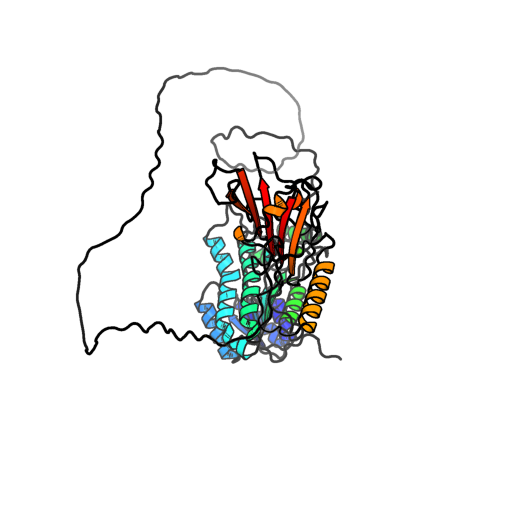559 1.00 52.47 394 GLY A CA 1
ATOM 2962 C C . GLY A 1 394 ? -13.313 -49.081 -1.334 1.00 52.47 394 GLY A C 1
ATOM 2963 O O . GLY A 1 394 ? -13.044 -48.748 -2.487 1.00 52.47 394 GLY A O 1
ATOM 2964 N N . VAL A 1 395 ? -14.413 -48.647 -0.709 1.00 58.12 395 VAL A N 1
ATOM 2965 C CA . VAL A 1 395 ? -15.352 -47.656 -1.272 1.00 58.12 395 VAL A CA 1
ATOM 2966 C C . VAL A 1 395 ? -14.737 -46.253 -1.246 1.00 58.12 395 VAL A C 1
ATOM 2968 O O . VAL A 1 395 ? -14.773 -45.542 -2.250 1.00 58.12 395 VAL A O 1
ATOM 2971 N N . SER A 1 396 ? -14.103 -45.878 -0.133 1.00 59.72 396 SER A N 1
ATOM 2972 C CA . SER A 1 396 ? -13.417 -44.591 0.030 1.00 59.72 396 SER A CA 1
ATOM 2973 C C . SER A 1 396 ? -12.236 -44.446 -0.933 1.00 59.72 396 SER A C 1
ATOM 2975 O O . SER A 1 396 ? -12.035 -43.369 -1.492 1.00 59.72 396 SER A O 1
ATOM 2977 N N . LEU A 1 397 ? -11.508 -45.537 -1.209 1.00 66.38 397 LEU A N 1
ATOM 2978 C CA . LEU A 1 397 ? -10.441 -45.541 -2.216 1.00 66.38 397 LEU A CA 1
ATOM 2979 C C . LEU A 1 397 ? -10.973 -45.286 -3.638 1.00 66.38 397 LEU A C 1
ATOM 2981 O O . LEU A 1 397 ? -10.395 -44.468 -4.351 1.00 66.38 397 LEU A O 1
ATOM 2985 N N . ARG A 1 398 ? -12.082 -45.924 -4.048 1.00 70.12 398 ARG A N 1
ATOM 2986 C CA . ARG A 1 398 ? -12.708 -45.659 -5.363 1.00 70.12 398 ARG A CA 1
ATOM 2987 C C . ARG A 1 398 ? -13.153 -44.205 -5.480 1.00 70.12 398 ARG A C 1
ATOM 2989 O O . ARG A 1 398 ? -12.758 -43.529 -6.423 1.00 70.12 398 ARG A O 1
ATOM 2996 N N . ARG A 1 399 ? -13.863 -43.698 -4.468 1.00 72.06 399 ARG A N 1
ATOM 2997 C CA . ARG A 1 399 ? -14.331 -42.305 -4.415 1.00 72.06 399 ARG A CA 1
ATOM 2998 C C . ARG A 1 399 ? -13.180 -41.294 -4.485 1.00 72.06 399 ARG A C 1
ATOM 3000 O O . ARG A 1 399 ? -13.333 -40.245 -5.100 1.00 72.06 399 ARG A O 1
ATOM 3007 N N . HIS A 1 400 ? -12.026 -41.606 -3.890 1.00 73.12 400 HIS A N 1
ATOM 3008 C CA . HIS A 1 400 ? -10.821 -40.778 -3.993 1.00 73.12 400 HIS A CA 1
ATOM 3009 C C . HIS A 1 400 ? -10.206 -40.803 -5.403 1.00 73.12 400 HIS A C 1
ATOM 3011 O O . HIS A 1 400 ? -9.810 -39.754 -5.906 1.00 73.12 400 HIS A O 1
ATOM 3017 N N . ILE A 1 401 ? -10.161 -41.967 -6.062 1.00 75.06 401 ILE A N 1
ATOM 3018 C CA . ILE A 1 401 ? -9.679 -42.098 -7.450 1.00 75.06 401 ILE A CA 1
ATOM 3019 C C . ILE A 1 401 ? -10.604 -41.346 -8.418 1.00 75.06 401 ILE A C 1
ATOM 3021 O O . ILE A 1 401 ? -10.121 -40.558 -9.223 1.00 75.06 401 ILE A O 1
ATOM 3025 N N . GLU A 1 402 ? -11.922 -41.514 -8.293 1.00 80.94 402 GLU A N 1
ATOM 3026 C CA . GLU A 1 402 ? -12.926 -40.779 -9.077 1.00 80.94 402 GLU A CA 1
ATOM 3027 C C . GLU A 1 402 ? -12.796 -39.255 -8.915 1.00 80.94 402 GLU A C 1
ATOM 3029 O O . GLU A 1 402 ? -12.976 -38.509 -9.877 1.00 80.94 402 GLU A O 1
ATOM 3034 N N . GLU A 1 403 ? -12.466 -38.779 -7.711 1.00 81.38 403 GLU A N 1
ATOM 3035 C CA . GLU A 1 403 ? -12.273 -37.352 -7.445 1.00 81.38 403 GLU A CA 1
ATOM 3036 C C . GLU A 1 403 ? -10.954 -36.818 -8.018 1.00 81.38 403 GLU A C 1
ATOM 3038 O O . GLU A 1 403 ? -10.929 -35.731 -8.594 1.00 81.38 403 GLU A O 1
ATOM 3043 N N . GLN A 1 404 ? -9.863 -37.588 -7.931 1.00 78.94 404 GLN A N 1
ATOM 3044 C CA . GLN A 1 404 ? -8.614 -37.243 -8.616 1.00 78.94 404 GLN A CA 1
ATOM 3045 C C . GLN A 1 404 ? -8.813 -37.198 -10.135 1.00 78.94 404 GLN A C 1
ATOM 3047 O O . GLN A 1 404 ? -8.398 -36.227 -10.763 1.00 78.94 404 GLN A O 1
ATOM 3052 N N . ASP A 1 405 ? -9.519 -38.166 -10.719 1.00 82.88 405 ASP A N 1
ATOM 3053 C CA . ASP A 1 405 ? -9.828 -38.189 -12.151 1.00 82.88 405 ASP A CA 1
ATOM 3054 C C . ASP A 1 405 ? -10.700 -36.990 -12.569 1.00 82.88 405 ASP A C 1
ATOM 3056 O O . ASP A 1 405 ? -10.417 -36.353 -13.589 1.00 82.88 405 ASP A O 1
ATOM 3060 N N . ARG A 1 406 ? -11.693 -36.601 -11.750 1.00 85.69 406 ARG A N 1
ATOM 3061 C CA . ARG A 1 406 ? -12.481 -35.368 -11.950 1.00 85.69 406 ARG A CA 1
ATOM 3062 C C . ARG A 1 406 ? -11.626 -34.099 -11.922 1.00 85.69 406 ARG A C 1
ATOM 3064 O O . ARG A 1 406 ? -11.901 -33.185 -12.699 1.00 85.69 406 ARG A O 1
ATOM 3071 N N . ILE A 1 407 ? -10.618 -34.011 -11.055 1.00 84.81 407 ILE A N 1
ATOM 3072 C CA . ILE A 1 407 ? -9.700 -32.858 -10.994 1.00 84.81 407 ILE A CA 1
ATOM 3073 C C . ILE A 1 407 ? -8.758 -32.860 -12.207 1.00 84.81 407 ILE A C 1
ATOM 3075 O O . ILE A 1 407 ? -8.595 -31.833 -12.870 1.00 84.81 407 ILE A O 1
ATOM 3079 N N . ILE A 1 408 ? -8.182 -34.017 -12.543 1.00 86.75 408 ILE A N 1
ATOM 3080 C CA . ILE A 1 408 ? -7.253 -34.189 -13.668 1.00 86.75 408 ILE A CA 1
ATOM 3081 C C . ILE A 1 408 ? -7.913 -33.776 -14.993 1.00 86.75 408 ILE A C 1
ATOM 3083 O O . ILE A 1 408 ? -7.326 -32.983 -15.730 1.00 86.75 408 ILE A O 1
ATOM 3087 N N . ALA A 1 409 ? -9.146 -34.221 -15.255 1.00 87.38 409 ALA A N 1
ATOM 3088 C CA . ALA A 1 409 ? -9.886 -33.911 -16.485 1.00 87.38 409 ALA A CA 1
ATOM 3089 C C . ALA A 1 409 ? -10.245 -32.418 -16.660 1.00 87.38 409 ALA A C 1
ATOM 3091 O O . ALA A 1 409 ? -10.496 -31.967 -17.777 1.00 87.38 409 ALA A O 1
ATOM 3092 N N . GLN A 1 410 ? -10.267 -31.633 -15.577 1.00 87.81 410 GLN A N 1
ATOM 3093 C CA . GLN A 1 410 ? -10.436 -30.175 -15.652 1.00 87.81 410 GLN A CA 1
ATOM 3094 C C . GLN A 1 410 ? -9.094 -29.463 -15.900 1.00 87.81 410 GLN A C 1
ATOM 3096 O O . GLN A 1 410 ? -9.031 -28.457 -16.614 1.00 87.81 410 GLN A O 1
ATOM 3101 N N . VAL A 1 411 ? -8.015 -29.988 -15.312 1.00 87.44 411 VAL A N 1
ATOM 3102 C CA . VAL A 1 411 ? -6.659 -29.425 -15.381 1.00 87.44 411 VAL A CA 1
ATOM 3103 C C . VAL A 1 411 ? -5.972 -29.715 -16.721 1.00 87.44 411 VAL A C 1
ATOM 3105 O O . VAL A 1 411 ? -5.211 -28.873 -17.202 1.00 87.44 411 VAL A O 1
ATOM 3108 N N . THR A 1 412 ? -6.217 -30.863 -17.356 1.00 90.75 412 THR A N 1
ATOM 3109 C CA . THR A 1 412 ? -5.619 -31.211 -18.654 1.00 90.75 412 THR A CA 1
ATOM 3110 C C . THR A 1 412 ? -6.550 -32.039 -19.541 1.00 90.75 412 THR A C 1
ATOM 3112 O O . THR A 1 412 ? -7.480 -32.688 -19.077 1.00 90.75 412 THR A O 1
ATOM 3115 N N . THR A 1 413 ? -6.268 -32.007 -20.843 1.00 90.00 413 THR A N 1
ATOM 3116 C CA . THR A 1 413 ? -6.884 -32.854 -21.884 1.00 90.00 413 THR A CA 1
ATOM 3117 C C . THR A 1 413 ? -5.846 -33.724 -22.606 1.00 90.00 413 THR A C 1
ATOM 3119 O O . THR A 1 413 ? -6.177 -34.411 -23.566 1.00 90.00 413 THR A O 1
ATOM 3122 N N . SER A 1 414 ? -4.583 -33.690 -22.166 1.00 91.75 414 SER A N 1
ATOM 3123 C CA . SER A 1 414 ? -3.502 -34.516 -22.711 1.00 91.75 414 SER A CA 1
ATOM 3124 C C . SER A 1 414 ? -3.467 -35.888 -22.012 1.00 91.75 414 SER A C 1
ATOM 3126 O O . SER A 1 414 ? -3.717 -35.918 -20.807 1.00 91.75 414 SER A O 1
ATOM 3128 N N . PRO A 1 415 ? -3.135 -36.997 -22.708 1.00 90.62 415 PRO A N 1
ATOM 3129 C CA . PRO A 1 415 ? -3.095 -38.343 -22.118 1.00 90.62 415 PRO A CA 1
ATOM 3130 C C . PRO A 1 415 ? -2.194 -38.421 -20.875 1.00 90.62 415 PRO A C 1
ATOM 3132 O O . PRO A 1 415 ? -1.023 -38.045 -20.935 1.00 90.62 415 PRO A O 1
ATOM 3135 N N . VAL A 1 416 ? -2.718 -38.889 -19.741 1.00 90.25 416 VAL A N 1
ATOM 3136 C CA . VAL A 1 416 ? -2.025 -38.836 -18.443 1.00 90.25 416 VAL A CA 1
ATOM 3137 C C . VAL A 1 416 ? -1.449 -40.201 -18.099 1.00 90.25 416 VAL A C 1
ATOM 3139 O O . VAL A 1 416 ? -2.156 -41.146 -17.752 1.00 90.25 416 VAL A O 1
ATOM 3142 N N . PHE A 1 417 ? -0.121 -40.284 -18.078 1.00 90.38 417 PHE A N 1
ATOM 3143 C CA . PHE A 1 417 ? 0.592 -41.454 -17.586 1.00 90.38 417 PHE A CA 1
ATOM 3144 C C . PHE A 1 417 ? 0.420 -41.570 -16.062 1.00 90.38 417 PHE A C 1
ATOM 3146 O O . PHE A 1 417 ? 1.188 -40.991 -15.292 1.00 90.38 417 PHE A O 1
ATOM 3153 N N . ARG A 1 418 ? -0.607 -42.308 -15.622 1.00 80.44 418 ARG A N 1
ATOM 3154 C CA . ARG A 1 418 ? -1.013 -42.473 -14.212 1.00 80.44 418 ARG A CA 1
ATOM 3155 C C . ARG A 1 418 ? 0.104 -43.065 -13.335 1.00 80.44 418 ARG A C 1
ATOM 3157 O O . ARG A 1 418 ? 0.192 -44.273 -13.128 1.00 80.44 418 ARG A O 1
ATOM 3164 N N . ALA A 1 419 ? 0.943 -42.197 -12.778 1.00 79.81 419 ALA A N 1
ATOM 3165 C CA . ALA A 1 419 ? 2.046 -42.540 -11.887 1.00 79.81 419 ALA A CA 1
ATOM 3166 C C . ALA A 1 419 ? 2.224 -41.479 -10.789 1.00 79.81 419 ALA A C 1
ATOM 3168 O O . ALA A 1 419 ? 1.775 -40.343 -10.921 1.00 79.81 419 ALA A O 1
ATOM 3169 N N . LYS A 1 420 ? 2.934 -41.828 -9.707 1.00 81.50 420 LYS A N 1
ATOM 3170 C CA . LYS A 1 420 ? 3.373 -40.838 -8.709 1.00 81.50 420 LYS A CA 1
ATOM 3171 C C . LYS A 1 420 ? 4.321 -39.814 -9.349 1.00 81.50 420 LYS A C 1
ATOM 3173 O O . LYS A 1 420 ? 5.147 -40.204 -10.174 1.00 81.50 420 LYS A O 1
ATOM 3178 N N . PHE A 1 421 ? 4.268 -38.557 -8.906 1.00 83.62 421 PHE A N 1
ATOM 3179 C CA . PHE A 1 421 ? 5.266 -37.534 -9.241 1.00 83.62 421 PHE A CA 1
ATOM 3180 C C . PHE A 1 421 ? 6.676 -37.985 -8.822 1.00 83.62 421 PHE A C 1
ATOM 3182 O O . PHE A 1 421 ? 6.873 -38.450 -7.695 1.00 83.62 421 PHE A O 1
ATOM 3189 N N . ILE A 1 422 ? 7.669 -37.826 -9.704 1.00 86.06 422 ILE A N 1
ATOM 3190 C CA . ILE A 1 422 ? 9.052 -38.251 -9.443 1.00 86.06 422 ILE A CA 1
ATOM 3191 C C . ILE A 1 422 ? 9.968 -37.055 -9.172 1.00 86.06 422 ILE A C 1
ATOM 3193 O O . ILE A 1 422 ? 10.351 -36.312 -10.074 1.00 86.06 422 ILE A O 1
ATOM 3197 N N . GLY A 1 423 ? 10.402 -36.922 -7.915 1.00 80.31 423 GLY A N 1
ATOM 3198 C CA . GLY A 1 423 ? 11.437 -35.962 -7.517 1.00 80.31 423 GLY A CA 1
ATOM 3199 C C . GLY A 1 423 ? 12.881 -36.465 -7.689 1.00 80.31 423 GLY A C 1
ATOM 3200 O O . GLY A 1 423 ? 13.788 -35.639 -7.850 1.00 80.31 423 GLY A O 1
ATOM 3201 N N . SER A 1 424 ? 13.089 -37.790 -7.663 1.00 84.38 424 SER A N 1
ATOM 3202 C CA . SER A 1 424 ? 14.392 -38.461 -7.516 1.00 84.38 424 SER A CA 1
ATOM 3203 C C . SER A 1 424 ? 14.691 -39.447 -8.649 1.00 84.38 424 SER A C 1
ATOM 3205 O O . SER A 1 424 ? 13.799 -40.123 -9.145 1.00 84.38 424 SER A O 1
ATOM 3207 N N . ILE A 1 425 ? 15.971 -39.581 -9.014 1.00 87.56 425 ILE A N 1
ATOM 3208 C CA . ILE A 1 425 ? 16.434 -40.466 -10.097 1.00 87.56 425 ILE A CA 1
ATOM 3209 C C . ILE A 1 425 ? 16.083 -41.949 -9.868 1.00 87.56 425 ILE A C 1
ATOM 3211 O O . ILE A 1 425 ? 15.891 -42.681 -10.831 1.00 87.56 425 ILE A O 1
ATOM 3215 N N . VAL A 1 426 ? 15.963 -42.388 -8.609 1.00 85.00 426 VAL A N 1
ATOM 3216 C CA . VAL A 1 426 ? 15.745 -43.806 -8.253 1.00 85.00 426 VAL A CA 1
ATOM 3217 C C . VAL A 1 426 ? 14.372 -44.350 -8.658 1.00 85.00 426 VAL A C 1
ATOM 3219 O O . VAL A 1 426 ? 14.221 -45.557 -8.792 1.00 85.00 426 VAL A O 1
ATOM 3222 N N . ASP A 1 427 ? 13.384 -43.475 -8.860 1.00 85.25 427 ASP A N 1
ATOM 3223 C CA . ASP A 1 427 ? 12.024 -43.865 -9.249 1.00 85.25 427 ASP A CA 1
ATOM 3224 C C . ASP A 1 427 ? 11.809 -43.853 -10.774 1.00 85.25 427 ASP A C 1
ATOM 3226 O O . ASP A 1 427 ? 10.757 -44.281 -11.253 1.00 85.25 427 ASP A O 1
ATOM 3230 N N . VAL A 1 428 ? 12.758 -43.307 -11.547 1.00 88.00 428 VAL A N 1
ATOM 3231 C CA . VAL A 1 428 ? 12.585 -43.043 -12.985 1.00 88.00 428 VAL A CA 1
ATOM 3232 C C . VAL A 1 428 ? 12.424 -44.365 -13.750 1.00 88.00 428 VAL A C 1
ATOM 3234 O O . VAL A 1 428 ? 13.286 -45.238 -13.631 1.00 88.00 428 VAL A O 1
ATOM 3237 N N . PRO A 1 429 ? 11.377 -44.529 -14.586 1.00 89.00 429 PRO A N 1
ATOM 3238 C CA . PRO A 1 429 ? 11.116 -45.772 -15.310 1.00 89.00 429 PRO A CA 1
ATOM 3239 C C . PRO A 1 429 ? 12.040 -45.914 -16.534 1.00 89.00 429 PRO A C 1
ATOM 3241 O O . PRO A 1 429 ? 11.600 -45.910 -17.682 1.00 89.00 429 PRO A O 1
ATOM 3244 N N . VAL A 1 430 ? 13.346 -46.048 -16.290 1.00 88.62 430 VAL A N 1
ATOM 3245 C CA . VAL A 1 430 ? 14.410 -46.113 -17.309 1.00 88.62 430 VAL A CA 1
ATOM 3246 C C . VAL A 1 430 ? 14.132 -47.180 -18.374 1.00 88.62 430 VAL A C 1
ATOM 3248 O O . VAL A 1 430 ? 14.311 -46.924 -19.558 1.00 88.62 430 VAL A O 1
ATOM 3251 N N . ALA A 1 431 ? 13.624 -48.352 -17.980 1.00 87.44 431 ALA A N 1
ATOM 3252 C CA . ALA A 1 431 ? 13.301 -49.439 -18.909 1.00 87.44 431 ALA A CA 1
ATOM 3253 C C . ALA A 1 431 ? 12.116 -49.143 -19.856 1.00 87.44 431 ALA A C 1
ATOM 3255 O O . ALA A 1 431 ? 12.007 -49.784 -20.897 1.00 87.44 431 ALA A O 1
ATOM 3256 N N . LEU A 1 432 ? 11.245 -48.187 -19.510 1.00 89.94 432 LEU A N 1
ATOM 3257 C CA . LEU A 1 432 ? 10.159 -47.707 -20.371 1.00 89.94 432 LEU A CA 1
ATOM 3258 C C . LEU A 1 432 ? 10.679 -46.623 -21.324 1.00 89.94 432 LEU A C 1
ATOM 3260 O O . LEU A 1 432 ? 10.436 -46.694 -22.524 1.00 89.94 432 LEU A O 1
ATOM 3264 N N . LEU A 1 433 ? 11.457 -45.666 -20.806 1.00 90.88 433 LEU A N 1
ATOM 3265 C CA . LEU A 1 433 ? 12.011 -44.556 -21.595 1.00 90.88 433 LEU A CA 1
ATOM 3266 C C . LEU A 1 433 ? 13.088 -44.995 -22.611 1.00 90.88 433 LEU A C 1
ATOM 3268 O O . LEU A 1 433 ? 13.303 -44.311 -23.607 1.00 90.88 433 LEU A O 1
ATOM 3272 N N . LEU A 1 434 ? 13.732 -46.147 -22.387 1.00 89.25 434 LEU A N 1
ATOM 3273 C CA . LEU A 1 434 ? 14.672 -46.780 -23.323 1.00 89.25 434 LEU A CA 1
ATOM 3274 C C . LEU A 1 434 ? 14.002 -47.608 -24.444 1.00 89.25 434 LEU A C 1
ATOM 3276 O O . LEU A 1 434 ? 14.716 -48.164 -25.277 1.00 89.25 434 LEU A O 1
ATOM 3280 N N . ARG A 1 435 ? 12.666 -47.746 -24.500 1.00 88.62 435 ARG A N 1
ATOM 3281 C CA . ARG A 1 435 ? 12.018 -48.473 -25.612 1.00 88.62 435 ARG A CA 1
ATOM 3282 C C . ARG A 1 435 ? 12.025 -47.646 -26.905 1.00 88.62 435 ARG A C 1
ATOM 3284 O O . ARG A 1 435 ? 11.698 -46.465 -26.905 1.00 88.62 435 ARG A O 1
ATOM 3291 N N . HIS A 1 436 ? 12.341 -48.308 -28.020 1.00 85.38 436 HIS A N 1
ATOM 3292 C CA . HIS A 1 436 ? 12.285 -47.731 -29.371 1.00 85.38 436 HIS A CA 1
ATOM 3293 C C . HIS A 1 436 ? 10.917 -47.944 -30.052 1.00 85.38 436 HIS A C 1
ATOM 3295 O O . HIS A 1 436 ? 10.419 -47.065 -30.761 1.00 85.38 436 HIS A O 1
ATOM 3301 N N . GLY A 1 437 ? 10.308 -49.117 -29.839 1.00 87.25 437 GLY A N 1
ATOM 3302 C CA . GLY A 1 437 ? 8.959 -49.451 -30.311 1.00 87.25 437 GLY A CA 1
ATOM 3303 C C . GLY A 1 437 ? 7.852 -48.761 -29.499 1.00 87.25 437 GLY A C 1
ATOM 3304 O O . GLY A 1 437 ? 8.161 -48.093 -28.514 1.00 87.25 437 GLY A O 1
ATOM 3305 N N . PRO A 1 438 ? 6.574 -48.916 -29.897 1.00 87.38 438 PRO A N 1
ATOM 3306 C CA . PRO A 1 438 ? 5.438 -48.349 -29.171 1.00 87.38 438 PRO A CA 1
ATOM 3307 C C . PRO A 1 438 ? 5.356 -48.837 -27.714 1.00 87.38 438 PRO A C 1
ATOM 3309 O O . PRO A 1 438 ? 5.951 -49.851 -27.330 1.00 87.38 438 PRO A O 1
ATOM 3312 N N . LEU A 1 439 ? 4.602 -48.093 -26.904 1.00 89.38 439 LEU A N 1
ATOM 3313 C CA . LEU A 1 439 ? 4.343 -48.395 -25.501 1.00 89.38 439 LEU A CA 1
ATOM 3314 C C . LEU A 1 439 ? 2.871 -48.734 -25.282 1.00 89.38 439 LEU A C 1
ATOM 3316 O O . LEU A 1 439 ? 1.992 -48.063 -25.812 1.00 89.38 439 LEU A O 1
ATOM 3320 N N . ASP A 1 440 ? 2.623 -49.699 -24.404 1.00 86.69 440 ASP A N 1
ATOM 3321 C CA . ASP A 1 440 ? 1.290 -50.151 -23.995 1.00 86.69 440 ASP A CA 1
ATOM 3322 C C . ASP A 1 440 ? 0.677 -49.231 -22.907 1.00 86.69 440 ASP A C 1
ATOM 3324 O O . ASP A 1 440 ? 0.076 -49.696 -21.939 1.00 86.69 440 ASP A O 1
ATOM 3328 N N . VAL A 1 441 ? 0.912 -47.914 -23.008 1.00 86.62 441 VAL A N 1
ATOM 3329 C CA . VAL A 1 441 ? 0.511 -46.881 -22.029 1.00 86.62 441 VAL A CA 1
ATOM 3330 C C . VAL A 1 441 ? 0.110 -45.583 -22.738 1.00 86.62 441 VAL A C 1
ATOM 3332 O O . VAL A 1 441 ? 0.456 -45.372 -23.897 1.00 86.62 441 VAL A O 1
ATOM 3335 N N . GLU A 1 442 ? -0.569 -44.678 -22.030 1.00 88.19 442 GLU A N 1
ATOM 3336 C CA . GLU A 1 442 ? -0.865 -43.331 -22.533 1.00 88.19 442 GLU A CA 1
ATOM 3337 C C . GLU A 1 442 ? 0.421 -42.531 -22.830 1.00 88.19 442 GLU A C 1
ATOM 3339 O O . GLU A 1 442 ? 1.286 -42.360 -21.965 1.00 88.19 442 GLU A O 1
ATOM 3344 N N . VAL A 1 443 ? 0.529 -42.033 -24.068 1.00 92.69 443 VAL A N 1
ATOM 3345 C CA . VAL A 1 443 ? 1.650 -41.233 -24.585 1.00 92.69 443 VAL A CA 1
ATOM 3346 C C . VAL A 1 443 ? 1.102 -40.008 -25.316 1.00 92.69 443 VAL A C 1
ATOM 3348 O O . VAL A 1 443 ? 0.191 -40.125 -26.133 1.00 92.69 443 VAL A O 1
ATOM 3351 N N . CYS A 1 444 ? 1.687 -38.840 -25.063 1.00 93.94 444 CYS A N 1
ATOM 3352 C CA . CYS A 1 444 ? 1.391 -37.611 -25.786 1.00 93.94 444 CYS A CA 1
ATOM 3353 C C . CYS A 1 444 ? 2.168 -37.534 -27.109 1.00 93.94 444 CYS A C 1
ATOM 3355 O O . CYS A 1 444 ? 3.392 -37.689 -27.145 1.00 93.94 444 CYS A O 1
ATOM 3357 N N . ASP A 1 445 ? 1.450 -37.193 -28.175 1.00 93.25 445 ASP A N 1
ATOM 3358 C CA . ASP A 1 445 ? 1.962 -36.799 -29.495 1.00 93.25 445 ASP A CA 1
ATOM 3359 C C . ASP A 1 445 ? 2.255 -35.287 -29.609 1.00 93.25 445 ASP A C 1
ATOM 3361 O O . ASP A 1 445 ? 2.777 -34.806 -30.612 1.00 93.25 445 ASP A O 1
ATOM 3365 N N . SER A 1 446 ? 1.890 -34.534 -28.575 1.00 92.44 446 SER A N 1
ATOM 3366 C CA . SER A 1 446 ? 1.842 -33.076 -28.524 1.00 92.44 446 SER A CA 1
ATOM 3367 C C . SER A 1 446 ? 2.289 -32.576 -27.142 1.00 92.44 446 SER A C 1
ATOM 3369 O O . SER A 1 446 ? 2.291 -33.330 -26.167 1.00 92.44 446 SER A O 1
ATOM 3371 N N . VAL A 1 447 ? 2.719 -31.310 -27.031 1.00 90.56 447 VAL A N 1
ATOM 3372 C CA . VAL A 1 447 ? 3.146 -30.746 -25.733 1.00 90.56 447 VAL A CA 1
ATOM 3373 C C . VAL A 1 447 ? 1.963 -30.796 -24.747 1.00 90.56 447 VAL A C 1
ATOM 3375 O O . VAL A 1 447 ? 0.903 -30.256 -25.085 1.00 90.56 447 VAL A O 1
ATOM 3378 N N . PRO A 1 448 ? 2.109 -31.399 -23.545 1.00 92.25 448 PRO A N 1
ATOM 3379 C CA . PRO A 1 448 ? 1.028 -31.462 -22.564 1.00 92.25 448 PRO A CA 1
ATOM 3380 C C . PRO A 1 448 ? 0.478 -30.072 -22.231 1.00 92.25 448 PRO A C 1
ATOM 3382 O O . PRO A 1 448 ? 1.251 -29.154 -21.967 1.00 92.25 448 PRO A O 1
ATOM 3385 N N . LYS A 1 449 ? -0.850 -29.905 -22.238 1.00 89.00 449 LYS A N 1
ATOM 3386 C CA . LYS A 1 449 ? -1.503 -28.609 -21.973 1.00 89.00 449 LYS A CA 1
ATOM 3387 C C . LYS A 1 449 ? -2.128 -28.604 -20.586 1.00 89.00 449 LYS A C 1
ATOM 3389 O O . LYS A 1 449 ? -3.045 -29.386 -20.329 1.00 89.00 449 LYS A O 1
ATOM 3394 N N . ILE A 1 450 ? -1.654 -27.724 -19.706 1.00 88.75 450 ILE A N 1
ATOM 3395 C CA . ILE A 1 450 ? -2.044 -27.693 -18.288 1.00 88.75 450 ILE A CA 1
ATOM 3396 C C . ILE A 1 450 ? -2.747 -26.370 -17.945 1.00 88.75 450 ILE A C 1
ATOM 3398 O O . ILE A 1 450 ? -2.305 -25.296 -18.354 1.00 88.75 450 ILE A O 1
ATOM 3402 N N . ARG A 1 451 ? -3.835 -26.435 -17.170 1.00 87.00 451 ARG A N 1
ATOM 3403 C CA . ARG A 1 451 ? -4.603 -25.288 -16.656 1.00 87.00 451 ARG A CA 1
ATOM 3404 C C . ARG A 1 451 ? -4.480 -25.200 -15.135 1.00 87.00 451 ARG A C 1
ATOM 3406 O O . ARG A 1 451 ? -4.681 -26.191 -14.442 1.00 87.00 451 ARG A O 1
ATOM 3413 N N . LEU A 1 452 ? -4.199 -24.013 -14.598 1.00 81.50 452 LEU A N 1
ATOM 3414 C CA . LEU A 1 452 ? -4.216 -23.790 -13.147 1.00 81.50 452 LEU A CA 1
ATOM 3415 C C . LEU A 1 452 ? -5.649 -23.529 -12.677 1.00 81.50 452 LEU A C 1
ATOM 3417 O O . LEU A 1 452 ? -6.261 -22.551 -13.097 1.00 81.50 452 LEU A O 1
ATOM 3421 N N . LEU A 1 453 ? -6.158 -24.392 -11.795 1.00 77.50 453 LEU A N 1
ATOM 3422 C CA . LEU A 1 453 ? -7.516 -24.320 -11.234 1.00 77.50 453 LEU A CA 1
ATOM 3423 C C . LEU A 1 453 ? -7.522 -24.279 -9.692 1.00 77.50 453 LEU A C 1
ATOM 3425 O O . LEU A 1 453 ? -8.511 -24.623 -9.059 1.00 77.50 453 LEU A O 1
ATOM 3429 N N . GLY A 1 454 ? -6.396 -23.914 -9.073 1.00 73.88 454 GLY A N 1
ATOM 3430 C CA . GLY A 1 454 ? -6.234 -23.828 -7.613 1.00 73.88 454 GLY A CA 1
ATOM 3431 C C . GLY A 1 454 ? -6.059 -25.170 -6.889 1.00 73.88 454 GLY A C 1
ATOM 3432 O O . GLY A 1 454 ? -5.322 -25.220 -5.907 1.00 73.88 454 GLY A O 1
ATOM 3433 N N . TYR A 1 455 ? -6.663 -26.254 -7.387 1.00 79.25 455 TYR A N 1
ATOM 3434 C CA . TYR A 1 455 ? -6.595 -27.586 -6.773 1.00 79.25 455 TYR A CA 1
ATOM 3435 C C . TYR A 1 455 ? -5.171 -28.181 -6.736 1.00 79.25 455 TYR A C 1
ATOM 3437 O O . TYR A 1 455 ? -4.446 -28.096 -7.732 1.00 79.25 455 TYR A O 1
ATOM 3445 N N . PRO A 1 456 ? -4.779 -28.858 -5.636 1.00 83.31 456 PRO A N 1
ATOM 3446 C CA . PRO A 1 456 ? -3.553 -29.645 -5.594 1.00 83.31 456 PRO A CA 1
ATOM 3447 C C . PRO A 1 456 ? -3.686 -30.902 -6.469 1.00 83.31 456 PRO A C 1
ATOM 3449 O O . PRO A 1 456 ? -4.591 -31.711 -6.269 1.00 83.31 456 PRO A O 1
ATOM 3452 N N . VAL A 1 457 ? -2.762 -31.096 -7.411 1.00 87.12 457 VAL A N 1
ATOM 3453 C CA . VAL A 1 457 ? -2.711 -32.279 -8.283 1.00 87.12 457 VAL A CA 1
ATOM 3454 C C . VAL A 1 457 ? -1.274 -32.593 -8.714 1.00 87.12 457 VAL A C 1
ATOM 3456 O O . VAL A 1 457 ? -0.441 -31.708 -8.920 1.00 87.12 457 VAL A O 1
ATOM 3459 N N . SER A 1 458 ? -0.971 -33.883 -8.853 1.00 88.94 458 SER A N 1
ATOM 3460 C CA . SER A 1 458 ? 0.261 -34.375 -9.478 1.00 88.94 458 SER A CA 1
ATOM 3461 C C . SER A 1 458 ? -0.074 -34.992 -10.828 1.00 88.94 458 SER A C 1
ATOM 3463 O O . SER A 1 458 ? -0.992 -35.803 -10.909 1.00 88.94 458 SER A O 1
ATOM 3465 N N . LEU A 1 459 ? 0.672 -34.631 -11.870 1.00 90.94 459 LEU A N 1
ATOM 3466 C CA . LEU A 1 459 ? 0.486 -35.163 -13.221 1.00 90.94 459 LEU A CA 1
ATOM 3467 C C . LEU A 1 459 ? 1.808 -35.705 -13.747 1.00 90.94 459 LEU A C 1
ATOM 3469 O O . LEU A 1 459 ? 2.869 -35.127 -13.504 1.00 90.94 459 LEU A O 1
ATOM 3473 N N . SER A 1 460 ? 1.732 -36.775 -14.525 1.00 93.00 460 SER A N 1
ATOM 3474 C CA . SER A 1 460 ? 2.877 -37.351 -15.217 1.00 93.00 460 SER A CA 1
ATOM 3475 C C . SER A 1 460 ? 2.472 -37.685 -16.647 1.00 93.00 460 SER A C 1
ATOM 3477 O O . SER A 1 460 ? 1.360 -38.140 -16.900 1.00 93.00 460 SER A O 1
ATOM 3479 N N . PHE A 1 461 ? 3.381 -37.450 -17.584 1.00 94.81 461 PHE A N 1
ATOM 3480 C CA . PHE A 1 461 ? 3.179 -37.641 -19.016 1.00 94.81 461 PHE A CA 1
ATOM 3481 C C . PHE A 1 461 ? 4.377 -38.393 -19.589 1.00 94.81 461 PHE A C 1
ATOM 3483 O O . PHE A 1 461 ? 5.516 -38.110 -19.206 1.00 94.81 461 PHE A O 1
ATOM 3490 N N . ILE A 1 462 ? 4.138 -39.306 -20.527 1.00 96.00 462 ILE A N 1
ATOM 3491 C CA . ILE A 1 462 ? 5.168 -39.786 -21.453 1.00 96.00 462 ILE A CA 1
ATOM 3492 C C . ILE A 1 462 ? 4.939 -39.052 -22.771 1.00 96.00 462 ILE A C 1
ATOM 3494 O O . ILE A 1 462 ? 3.800 -38.962 -23.217 1.00 96.00 462 ILE A O 1
ATOM 3498 N N . VAL A 1 463 ? 5.987 -38.507 -23.384 1.00 95.81 463 VAL A N 1
ATOM 3499 C CA . VAL A 1 463 ? 5.886 -37.762 -24.648 1.00 95.81 463 VAL A CA 1
ATOM 3500 C C . VAL A 1 463 ? 6.800 -38.397 -25.691 1.00 95.81 463 VAL A C 1
ATOM 3502 O O . VAL A 1 463 ? 7.946 -38.733 -25.379 1.00 95.81 463 VAL A O 1
ATOM 3505 N N . ASP A 1 464 ? 6.291 -38.564 -26.912 1.00 95.06 464 ASP A N 1
ATOM 3506 C CA . ASP A 1 464 ? 7.046 -39.093 -28.050 1.00 95.06 464 ASP A CA 1
ATOM 3507 C C . ASP A 1 464 ? 7.843 -37.974 -28.741 1.00 95.06 464 ASP A C 1
ATOM 3509 O O . ASP A 1 464 ? 7.281 -37.069 -29.368 1.00 95.06 464 ASP A O 1
ATOM 3513 N N . THR A 1 465 ? 9.170 -38.031 -28.649 1.00 92.75 465 THR A N 1
ATOM 3514 C CA . THR A 1 465 ? 10.071 -37.013 -29.211 1.00 92.75 465 THR A CA 1
ATOM 3515 C C . THR A 1 465 ? 10.171 -37.061 -30.736 1.00 92.75 465 THR A C 1
ATOM 3517 O O . THR A 1 465 ? 10.675 -36.117 -31.339 1.00 92.75 465 THR A O 1
ATOM 3520 N N . THR A 1 466 ? 9.619 -38.096 -31.385 1.00 91.50 466 THR A N 1
ATOM 3521 C CA . THR A 1 466 ? 9.428 -38.117 -32.850 1.00 91.50 466 THR A CA 1
ATOM 3522 C C . THR A 1 466 ? 8.226 -37.285 -33.308 1.00 91.50 466 THR A C 1
ATOM 3524 O O . THR A 1 466 ? 8.042 -37.081 -34.509 1.00 91.50 466 THR A O 1
ATOM 3527 N N . LYS A 1 467 ? 7.397 -36.811 -32.366 1.00 92.50 467 LYS A N 1
ATOM 3528 C CA . LYS A 1 467 ? 6.240 -35.933 -32.607 1.00 92.50 467 LYS A CA 1
ATOM 3529 C C . LYS A 1 467 ? 6.404 -34.558 -31.960 1.00 92.50 467 LYS A C 1
ATOM 3531 O O . LYS A 1 467 ? 5.966 -33.564 -32.530 1.00 92.50 467 LYS A O 1
ATOM 3536 N N . VAL A 1 468 ? 7.082 -34.492 -30.812 1.00 91.00 468 VAL A N 1
ATOM 3537 C CA . VAL A 1 468 ? 7.304 -33.259 -30.044 1.00 91.00 468 VAL A CA 1
ATOM 3538 C C . VAL A 1 468 ? 8.792 -32.959 -29.918 1.00 91.00 468 VAL A C 1
ATOM 3540 O O . VAL A 1 468 ? 9.533 -33.720 -29.298 1.00 91.00 468 VAL A O 1
ATOM 3543 N N . ASN A 1 469 ? 9.232 -31.807 -30.423 1.00 87.06 469 ASN A N 1
ATOM 3544 C CA . ASN A 1 469 ? 10.596 -31.333 -30.198 1.00 87.06 469 ASN A CA 1
ATOM 3545 C C . ASN A 1 469 ? 10.853 -31.173 -28.679 1.00 87.06 469 ASN A C 1
ATOM 3547 O O . ASN A 1 469 ? 10.111 -30.443 -28.014 1.00 87.06 469 ASN A O 1
ATOM 3551 N N . PRO A 1 470 ? 11.905 -31.789 -28.099 1.00 83.25 470 PRO A N 1
ATOM 3552 C CA . PRO A 1 470 ? 12.214 -31.668 -26.672 1.00 83.25 470 PRO A CA 1
ATOM 3553 C C . PRO A 1 470 ? 12.432 -30.232 -26.162 1.00 83.25 470 PRO A C 1
ATOM 3555 O O . PRO A 1 470 ? 12.361 -30.009 -24.951 1.00 83.25 470 PRO A O 1
ATOM 3558 N N . ALA A 1 471 ? 12.697 -29.262 -27.044 1.00 81.62 471 ALA A N 1
ATOM 3559 C CA . ALA A 1 471 ? 12.731 -27.841 -26.693 1.00 81.62 471 ALA A CA 1
ATOM 3560 C C . ALA A 1 471 ? 11.331 -27.279 -26.372 1.00 81.62 471 ALA A C 1
ATOM 3562 O O . ALA A 1 471 ? 11.170 -26.536 -25.398 1.00 81.62 471 ALA A O 1
ATOM 3563 N N . ASP A 1 472 ? 10.310 -27.691 -27.130 1.00 86.12 472 ASP A N 1
ATOM 3564 C CA . ASP A 1 472 ? 8.946 -27.149 -27.059 1.00 86.12 472 ASP A CA 1
ATOM 3565 C C . ASP A 1 472 ? 8.197 -27.588 -25.794 1.00 86.12 472 ASP A C 1
ATOM 3567 O O . ASP A 1 472 ? 7.257 -26.929 -25.352 1.00 86.12 472 ASP A O 1
ATOM 3571 N N . LEU A 1 473 ? 8.704 -28.619 -25.109 1.00 86.00 473 LEU A N 1
ATOM 3572 C CA . LEU A 1 473 ? 8.300 -29.008 -23.751 1.00 86.00 473 LEU A CA 1
ATOM 3573 C C . LEU A 1 473 ? 8.502 -27.891 -22.706 1.00 86.00 473 LEU A C 1
ATOM 3575 O O . LEU A 1 473 ? 8.087 -28.030 -21.553 1.00 86.00 473 LEU A O 1
ATOM 3579 N N . CYS A 1 474 ? 9.116 -26.763 -23.073 1.00 77.44 474 CYS A N 1
ATOM 3580 C CA . CYS A 1 474 ? 9.141 -25.543 -22.268 1.00 77.44 474 CYS A CA 1
ATOM 3581 C C . CYS A 1 474 ? 7.845 -24.700 -22.353 1.00 77.44 474 CYS A C 1
ATOM 3583 O O . CYS A 1 474 ? 7.732 -23.752 -21.578 1.00 77.44 474 CYS A O 1
ATOM 3585 N N . PHE A 1 475 ? 6.875 -25.033 -23.218 1.00 76.19 475 PHE A N 1
ATOM 3586 C CA . PHE A 1 475 ? 5.684 -24.216 -23.520 1.00 76.19 475 PHE A CA 1
ATOM 3587 C C . PHE A 1 475 ? 4.354 -24.996 -23.372 1.00 76.19 475 PHE A C 1
ATOM 3589 O O . PHE A 1 475 ? 3.637 -25.249 -24.333 1.00 76.19 475 PHE A O 1
ATOM 3596 N N . ASP A 1 476 ? 3.999 -25.355 -22.138 1.00 73.50 476 ASP A N 1
ATOM 3597 C CA . ASP A 1 476 ? 2.861 -26.232 -21.772 1.00 73.50 476 ASP A CA 1
ATOM 3598 C C . ASP A 1 476 ? 1.564 -25.497 -21.362 1.00 73.50 476 ASP A C 1
ATOM 3600 O O . ASP A 1 476 ? 0.654 -26.067 -20.755 1.00 73.50 476 ASP A O 1
ATOM 3604 N N . GLY A 1 477 ? 1.475 -24.204 -21.679 1.00 74.19 477 GLY A N 1
ATOM 3605 C CA . GLY A 1 477 ? 0.348 -23.340 -21.314 1.00 74.19 477 GLY A CA 1
ATOM 3606 C C . GLY A 1 477 ? 0.464 -22.664 -19.943 1.00 74.19 477 GLY A C 1
ATOM 3607 O O . GLY A 1 477 ? -0.250 -21.695 -19.702 1.00 74.19 477 GLY A O 1
ATOM 3608 N N . LEU A 1 478 ? 1.409 -23.065 -19.083 1.00 74.94 478 LEU A N 1
ATOM 3609 C CA . LEU A 1 478 ? 1.609 -22.473 -17.747 1.00 74.94 478 LEU A CA 1
ATOM 3610 C C . LEU A 1 478 ? 2.445 -21.177 -17.750 1.00 74.94 478 LEU A C 1
ATOM 3612 O O . LEU A 1 478 ? 2.964 -20.766 -16.717 1.00 74.94 478 LEU A O 1
ATOM 3616 N N . GLY A 1 479 ? 2.581 -20.522 -18.905 1.00 70.25 479 GLY A N 1
ATOM 3617 C CA . GLY A 1 479 ? 3.396 -19.318 -19.073 1.00 70.25 479 GLY A CA 1
ATOM 3618 C C . GLY A 1 479 ? 4.899 -19.596 -19.255 1.00 70.25 479 GLY A C 1
ATOM 3619 O O . GLY A 1 479 ? 5.311 -20.731 -19.514 1.00 70.25 479 GLY A O 1
ATOM 3620 N N . PRO A 1 480 ? 5.749 -18.554 -19.189 1.00 64.38 480 PRO A N 1
ATOM 3621 C CA . PRO A 1 480 ? 7.175 -18.679 -19.463 1.00 64.38 480 PRO A CA 1
ATOM 3622 C C . PRO A 1 480 ? 7.925 -19.340 -18.297 1.00 64.38 480 PRO A C 1
ATOM 3624 O O . PRO A 1 480 ? 8.304 -18.694 -17.320 1.00 64.38 480 PRO A O 1
ATOM 3627 N N . TRP A 1 481 ? 8.250 -20.625 -18.451 1.00 69.31 481 TRP A N 1
ATOM 3628 C CA . TRP A 1 481 ? 9.162 -21.351 -17.553 1.00 69.31 481 TRP A CA 1
ATOM 3629 C C . TRP A 1 481 ? 10.602 -20.806 -17.542 1.00 69.31 481 TRP A C 1
ATOM 3631 O O . TRP A 1 481 ? 11.388 -21.155 -16.660 1.00 69.31 481 TRP A O 1
ATOM 3641 N N . ASN A 1 482 ? 10.940 -19.939 -18.500 1.00 54.59 482 ASN A N 1
ATOM 3642 C CA . ASN A 1 482 ? 12.231 -19.278 -18.633 1.00 54.59 482 ASN A CA 1
ATOM 3643 C C . ASN A 1 482 ? 12.065 -17.763 -18.446 1.00 54.59 482 ASN A C 1
ATOM 3645 O O . ASN A 1 482 ? 11.482 -17.084 -19.290 1.00 54.59 482 ASN A O 1
ATOM 3649 N N . VAL A 1 483 ? 12.617 -17.221 -17.358 1.00 47.47 483 VAL A N 1
ATOM 3650 C CA . VAL A 1 483 ? 12.731 -15.767 -17.162 1.00 47.47 483 VAL A CA 1
ATOM 3651 C C . VAL A 1 483 ? 13.749 -15.207 -18.161 1.00 47.47 483 VAL A C 1
ATOM 3653 O O . VAL A 1 483 ? 14.861 -15.737 -18.247 1.00 47.47 483 VAL A O 1
ATOM 3656 N N . ARG A 1 484 ? 13.428 -14.110 -18.866 1.00 36.03 484 ARG A N 1
ATOM 3657 C CA . ARG A 1 484 ? 14.461 -13.305 -19.550 1.00 36.03 484 ARG A CA 1
ATOM 3658 C C . ARG A 1 484 ? 15.501 -12.882 -18.501 1.00 36.03 484 ARG A C 1
ATOM 3660 O O . ARG A 1 484 ? 15.135 -12.228 -17.532 1.00 36.03 484 ARG A O 1
ATOM 3667 N N . GLY A 1 485 ? 16.762 -13.273 -18.693 1.00 46.12 485 GLY A N 1
ATOM 3668 C CA . GLY A 1 485 ? 17.887 -12.955 -17.797 1.00 46.12 485 GLY A CA 1
ATOM 3669 C C . GLY A 1 485 ? 18.487 -14.145 -17.033 1.00 46.12 485 GLY A C 1
ATOM 3670 O O . GLY A 1 485 ? 19.659 -14.090 -16.686 1.00 46.12 485 GLY A O 1
ATOM 3671 N N . GLY A 1 486 ? 17.742 -15.243 -16.841 1.00 44.50 486 GLY A N 1
ATOM 3672 C CA . GLY A 1 486 ? 18.217 -16.429 -16.108 1.00 44.50 486 GLY A CA 1
ATOM 3673 C C . GLY A 1 486 ? 18.240 -16.254 -14.571 1.00 44.50 486 GLY A C 1
ATOM 3674 O O . GLY A 1 486 ? 18.593 -15.204 -14.058 1.00 44.50 486 GLY A O 1
ATOM 3675 N N . ALA A 1 487 ? 17.861 -17.237 -13.750 1.00 52.66 487 ALA A N 1
ATOM 3676 C CA . ALA A 1 487 ? 17.396 -18.590 -14.054 1.00 52.66 487 ALA A CA 1
ATOM 3677 C C . ALA A 1 487 ? 16.418 -19.114 -12.980 1.00 52.66 487 ALA A C 1
ATOM 3679 O O . ALA A 1 487 ? 16.458 -18.694 -11.826 1.00 52.66 487 ALA A O 1
ATOM 3680 N N . ARG A 1 488 ? 15.579 -20.095 -13.348 1.00 59.72 488 ARG A N 1
ATOM 3681 C CA . ARG A 1 488 ? 14.853 -20.988 -12.410 1.00 59.72 488 ARG A CA 1
ATOM 3682 C C . ARG A 1 488 ? 14.776 -22.447 -12.904 1.00 59.72 488 ARG A C 1
ATOM 3684 O O . ARG A 1 488 ? 13.876 -23.201 -12.539 1.00 59.72 488 ARG A O 1
ATOM 3691 N N . LEU A 1 489 ? 15.761 -22.838 -13.716 1.00 72.88 489 LEU A N 1
ATOM 3692 C CA . LEU A 1 489 ? 16.011 -24.205 -14.176 1.00 72.88 489 LEU A CA 1
ATOM 3693 C C . LEU A 1 489 ? 17.235 -24.770 -13.442 1.00 72.88 489 LEU A C 1
ATOM 3695 O O . LEU A 1 489 ? 18.282 -24.131 -13.393 1.00 72.88 489 LEU A O 1
ATOM 3699 N N . SER A 1 490 ? 17.114 -25.991 -12.928 1.00 84.12 490 SER A N 1
ATOM 3700 C CA . SER A 1 490 ? 18.237 -26.818 -12.480 1.00 84.12 490 SER A CA 1
ATOM 3701 C C . SER A 1 490 ? 18.378 -28.029 -13.402 1.00 84.12 490 SER A C 1
ATOM 3703 O O . SER A 1 490 ? 17.403 -28.745 -13.642 1.00 84.12 490 SER A O 1
ATOM 3705 N N . MET A 1 491 ? 19.581 -28.259 -13.930 1.00 88.00 491 MET A N 1
ATOM 3706 C CA . MET A 1 491 ? 19.889 -29.420 -14.768 1.00 88.00 491 MET A CA 1
ATOM 3707 C C . MET A 1 491 ? 20.851 -30.361 -14.039 1.00 88.00 491 MET A C 1
ATOM 3709 O O . MET A 1 491 ? 21.810 -29.921 -13.409 1.00 88.00 491 MET A O 1
ATOM 3713 N N . THR A 1 492 ? 20.605 -31.667 -14.116 1.00 92.12 492 THR A N 1
ATOM 3714 C CA . THR A 1 492 ? 21.477 -32.698 -13.532 1.00 92.12 492 THR A CA 1
ATOM 3715 C C . THR A 1 492 ? 21.581 -33.878 -14.491 1.00 92.12 492 THR A C 1
ATOM 3717 O O . THR A 1 492 ? 20.565 -34.321 -15.021 1.00 92.12 492 THR A O 1
ATOM 3720 N N . LYS A 1 493 ? 22.796 -34.388 -14.717 1.00 93.38 493 LYS A N 1
ATOM 3721 C CA . LYS A 1 493 ? 23.055 -35.592 -15.521 1.00 93.38 493 LYS A CA 1
ATOM 3722 C C . LYS A 1 493 ? 23.415 -36.765 -14.603 1.00 93.38 493 LYS A C 1
ATOM 3724 O O . LYS A 1 493 ? 24.195 -36.594 -13.666 1.00 93.38 493 LYS A O 1
ATOM 3729 N N . PHE A 1 494 ? 22.854 -37.939 -14.872 1.00 92.88 494 PHE A N 1
ATOM 3730 C CA . PHE A 1 494 ? 23.122 -39.189 -14.159 1.00 92.88 494 PHE A CA 1
ATOM 3731 C C . PHE A 1 494 ? 23.570 -40.249 -15.170 1.00 92.88 494 PHE A C 1
ATOM 3733 O O . PHE A 1 494 ? 22.821 -40.579 -16.084 1.00 92.88 494 PHE A O 1
ATOM 3740 N N . PHE A 1 495 ? 24.789 -40.756 -15.015 1.00 93.25 495 PHE A N 1
ATOM 3741 C CA . PHE A 1 495 ? 25.441 -41.652 -15.972 1.00 93.25 495 PHE A CA 1
ATOM 3742 C C . PHE A 1 495 ? 25.290 -43.110 -15.525 1.00 93.25 495 PHE A C 1
ATOM 3744 O O . PHE A 1 495 ? 25.463 -43.400 -14.336 1.00 93.25 495 PHE A O 1
ATOM 3751 N N . PHE A 1 496 ? 24.953 -44.005 -16.456 1.00 90.94 496 PHE A N 1
ATOM 3752 C CA . PHE A 1 496 ? 24.690 -45.418 -16.184 1.00 90.94 496 PHE A CA 1
ATOM 3753 C C . PHE A 1 496 ? 25.292 -46.338 -17.253 1.00 90.94 496 PHE A C 1
ATOM 3755 O O . PHE A 1 496 ? 25.374 -45.969 -18.426 1.00 90.94 496 PHE A O 1
ATOM 3762 N N . ASN A 1 497 ? 25.672 -47.549 -16.850 1.00 90.50 497 ASN A N 1
ATOM 3763 C CA . ASN A 1 497 ? 26.148 -48.601 -17.752 1.00 90.50 497 ASN A CA 1
ATOM 3764 C C . ASN A 1 497 ? 25.023 -49.579 -18.174 1.00 90.50 497 ASN A C 1
ATOM 3766 O O . ASN A 1 497 ? 23.878 -49.431 -17.734 1.00 90.50 497 ASN A O 1
ATOM 3770 N N . LYS A 1 498 ? 25.325 -50.592 -19.003 1.00 86.00 498 LYS A N 1
ATOM 3771 C CA . LYS A 1 498 ? 24.352 -51.608 -19.484 1.00 86.00 498 LYS A CA 1
ATOM 3772 C C . LYS A 1 498 ? 23.588 -52.304 -18.354 1.00 86.00 498 LYS A C 1
ATOM 3774 O O . LYS A 1 498 ? 22.375 -52.497 -18.458 1.00 86.00 498 LYS A O 1
ATOM 3779 N N . GLU A 1 499 ? 24.261 -52.599 -17.245 1.00 85.75 499 GLU A N 1
ATOM 3780 C CA . GLU A 1 499 ? 23.684 -53.215 -16.040 1.00 85.75 499 GLU A CA 1
ATOM 3781 C C . GLU A 1 499 ? 22.831 -52.229 -15.212 1.00 85.75 499 GLU A C 1
ATOM 3783 O O . GLU A 1 499 ? 22.310 -52.586 -14.156 1.00 85.75 499 GLU A O 1
ATOM 3788 N N . LYS A 1 500 ? 22.651 -50.989 -15.695 1.00 82.25 500 LYS A N 1
ATOM 3789 C CA . LYS A 1 500 ? 21.896 -49.886 -15.071 1.00 82.25 500 LYS A CA 1
ATOM 3790 C C . LYS A 1 500 ? 22.483 -49.442 -13.728 1.00 82.25 500 LYS A C 1
ATOM 3792 O O . LYS A 1 500 ? 21.802 -48.797 -12.928 1.00 82.25 500 LYS A O 1
ATOM 3797 N N . THR A 1 501 ? 23.758 -49.738 -13.488 1.00 85.38 501 THR A N 1
ATOM 3798 C CA . THR A 1 501 ? 24.505 -49.234 -12.332 1.00 85.38 501 THR A CA 1
ATOM 3799 C C . THR A 1 501 ? 25.030 -47.831 -12.620 1.00 85.38 501 THR A C 1
ATOM 3801 O O . THR A 1 501 ? 25.321 -47.486 -13.766 1.00 85.38 501 THR A O 1
ATOM 3804 N N . LYS A 1 502 ? 25.107 -46.983 -11.589 1.00 87.44 502 LYS A N 1
ATOM 3805 C CA . LYS A 1 502 ? 25.560 -45.596 -11.739 1.00 87.44 502 LYS A CA 1
ATOM 3806 C C . LYS A 1 502 ? 27.085 -45.549 -11.871 1.00 87.44 502 LYS A C 1
ATOM 3808 O O . LYS A 1 502 ? 27.788 -45.982 -10.961 1.00 87.44 502 LYS A O 1
ATOM 3813 N N . CYS A 1 503 ? 27.579 -44.953 -12.949 1.00 89.62 503 CYS A N 1
ATOM 3814 C CA . CYS A 1 503 ? 29.000 -44.878 -13.291 1.00 89.62 503 CYS A CA 1
ATOM 3815 C C . CYS A 1 503 ? 29.501 -43.420 -13.410 1.00 89.62 503 CYS A C 1
ATOM 3817 O O . CYS A 1 503 ? 28.823 -42.468 -13.001 1.00 89.62 503 CYS A O 1
ATOM 3819 N N . ALA A 1 504 ? 30.722 -43.248 -13.923 1.00 86.94 504 ALA A N 1
ATOM 3820 C CA . ALA A 1 504 ? 31.333 -41.948 -14.187 1.00 86.94 504 ALA A CA 1
ATOM 3821 C C . ALA A 1 504 ? 30.980 -41.430 -15.601 1.00 86.94 504 ALA A C 1
ATOM 3823 O O . ALA A 1 504 ? 30.629 -42.220 -16.481 1.00 86.94 504 ALA A O 1
ATOM 3824 N N . PRO A 1 505 ? 31.103 -40.113 -15.864 1.00 86.44 505 PRO A N 1
ATOM 3825 C CA . PRO A 1 505 ? 31.092 -39.600 -17.232 1.00 86.44 505 PRO A CA 1
ATOM 3826 C C . PRO A 1 505 ? 32.172 -40.297 -18.075 1.00 86.44 505 PRO A C 1
ATOM 3828 O O . PRO A 1 505 ? 33.279 -40.526 -17.596 1.00 86.44 505 PRO A O 1
ATOM 3831 N N . GLY A 1 506 ? 31.852 -40.631 -19.326 1.00 83.38 506 GLY A N 1
ATOM 3832 C CA . GLY A 1 506 ? 32.771 -41.310 -20.251 1.00 83.38 506 GLY A CA 1
ATOM 3833 C C . GLY A 1 506 ? 32.802 -42.844 -20.161 1.00 83.38 506 GLY A C 1
ATOM 3834 O O . GLY A 1 506 ? 33.143 -43.477 -21.151 1.00 83.38 506 GLY A O 1
ATOM 3835 N N . SER A 1 507 ? 32.365 -43.461 -19.056 1.00 85.81 507 SER A N 1
ATOM 3836 C CA . SER A 1 507 ? 32.254 -44.929 -18.911 1.00 85.81 507 SER A CA 1
ATOM 3837 C C . SER A 1 507 ? 30.797 -45.392 -18.796 1.00 85.81 507 SER A C 1
ATOM 3839 O O . SER A 1 507 ? 30.427 -46.136 -17.888 1.00 85.81 507 SER A O 1
ATOM 3841 N N . HIS A 1 508 ? 29.944 -44.889 -19.691 1.00 90.81 508 HIS A N 1
ATOM 3842 C CA . HIS A 1 508 ? 28.488 -44.995 -19.604 1.00 90.81 508 HIS A CA 1
ATOM 3843 C C . HIS A 1 508 ? 27.859 -45.356 -20.951 1.00 90.81 508 HIS A C 1
ATOM 3845 O O . HIS A 1 508 ? 28.315 -44.892 -21.992 1.00 90.81 508 HIS A O 1
ATOM 3851 N N . ASP A 1 509 ? 26.782 -46.134 -20.903 1.00 90.38 509 ASP A N 1
ATOM 3852 C CA . ASP A 1 509 ? 25.995 -46.557 -22.065 1.00 90.38 509 ASP A CA 1
ATOM 3853 C C . ASP A 1 509 ? 24.763 -45.668 -22.272 1.00 90.38 509 ASP A C 1
ATOM 3855 O O . ASP A 1 509 ? 24.266 -45.531 -23.387 1.00 90.38 509 ASP A O 1
ATOM 3859 N N . PHE A 1 510 ? 24.256 -45.049 -21.201 1.00 92.50 510 PHE A N 1
ATOM 3860 C CA . PHE A 1 510 ? 23.207 -44.037 -21.286 1.00 92.50 510 PHE A CA 1
ATOM 3861 C C . PHE A 1 510 ? 23.304 -43.009 -20.153 1.00 92.50 510 PHE A C 1
ATOM 3863 O O . PHE A 1 510 ? 23.857 -43.248 -19.076 1.00 92.50 510 PHE A O 1
ATOM 3870 N N . CYS A 1 511 ? 22.752 -41.827 -20.403 1.00 93.31 511 CYS A N 1
ATOM 3871 C CA . CYS A 1 511 ? 22.714 -40.711 -19.472 1.00 93.31 511 CYS A CA 1
ATOM 3872 C C . CYS A 1 511 ? 21.268 -40.255 -19.268 1.00 93.31 511 CYS A C 1
ATOM 3874 O O . CYS A 1 511 ? 20.571 -39.921 -20.224 1.00 93.31 511 CYS A O 1
ATOM 3876 N N . VAL A 1 512 ? 20.812 -40.219 -18.016 1.00 94.06 512 VAL A N 1
ATOM 3877 C CA . VAL A 1 512 ? 19.509 -39.660 -17.645 1.00 94.06 512 VAL A CA 1
ATOM 3878 C C . VAL A 1 512 ? 19.699 -38.193 -17.271 1.00 94.06 512 VAL A C 1
ATOM 3880 O O . VAL A 1 512 ? 20.373 -37.857 -16.295 1.00 94.06 512 VAL A O 1
ATOM 3883 N N . GLN A 1 513 ? 19.090 -37.308 -18.047 1.00 93.31 513 GLN A N 1
ATOM 3884 C CA . GLN A 1 513 ? 19.065 -35.870 -17.830 1.00 93.31 513 GLN A CA 1
ATOM 3885 C C . GLN A 1 513 ? 17.787 -35.481 -17.081 1.00 93.31 513 GLN A C 1
ATOM 3887 O O . GLN A 1 513 ? 16.678 -35.808 -17.501 1.00 93.31 513 GLN A O 1
ATOM 3892 N N . ARG A 1 514 ? 17.946 -34.744 -15.983 1.00 93.19 514 ARG A N 1
ATOM 3893 C CA . ARG A 1 514 ? 16.871 -34.161 -15.175 1.00 93.19 514 ARG A CA 1
ATOM 3894 C C . ARG A 1 514 ? 16.879 -32.651 -15.369 1.00 93.19 514 ARG A C 1
ATOM 3896 O O . ARG A 1 514 ? 17.814 -31.995 -14.911 1.00 93.19 514 ARG A O 1
ATOM 3903 N N . LYS A 1 515 ? 15.846 -32.099 -16.003 1.00 90.88 515 LYS A N 1
ATOM 3904 C CA . LYS A 1 515 ? 15.628 -30.651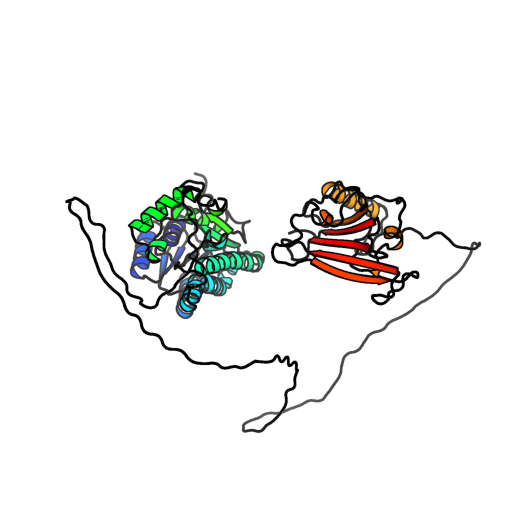 -16.172 1.00 90.88 515 LYS A CA 1
ATOM 3905 C C . LYS A 1 515 ? 14.457 -30.242 -15.279 1.00 90.88 515 LYS A C 1
ATOM 3907 O O . LYS A 1 515 ? 13.311 -30.539 -15.600 1.00 90.88 515 LYS A O 1
ATOM 3912 N N . ALA A 1 516 ? 14.739 -29.637 -14.126 1.00 89.50 516 ALA A N 1
ATOM 3913 C CA . ALA A 1 516 ? 13.735 -29.290 -13.120 1.00 89.50 516 ALA A CA 1
ATOM 3914 C C . ALA A 1 516 ? 13.541 -27.772 -13.012 1.00 89.50 516 ALA A C 1
ATOM 3916 O O . ALA A 1 516 ? 14.485 -27.037 -12.713 1.00 89.50 516 ALA A O 1
ATOM 3917 N N . TYR A 1 517 ? 12.302 -27.338 -13.220 1.00 87.62 517 TYR A N 1
ATOM 3918 C CA . TYR A 1 517 ? 11.854 -25.954 -13.312 1.00 87.62 517 TYR A CA 1
ATOM 3919 C C . TYR A 1 517 ? 10.939 -25.605 -12.129 1.00 87.62 517 TYR A C 1
ATOM 3921 O O . TYR A 1 517 ? 10.141 -26.434 -11.679 1.00 87.62 517 TYR A O 1
ATOM 3929 N N . VAL A 1 518 ? 11.006 -24.358 -11.662 1.00 85.81 518 VAL A N 1
ATOM 3930 C CA . VAL A 1 518 ? 10.087 -23.803 -10.653 1.00 85.81 518 VAL A CA 1
ATOM 3931 C C . VAL A 1 518 ? 9.418 -22.559 -11.223 1.00 85.81 518 VAL A C 1
ATOM 3933 O O . VAL A 1 518 ? 10.112 -21.638 -11.654 1.00 85.81 518 VAL A O 1
ATOM 3936 N N . HIS A 1 519 ? 8.085 -22.510 -11.210 1.00 83.31 519 HIS A N 1
ATOM 3937 C CA . HIS A 1 519 ? 7.349 -21.398 -11.813 1.00 83.31 519 HIS A CA 1
ATOM 3938 C C . HIS A 1 519 ? 7.717 -20.058 -11.135 1.00 83.31 519 HIS A C 1
ATOM 3940 O O . HIS A 1 519 ? 7.743 -19.994 -9.898 1.00 83.31 519 HIS A O 1
ATOM 3946 N N . PRO A 1 520 ? 8.018 -18.979 -11.886 1.00 75.88 520 PRO A N 1
ATOM 3947 C CA . PRO A 1 520 ? 8.446 -17.708 -11.300 1.00 75.88 520 PRO A CA 1
ATOM 3948 C C . PRO A 1 520 ? 7.419 -17.107 -10.327 1.00 75.88 520 PRO A C 1
ATOM 3950 O O . PRO A 1 520 ? 7.808 -16.664 -9.246 1.00 75.88 520 PRO A O 1
ATOM 3953 N N . HIS A 1 521 ? 6.127 -17.170 -10.666 1.00 76.56 521 HIS A N 1
ATOM 3954 C CA . HIS A 1 521 ? 5.045 -16.452 -9.974 1.00 76.56 521 HIS A CA 1
ATOM 3955 C C . HIS A 1 521 ? 4.168 -17.333 -9.061 1.00 76.56 521 HIS A C 1
ATOM 3957 O O . HIS A 1 521 ? 3.024 -16.983 -8.799 1.00 76.56 521 HIS A O 1
ATOM 3963 N N . CYS A 1 522 ? 4.643 -18.502 -8.610 1.00 76.12 522 CYS A N 1
ATOM 3964 C CA . CYS A 1 522 ? 3.861 -19.329 -7.679 1.00 76.12 522 CYS A CA 1
ATOM 3965 C C . CYS A 1 522 ? 3.952 -18.820 -6.227 1.00 76.12 522 CYS A C 1
ATOM 3967 O O . CYS A 1 522 ? 5.038 -18.487 -5.746 1.00 76.12 522 CYS A O 1
ATOM 3969 N N . VAL A 1 523 ? 2.808 -18.802 -5.535 1.00 71.38 523 VAL A N 1
ATOM 3970 C CA . VAL A 1 523 ? 2.666 -18.454 -4.114 1.00 71.38 523 VAL A CA 1
ATOM 3971 C C . VAL A 1 523 ? 2.029 -19.652 -3.388 1.00 71.38 523 VAL A C 1
ATOM 3973 O O . VAL A 1 523 ? 1.024 -20.161 -3.880 1.00 71.38 523 VAL A O 1
ATOM 3976 N N . PRO A 1 524 ? 2.608 -20.136 -2.269 1.00 80.06 524 PRO A N 1
ATOM 3977 C CA . PRO A 1 524 ? 3.965 -19.840 -1.806 1.00 80.06 524 PRO A CA 1
ATOM 3978 C C . PRO A 1 524 ? 5.042 -20.302 -2.821 1.00 80.06 524 PRO A C 1
ATOM 3980 O O . PRO A 1 524 ? 4.769 -21.169 -3.663 1.00 80.06 524 PRO A O 1
ATOM 3983 N N . PRO A 1 525 ? 6.271 -19.748 -2.773 1.00 78.31 525 PRO A N 1
ATOM 3984 C CA . PRO A 1 525 ? 7.328 -20.076 -3.728 1.00 78.31 525 PRO A CA 1
ATOM 3985 C C . PRO A 1 525 ? 7.653 -21.572 -3.771 1.00 78.31 525 PRO A C 1
ATOM 3987 O O . PRO A 1 525 ? 7.930 -22.201 -2.753 1.00 78.31 525 PRO A O 1
ATOM 3990 N N . GLY A 1 526 ? 7.656 -22.141 -4.976 1.00 78.06 526 GLY A N 1
ATOM 3991 C CA . GLY A 1 526 ? 7.861 -23.574 -5.185 1.00 78.06 526 GLY A CA 1
ATOM 3992 C C . GLY A 1 526 ? 6.581 -24.409 -5.253 1.00 78.06 526 GLY A C 1
ATOM 3993 O O . GLY A 1 526 ? 6.699 -25.616 -5.436 1.00 78.06 526 GLY A O 1
ATOM 3994 N N . SER A 1 527 ? 5.387 -23.816 -5.159 1.00 84.38 527 SER A N 1
ATOM 3995 C CA . SER A 1 527 ? 4.113 -24.560 -5.241 1.00 84.38 527 SER A CA 1
ATOM 3996 C C . SER A 1 527 ? 3.804 -25.138 -6.623 1.00 84.38 527 SER A C 1
ATOM 3998 O O . SER A 1 527 ? 3.054 -26.101 -6.721 1.00 84.38 527 SER A O 1
ATOM 4000 N N . ILE A 1 528 ? 4.410 -24.601 -7.686 1.00 87.25 528 ILE A N 1
ATOM 4001 C CA . ILE A 1 528 ? 4.315 -25.144 -9.047 1.00 87.25 528 ILE A CA 1
ATOM 4002 C C . ILE A 1 528 ? 5.718 -25.554 -9.506 1.00 87.25 528 ILE A C 1
ATOM 4004 O O . ILE A 1 528 ? 6.609 -24.707 -9.657 1.00 87.25 528 ILE A O 1
ATOM 4008 N N . LYS A 1 529 ? 5.913 -26.857 -9.736 1.00 89.19 529 LYS A N 1
ATOM 4009 C CA . LYS A 1 529 ? 7.175 -27.448 -10.215 1.00 89.19 529 LYS A CA 1
ATOM 4010 C C . LYS A 1 529 ? 6.932 -28.319 -11.442 1.00 89.19 529 LYS A C 1
ATOM 4012 O O . LYS A 1 529 ? 5.915 -29.006 -11.519 1.00 89.19 529 LYS A O 1
ATOM 4017 N N . LYS A 1 530 ? 7.912 -28.348 -12.344 1.00 90.62 530 LYS A N 1
ATOM 4018 C CA . LYS A 1 530 ? 7.967 -29.257 -13.496 1.00 90.62 530 LYS A CA 1
ATOM 4019 C C . LYS A 1 530 ? 9.319 -29.953 -13.550 1.00 90.62 530 LYS A C 1
ATOM 4021 O O . LYS A 1 530 ? 10.339 -29.313 -13.304 1.00 90.62 530 LYS A O 1
ATOM 4026 N N . ILE A 1 531 ? 9.356 -31.238 -13.883 1.00 92.62 531 ILE A N 1
ATOM 4027 C CA . ILE A 1 531 ? 10.594 -31.991 -14.103 1.00 92.62 531 ILE A CA 1
ATOM 4028 C C . ILE A 1 531 ? 10.477 -32.760 -15.415 1.00 92.62 531 ILE A C 1
ATOM 4030 O O . ILE A 1 531 ? 9.563 -33.556 -15.586 1.00 92.62 531 ILE A O 1
ATOM 4034 N N . ILE A 1 532 ? 11.412 -32.533 -16.336 1.00 93.06 532 ILE A N 1
ATOM 4035 C CA . ILE A 1 532 ? 11.578 -33.349 -17.540 1.00 93.06 532 ILE A CA 1
ATOM 4036 C C . ILE A 1 532 ? 12.712 -34.343 -17.278 1.00 93.06 532 ILE A C 1
ATOM 4038 O O . ILE A 1 532 ? 13.831 -33.938 -16.940 1.00 93.06 532 ILE A O 1
ATOM 4042 N N . TRP A 1 533 ? 12.421 -35.629 -17.450 1.00 94.75 533 TRP A N 1
ATOM 4043 C CA . TRP A 1 533 ? 13.382 -36.727 -17.448 1.00 94.75 533 TRP A CA 1
ATOM 4044 C C . TRP A 1 533 ? 13.578 -37.210 -18.887 1.00 94.75 533 TRP A C 1
ATOM 4046 O O . TRP A 1 533 ? 12.657 -37.739 -19.512 1.00 94.75 533 TRP A O 1
ATOM 4056 N N . GLN A 1 534 ? 14.784 -37.013 -19.412 1.00 94.06 534 GLN A N 1
ATOM 4057 C CA . GLN A 1 534 ? 15.171 -37.328 -20.787 1.00 94.06 534 GLN A CA 1
ATOM 4058 C C . GLN A 1 534 ? 16.366 -38.275 -20.754 1.00 94.06 534 GLN A C 1
ATOM 4060 O O . GLN A 1 534 ? 17.326 -38.005 -20.036 1.00 94.06 534 GLN A O 1
ATOM 4065 N N . ILE A 1 535 ? 16.331 -39.368 -21.514 1.00 93.75 535 ILE A N 1
ATOM 4066 C CA . ILE A 1 535 ? 17.478 -40.276 -21.636 1.00 93.75 535 ILE A CA 1
ATOM 4067 C C . ILE A 1 535 ? 18.203 -39.987 -22.951 1.00 93.75 535 ILE A C 1
ATOM 4069 O O . ILE A 1 535 ? 17.560 -39.721 -23.967 1.00 93.75 535 ILE A O 1
ATOM 4073 N N . THR A 1 536 ? 19.534 -40.008 -22.915 1.00 91.75 536 THR A N 1
ATOM 4074 C CA . THR A 1 536 ? 20.396 -39.934 -24.099 1.00 91.75 536 THR A CA 1
ATOM 4075 C C . THR A 1 536 ? 21.378 -41.106 -24.129 1.00 91.75 536 THR A C 1
ATOM 4077 O O . THR A 1 536 ? 21.923 -41.464 -23.081 1.00 91.75 536 THR A O 1
ATOM 4080 N N . LYS A 1 537 ? 21.624 -41.683 -25.307 1.00 88.94 537 LYS A N 1
ATOM 4081 C CA . LYS A 1 537 ? 22.567 -42.787 -25.567 1.00 88.94 537 LYS A CA 1
ATOM 4082 C C . LYS A 1 537 ? 23.337 -42.454 -26.840 1.00 88.94 537 LYS A C 1
ATOM 4084 O O . LYS A 1 537 ? 22.700 -42.087 -27.815 1.00 88.94 537 LYS A O 1
ATOM 4089 N N . GLU A 1 538 ? 24.667 -42.588 -26.819 1.00 81.38 538 GLU A N 1
ATOM 4090 C CA . GLU 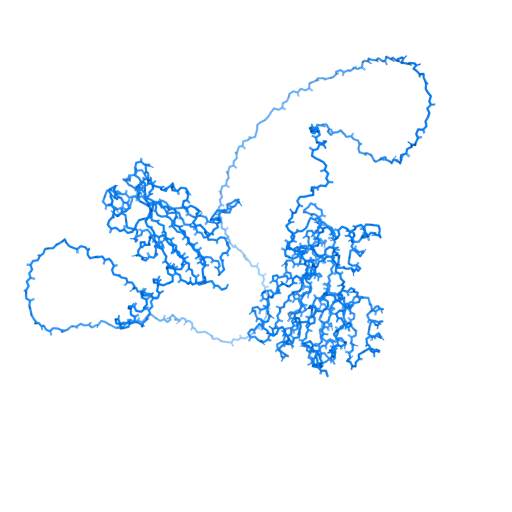A 1 538 ? 25.533 -42.198 -27.953 1.00 81.38 538 GLU A CA 1
ATOM 4091 C C . GLU A 1 538 ? 25.222 -40.761 -28.443 1.00 81.38 538 GLU A C 1
ATOM 4093 O O . GLU A 1 538 ? 25.088 -40.495 -29.629 1.00 81.38 538 GLU A O 1
ATOM 4098 N N . ASP A 1 539 ? 25.043 -39.852 -27.473 1.00 74.25 539 ASP A N 1
ATOM 4099 C CA . ASP A 1 539 ? 24.559 -38.460 -27.579 1.00 74.25 539 ASP A CA 1
ATOM 4100 C C . ASP A 1 539 ? 23.158 -38.233 -28.197 1.00 74.25 539 ASP A C 1
ATOM 4102 O O . ASP A 1 539 ? 22.529 -37.209 -27.905 1.00 74.25 539 ASP A O 1
ATOM 4106 N N . ASP A 1 540 ? 22.591 -39.210 -28.906 1.00 83.50 540 ASP A N 1
ATOM 4107 C CA . ASP A 1 540 ? 21.203 -39.200 -29.376 1.00 83.50 540 ASP A CA 1
ATOM 4108 C C . ASP A 1 540 ? 20.178 -39.214 -28.229 1.00 83.50 540 ASP A C 1
ATOM 4110 O O . ASP A 1 540 ? 20.386 -39.787 -27.155 1.00 83.50 540 ASP A O 1
ATOM 4114 N N . THR A 1 541 ? 19.018 -38.589 -28.459 1.00 84.88 541 THR A N 1
ATOM 4115 C CA . THR A 1 541 ? 17.892 -38.569 -27.508 1.00 84.88 541 THR A CA 1
ATOM 4116 C C . THR A 1 541 ? 16.966 -39.762 -27.716 1.00 84.88 541 THR A C 1
ATOM 4118 O O . THR A 1 541 ? 16.472 -39.996 -28.815 1.00 84.88 541 THR A O 1
ATOM 4121 N N . CYS A 1 542 ? 16.671 -40.492 -26.638 1.00 90.75 542 CYS A N 1
ATOM 4122 C CA . CYS A 1 542 ? 15.710 -41.590 -26.674 1.00 90.75 542 CYS A CA 1
ATOM 4123 C C . CYS A 1 542 ? 14.296 -41.091 -27.025 1.00 90.75 542 CYS A C 1
ATOM 4125 O O . CYS A 1 542 ? 13.886 -39.992 -26.639 1.00 90.75 542 CYS A O 1
ATOM 4127 N N . ARG A 1 543 ? 13.536 -41.940 -27.728 1.00 93.00 543 ARG A N 1
ATOM 4128 C CA . ARG A 1 543 ? 12.195 -41.639 -28.254 1.00 93.00 543 ARG A CA 1
ATOM 4129 C C . ARG A 1 543 ? 11.210 -41.131 -27.201 1.00 93.00 543 ARG A C 1
ATOM 4131 O O . ARG A 1 543 ? 10.347 -40.321 -27.518 1.00 93.00 543 ARG A O 1
ATOM 4138 N N . TYR A 1 544 ? 11.315 -41.607 -25.966 1.00 95.44 544 TYR A N 1
ATOM 4139 C CA . TYR A 1 544 ? 10.378 -41.251 -24.911 1.00 95.44 544 TYR A CA 1
ATOM 4140 C C . TYR A 1 544 ? 11.043 -40.427 -23.819 1.00 95.44 544 TYR A C 1
ATOM 4142 O O . TYR A 1 544 ? 12.085 -40.788 -23.269 1.00 95.44 544 TYR A O 1
ATOM 4150 N N . VAL A 1 545 ? 10.382 -39.329 -23.465 1.00 94.81 545 VAL A N 1
ATOM 4151 C CA . VAL A 1 545 ? 10.713 -38.505 -22.300 1.00 94.81 545 VAL A CA 1
ATOM 4152 C C . VAL A 1 545 ? 9.537 -38.483 -21.340 1.00 94.81 545 VAL A C 1
ATOM 4154 O O . VAL A 1 545 ? 8.380 -38.545 -21.756 1.00 94.81 545 VAL A O 1
ATOM 4157 N N . ARG A 1 546 ? 9.826 -38.386 -20.043 1.00 94.88 546 ARG A N 1
ATOM 4158 C CA . ARG A 1 546 ? 8.802 -38.234 -19.008 1.00 94.88 546 ARG A CA 1
ATOM 4159 C C . ARG A 1 546 ? 8.746 -36.786 -18.543 1.00 94.88 546 ARG A C 1
ATOM 4161 O O . ARG A 1 546 ? 9.782 -36.211 -18.215 1.00 94.88 546 ARG A O 1
ATOM 4168 N N . VAL A 1 547 ? 7.548 -36.218 -18.468 1.00 94.44 547 VAL A N 1
ATOM 4169 C CA . VAL A 1 547 ? 7.305 -34.883 -17.908 1.00 94.44 547 VAL A CA 1
ATOM 4170 C C . VAL A 1 547 ? 6.424 -35.020 -16.672 1.00 94.44 547 VAL A C 1
ATOM 4172 O O . VAL A 1 547 ? 5.318 -35.545 -16.744 1.00 94.44 547 VAL A O 1
ATOM 4175 N N . ASP A 1 548 ? 6.929 -34.562 -15.534 1.00 93.81 548 ASP A N 1
ATOM 4176 C CA . ASP A 1 548 ? 6.271 -34.588 -14.231 1.00 93.81 548 ASP A CA 1
ATOM 4177 C C . ASP A 1 548 ? 5.897 -33.171 -13.789 1.00 93.81 548 ASP A C 1
ATOM 4179 O O . ASP A 1 548 ? 6.751 -32.283 -13.773 1.00 93.81 548 ASP A O 1
ATOM 4183 N N . TYR A 1 549 ? 4.655 -32.972 -13.354 1.00 91.44 549 TYR A N 1
ATOM 4184 C CA . TYR A 1 549 ? 4.157 -31.731 -12.764 1.00 91.44 549 TYR A CA 1
ATOM 4185 C C . TYR A 1 549 ? 3.712 -31.969 -11.325 1.00 91.44 549 TYR A C 1
ATOM 4187 O O . TYR A 1 549 ? 2.996 -32.927 -11.031 1.00 91.44 549 TYR A O 1
ATOM 4195 N N . LEU A 1 550 ? 4.093 -31.048 -10.444 1.00 90.19 550 LEU A N 1
ATOM 4196 C CA . LEU A 1 550 ? 3.545 -30.933 -9.099 1.00 90.19 550 LEU A CA 1
ATOM 4197 C C . LEU A 1 550 ? 2.892 -29.560 -8.979 1.00 90.19 550 LEU A C 1
ATOM 4199 O O . LEU A 1 550 ? 3.594 -28.544 -8.976 1.00 90.19 550 LEU A O 1
ATOM 4203 N N . LEU A 1 551 ? 1.564 -29.552 -8.891 1.00 88.00 551 LEU A N 1
ATOM 4204 C CA . LEU A 1 551 ? 0.758 -28.379 -8.585 1.00 88.00 551 LEU A CA 1
ATOM 4205 C C . LEU A 1 551 ? 0.272 -28.540 -7.141 1.00 88.00 551 LEU A C 1
ATOM 4207 O O . LEU A 1 551 ? -0.513 -29.436 -6.842 1.00 88.00 551 LEU A O 1
ATOM 4211 N N . LEU A 1 552 ? 0.783 -27.727 -6.223 1.00 83.19 552 LEU A N 1
ATOM 4212 C CA . LEU A 1 552 ? 0.254 -27.636 -4.862 1.00 83.19 552 LEU A CA 1
ATOM 4213 C C . LEU A 1 552 ? -0.889 -26.617 -4.819 1.00 83.19 552 LEU A C 1
ATOM 4215 O O . LEU A 1 552 ? -0.977 -25.751 -5.688 1.00 83.19 552 LEU A O 1
ATOM 4219 N N . SER A 1 553 ? -1.749 -26.737 -3.803 1.00 65.81 553 SER A N 1
ATOM 4220 C CA . SER A 1 553 ? -2.910 -25.860 -3.633 1.00 65.81 553 SER A CA 1
ATOM 4221 C C . SER A 1 553 ? -2.469 -24.400 -3.623 1.00 65.81 553 SER A C 1
ATOM 4223 O O . SER A 1 553 ? -1.591 -24.030 -2.841 1.00 65.81 553 SER A O 1
ATOM 4225 N N . LEU A 1 554 ? -3.070 -23.590 -4.489 1.00 59.06 554 LEU A N 1
ATOM 4226 C CA . LEU A 1 554 ? -2.796 -22.156 -4.554 1.00 59.06 554 LEU A CA 1
ATOM 4227 C C . LEU A 1 554 ? -3.729 -21.415 -3.589 1.00 59.06 554 LEU A C 1
ATOM 4229 O O . LEU A 1 554 ? -4.896 -21.784 -3.460 1.00 59.06 554 LEU A O 1
ATOM 4233 N N . SER A 1 555 ? -3.183 -20.402 -2.915 1.00 47.78 555 SER A N 1
ATOM 4234 C CA . SER A 1 555 ? -3.883 -19.476 -2.012 1.00 47.78 555 SER A CA 1
ATOM 4235 C C . SER A 1 555 ? -4.227 -18.171 -2.718 1.00 47.78 555 SER A C 1
ATOM 4237 O O . SER A 1 555 ? -3.258 -17.588 -3.263 1.00 47.78 555 SER A O 1
#

Sequence (555 aa):
MAAPVVNLSGKVALITGATSGIGRATAVLFNKLGASLVITGRANDRLQALADELSKVGTAETFPVTADLTKEEDIKSLVEAAIKKFNKLDILVNNAGILENGTIENTTLEQFDHMLSVNLRAVFYLTNLLCPHLIETRGAIVNVSSVNGMRSFPNVLAYNISKAGVDQLTRCAALELAPKGVRVNCVNPGVTMTELHRRSGMDQTAYSAFIEHSKSTHALGRAGNPEEVANAIAFLASGAASFITGASLPVDGGRHAMCPRRARGMSAEEEEYIPPNDVDDNGFFALDAPVLTPPHNQSPSPSLEIRSSRRIAERSGGRYPNREVLLRRRYSPGLPGDESLSRSRLGRPLDRKPPIVLIPKRRPTAIVHGDESPSDLNAKPPVLLKSTADVTDGVSLRRHIEEQDRIIAQVTTSPVFRAKFIGSIVDVPVALLLRHGPLDVEVCDSVPKIRLLGYPVSLSFIVDTTKVNPADLCFDGLGPWNVRGGARLSMTKFFFNKEKTKCAPGSHDFCVQRKAYVHPHCVPPGSIKKIIWQITKEDDTCRYVRVDYLLLSLS

Organism: Parascaris univalens (NCBI:txid6257)

InterPro domains:
  IPR002347 Short-chain dehydrogenase/reductase SDR [PF13561] (17-256)
  IPR002347 Short-chain dehydrogenase/reductase SDR [PR00080] (87-98)
  IPR002347 Short-chain dehydrogenase/reductase SDR [PR00080] (139-147)
  IPR002347 Short-chain dehydrogenase/reductase SDR [PR00080] (159-178)
  IPR002347 Short-chain dehydrogenase/reductase SDR [PR00081] (12-29)
  IPR002347 Short-chain dehydrogenase/reductase SDR [PR00081] (87-98)
  IPR002347 Short-chain dehydrogenase/reductase SDR [PR00081] (133-149)
  IPR002347 Short-chain dehydrogenase/reductase SDR [PR00081] (159-178)
  IPR002347 Short-chain dehydrogenase/reductase SDR [PR00081] (180-197)
  IPR002347 Short-chain dehydrogenase/reductase SDR [PR00081] (219-239)
  IPR020904 Short-chain dehydrogenase/reductase, conserved site [PS00061] (146-174)
  IPR036291 NAD(P)-binding domain superfamily [SSF51735] (10-258)

pLDDT: mean 75.33, std 28.19, range [21.58, 98.94]

Foldseek 3Di:
DDDDLFAQAPAEEEFEPLLWFLNVLLLLVNQLRRYAYEYEEQDQPSQVVSQVVSVVRHPHHYHYQYADQLDVVSLVVSLVVSCVVNVAHAEYEAEWAAFAFDAPVPCDPVNLCVRLSGLPVSLVSNCVSRVVRNLVNLHEYEYEAALLLVDPDHGGVSNSVSRVNVLVVQLVVLVVCVVSNYAGEYEHEAQEPICRVVVNVQDPVSVVVVQCCLLVQALQRGHHYSNLSSVVSSCRRGCVCSVDHSYYHYSHNCNNVDDPDDPPPDDPPPPDDDDDDDDDDDDDDDDDDDDDDDDDDDDDDDDDDDDDDDDDDDDDDDDDDDDDDDDDDDDDDDDDDDDDDDDDDDDDDDDDDDDDDDDDDDDDDDDDDDDDDDDDDDDDDDDDDDDDPDDPDPVVVVVVVVVLVVVVVVFWPAFFQPDDFDPDPVPDPVVQLQDPDDDPGRAGLEQTAGDDPLAWHKTKHKYFCVRPPPVCNCPRNPPGLCDVPDDFKDKDKFFADPVRDTDDPPRGQKIWMKIKTWDPPAPPGRQWIKIKIWMAGPNHTGRIIMIIITHHRGD

Secondary structure (DSSP, 8-state):
-PPPS---TT-EEEEETTTSHHHHHHHHHHHHTT-EEEEEES-HHHHHHHHHHHTTT-SS-EEEEE--TTSHHHHHHHHHHHHHHHS---EEEE-------B-TTT--HHHHHHHHIIIIIHHHHHHHHHHHHHHHHT-EEEEE--HHHHS--TTBHHHHHHHHHHHHHHHHHHHHHGGGT-EEEEEEE-SBSSTHHHHTT--HHHHHHHHHHHHHHSTTSSPBPHHHHHHHHHHHHSGGGTT--S-EEEESTTTTTS-------S-S------------S---------------------------------------------------------------------------------------------------------SSS----HHHHHHHHHHHHHHHHHHB-S---------SGGG--HHHHT--S--SS--BSS---B---S--EEEEEEEETTTS-TTGGG-SSS--SS-TT--SEEEEEEEE-TT--B--TTS-SEEEEEEEEE-TT-SSTTSEEEEEEEEEETTEEEEEEEEEEEEPPP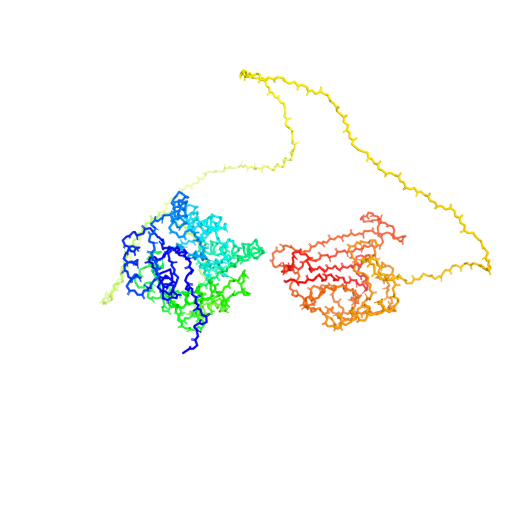-

Radius of gyration: 36.6 Å; chains: 1; bounding box: 94×120×97 Å